Protein AF-0000000067284118 (afdb_homodimer)

InterPro domains:
  IPR002347 Short-chain dehydrogenase/reductase SDR [PF00106] (3-191)
  IPR002347 Short-chain dehydrogenase/reductase SDR [PR00080] (78-89)
  IPR002347 Short-chain dehydrogenase/reductase SDR [PR00080] (131-139)
  IPR002347 Short-chain dehydrogenase/reductase SDR [PR00080] (151-170)
  IPR002347 Short-chain dehydrogenase/reductase SDR [PR00081] (3-20)
  IPR002347 Short-chain dehydrogenase/reductase SDR [PR00081] (78-89)
  IPR002347 Short-chain dehydrogenase/reductase SDR [PR00081] (125-141)
  IPR002347 Short-chain dehydrogenase/reductase SDR [PR00081] (151-170)
  IPR002347 Short-chain dehydrogenase/reductase SDR [PR00081] (172-189)
  IPR036291 NAD(P)-binding domain superfamily [SSF51735] (3-231)

pLDDT: mean 94.44, std 7.32, range [63.59, 99.0]

Foldseek 3Di:
DAEEEFEPLLWFLNVLLVQVVLQVQHEYEYEEQDPVSQVVSQVVSCVVRVHHYHYDNFLQLDPCRLVVVLVVCVVVVHQHAEYELDDAAFAFAQPVPDDPVVLSSRCSRLPVSLVVNCVSRVVVCLVVLGHEYEREAALLLLAQAGRRRSRSVSSVNRLVVQLVVLVVRVVSNYATEYEHEYAAPTCRCVRNVADPVLVVVPPWHHYSNQSSVQRVVCRVVRHSYDYDTDPVSVVSSVVSVPDDRVVVHVVNCVSRPD/DAEEEFEPLLWFLNVLLVQVVLQVQHEYEYEEQDPVSQVVSQVVSCVVRVHHYHYDNFLQLDPCRLVVVLVVCVVVVHQHAEYELDDAAFAFAQPVPDDPVVLSSRCSRLPVSLVVNCVSRVVVCLVVLGHEYEREAALLLLAQAGRRRSRSVSSVNRLVVQLVVLVVRVVSNYATEYEHEYAAPTCRCVRNVADPVLVVVPPWHHYSNQSSVQRVVCRVVRHSYDYDTDPVSVVSSVVSVPDDRVVVHVVNCVSRPD

Structure (mmCIF, N/CA/C/O backbone):
data_AF-0000000067284118-model_v1
#
loop_
_entity.id
_entity.type
_entity.pdbx_description
1 polymer 'Estradiol 17-beta-dehydrogenase'
#
loop_
_atom_site.group_PDB
_atom_site.id
_atom_site.type_symbol
_atom_site.label_atom_id
_atom_site.label_alt_id
_atom_site.label_comp_id
_atom_site.label_asym_id
_atom_site.label_entity_id
_atom_site.label_seq_id
_atom_site.pdbx_PDB_ins_code
_atom_site.Cartn_x
_atom_site.Cartn_y
_atom_site.Cartn_z
_atom_site.occupancy
_atom_site.B_iso_or_equiv
_atom_site.auth_seq_id
_atom_site.auth_comp_id
_atom_site.auth_asym_id
_atom_site.auth_atom_id
_atom_site.pdbx_PDB_model_num
ATOM 1 N N . MET A 1 1 ? 10.039 -31.938 -11.281 1 91 1 MET A N 1
ATOM 2 C CA . MET A 1 1 ? 8.68 -31.406 -11.18 1 91 1 MET A CA 1
ATOM 3 C C . MET A 1 1 ? 8.68 -30.031 -10.531 1 91 1 MET A C 1
ATOM 5 O O . MET A 1 1 ? 9.281 -29.828 -9.477 1 91 1 MET A O 1
ATOM 9 N N . PRO A 1 2 ? 8.086 -29.016 -11.18 1 97.5 2 PRO A N 1
ATOM 10 C CA . PRO A 1 2 ? 8.102 -27.688 -10.57 1 97.5 2 PRO A CA 1
ATOM 11 C C . PRO A 1 2 ? 7.184 -27.578 -9.359 1 97.5 2 PRO A C 1
ATOM 13 O O . PRO A 1 2 ? 6.191 -28.312 -9.266 1 97.5 2 PRO A O 1
ATOM 16 N N . THR A 1 3 ? 7.516 -26.766 -8.375 1 98.69 3 THR A N 1
ATOM 17 C CA . THR A 1 3 ? 6.746 -26.562 -7.152 1 98.69 3 THR A CA 1
ATOM 18 C C . THR A 1 3 ? 6.105 -25.172 -7.137 1 98.69 3 THR A C 1
ATOM 20 O O . THR A 1 3 ? 6.777 -24.172 -7.391 1 98.69 3 THR A O 1
ATOM 23 N N . ALA A 1 4 ? 4.809 -25.156 -6.852 1 98.94 4 ALA A N 1
ATOM 24 C CA . ALA A 1 4 ? 4.086 -23.891 -6.73 1 98.94 4 ALA A CA 1
ATOM 25 C C . ALA A 1 4 ? 3.57 -23.688 -5.309 1 98.94 4 ALA A C 1
ATOM 27 O O . ALA A 1 4 ? 3.037 -24.609 -4.695 1 98.94 4 ALA A O 1
ATOM 28 N N . LEU A 1 5 ? 3.807 -22.547 -4.746 1 98.94 5 LEU A N 1
ATOM 29 C CA . LEU A 1 5 ? 3.236 -22.109 -3.473 1 98.94 5 LEU A CA 1
ATOM 30 C C . LEU A 1 5 ? 2.119 -21.094 -3.691 1 98.94 5 LEU A C 1
ATOM 32 O O . LEU A 1 5 ? 2.328 -20.062 -4.336 1 98.94 5 LEU A O 1
ATOM 36 N N . ILE A 1 6 ? 0.946 -21.422 -3.211 1 98.94 6 ILE A N 1
ATOM 37 C CA . ILE A 1 6 ? -0.235 -20.594 -3.445 1 98.94 6 ILE A CA 1
ATOM 38 C C . ILE A 1 6 ? -0.82 -20.141 -2.109 1 98.94 6 ILE A C 1
ATOM 40 O O . ILE A 1 6 ? -1.221 -20.969 -1.286 1 98.94 6 ILE A O 1
ATOM 44 N N . THR A 1 7 ? -0.86 -18.859 -1.872 1 98.94 7 THR A N 1
ATOM 45 C CA . THR A 1 7 ? -1.561 -18.344 -0.7 1 98.94 7 THR A CA 1
ATOM 46 C C . THR A 1 7 ? -3.031 -18.094 -1.018 1 98.94 7 THR A C 1
ATOM 48 O O . THR A 1 7 ? -3.375 -17.734 -2.148 1 98.94 7 THR A O 1
ATOM 51 N N . GLY A 1 8 ? -3.883 -18.203 0.002 1 98.56 8 GLY A N 1
ATOM 52 C CA . GLY A 1 8 ? -5.309 -18.094 -0.254 1 98.56 8 GLY A CA 1
ATOM 53 C C . GLY A 1 8 ? -5.828 -19.188 -1.178 1 98.56 8 GLY A C 1
ATOM 54 O O . GLY A 1 8 ? -6.613 -18.906 -2.088 1 98.56 8 GLY A O 1
ATOM 55 N N . ALA A 1 9 ? -5.422 -20.391 -0.952 1 98.56 9 ALA A N 1
ATOM 56 C CA . ALA A 1 9 ? -5.617 -21.469 -1.916 1 98.56 9 ALA A CA 1
ATOM 57 C C . ALA A 1 9 ? -6.953 -22.172 -1.689 1 98.56 9 ALA A C 1
ATOM 59 O O . ALA A 1 9 ? -7.379 -22.984 -2.508 1 98.56 9 ALA A O 1
ATOM 60 N N . SER A 1 10 ? -7.715 -21.812 -0.675 1 96.69 10 SER A N 1
ATOM 61 C CA . SER A 1 10 ? -8.836 -22.641 -0.241 1 96.69 10 SER A CA 1
ATOM 62 C C . SER A 1 10 ? -10.094 -22.328 -1.04 1 96.69 10 SER A C 1
ATOM 64 O O . SER A 1 10 ? -11.094 -23.047 -0.948 1 96.69 10 SER A O 1
ATOM 66 N N . SER A 1 11 ? -10.102 -21.234 -1.78 1 96.12 11 SER A N 1
ATOM 67 C CA . SER A 1 11 ? -11.297 -20.844 -2.521 1 96.12 11 SER A CA 1
ATOM 68 C C . SER A 1 11 ? -10.953 -19.922 -3.676 1 96.12 11 SER A C 1
ATOM 70 O O . SER A 1 11 ? -9.797 -19.547 -3.857 1 96.12 11 SER A O 1
ATOM 72 N N . GLY A 1 12 ? -11.906 -19.734 -4.512 1 97.06 12 GLY A N 1
ATOM 73 C CA . GLY A 1 12 ? -11.82 -18.688 -5.527 1 97.06 12 GLY A CA 1
ATOM 74 C C . GLY A 1 12 ? -10.672 -18.891 -6.488 1 97.06 12 GLY A C 1
ATOM 75 O O . GLY A 1 12 ? -10.477 -19.984 -7.016 1 97.06 12 GLY A O 1
ATOM 76 N N . ILE A 1 13 ? -10.031 -17.828 -6.758 1 98.5 13 ILE A N 1
ATOM 77 C CA . ILE A 1 13 ? -8.938 -17.812 -7.723 1 98.5 13 ILE A CA 1
ATOM 78 C C . ILE A 1 13 ? -7.801 -18.719 -7.242 1 98.5 13 ILE A C 1
ATOM 80 O O . ILE A 1 13 ? -7.191 -19.438 -8.039 1 98.5 13 ILE A O 1
ATOM 84 N N . GLY A 1 14 ? -7.488 -18.734 -5.93 1 98.75 14 GLY A N 1
ATOM 85 C CA . GLY A 1 14 ? -6.449 -19.578 -5.371 1 98.75 14 GLY A CA 1
ATOM 86 C C . GLY A 1 14 ? -6.707 -21.062 -5.594 1 98.75 14 GLY A C 1
ATOM 87 O O . GLY A 1 14 ? -5.801 -21.797 -5.98 1 98.75 14 GLY A O 1
ATOM 88 N N . ARG A 1 15 ? -7.922 -21.406 -5.367 1 98.62 15 ARG A N 1
ATOM 89 C CA . ARG A 1 15 ? -8.297 -22.797 -5.609 1 98.62 15 ARG A CA 1
ATOM 90 C C . ARG A 1 15 ? -8.172 -23.156 -7.086 1 98.62 15 ARG A C 1
ATOM 92 O O . ARG A 1 15 ? -7.707 -24.25 -7.434 1 98.62 15 ARG A O 1
ATOM 99 N N . ALA A 1 16 ? -8.578 -22.25 -7.965 1 98.75 16 ALA A N 1
ATOM 100 C CA . ALA A 1 16 ? -8.484 -22.469 -9.406 1 98.75 16 ALA A CA 1
ATOM 101 C C . ALA A 1 16 ? -7.031 -22.609 -9.852 1 98.75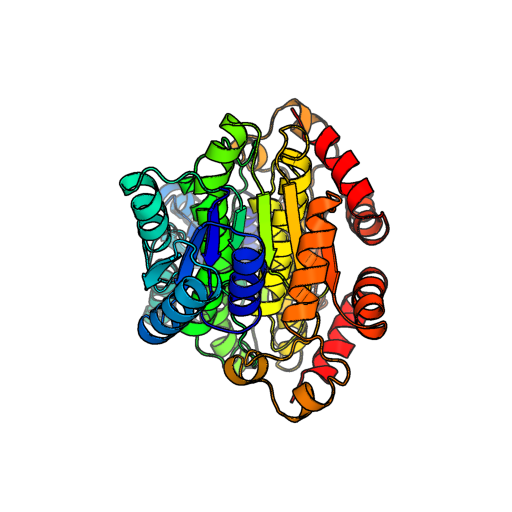 16 ALA A C 1
ATOM 103 O O . ALA A 1 16 ? -6.715 -23.406 -10.734 1 98.75 16 ALA A O 1
ATOM 104 N N . PHE A 1 17 ? -6.129 -21.828 -9.25 1 98.88 17 PHE A N 1
ATOM 105 C CA . PHE A 1 17 ? -4.703 -21.984 -9.523 1 98.88 17 PHE A CA 1
ATOM 106 C C . PHE A 1 17 ? -4.238 -23.391 -9.148 1 98.88 17 PHE A C 1
ATOM 108 O O . PHE A 1 17 ? -3.518 -24.031 -9.914 1 98.88 17 PHE A O 1
ATOM 115 N N . ALA A 1 18 ? -4.648 -23.812 -7.941 1 98.88 18 ALA A N 1
ATOM 116 C CA . ALA A 1 18 ? -4.246 -25.125 -7.469 1 98.88 18 ALA A CA 1
ATOM 117 C C . ALA A 1 18 ? -4.684 -26.219 -8.445 1 98.88 18 ALA A C 1
ATOM 119 O O . ALA A 1 18 ? -3.895 -27.094 -8.797 1 98.88 18 ALA A O 1
ATOM 120 N N . GLU A 1 19 ? -5.883 -26.125 -8.922 1 98.69 19 GLU A N 1
ATOM 121 C CA . GLU A 1 19 ? -6.434 -27.109 -9.844 1 98.69 19 GLU A CA 1
ATOM 122 C C . GLU A 1 19 ? -5.684 -27.109 -11.172 1 98.69 19 GLU A C 1
ATOM 124 O O . GLU A 1 19 ? -5.305 -28.156 -11.688 1 98.69 19 GLU A O 1
ATOM 129 N N . GLU A 1 20 ? -5.5 -25.938 -11.711 1 98.81 20 GLU A N 1
ATOM 130 C CA . GLU A 1 20 ? -4.84 -25.797 -13.008 1 98.81 20 GLU A CA 1
ATOM 131 C C . GLU A 1 20 ? -3.395 -26.297 -12.945 1 98.81 20 GLU A C 1
ATOM 133 O O . GLU A 1 20 ? -2.934 -27 -13.844 1 98.81 20 GLU A O 1
ATOM 138 N N . LEU A 1 21 ? -2.676 -25.969 -11.891 1 98.81 21 LEU A N 1
ATOM 139 C CA . LEU A 1 21 ? -1.267 -26.312 -11.766 1 98.81 21 LEU A CA 1
ATOM 140 C C . LEU A 1 21 ? -1.107 -27.797 -11.438 1 98.81 21 LEU A C 1
ATOM 142 O O . LEU A 1 21 ? -0.141 -28.438 -11.867 1 98.81 21 LEU A O 1
ATOM 146 N N . ALA A 1 22 ? -2.057 -28.359 -10.711 1 98.69 22 ALA A N 1
ATOM 147 C CA . ALA A 1 22 ? -2.07 -29.812 -10.5 1 98.69 22 ALA A CA 1
ATOM 148 C C . ALA A 1 22 ? -2.188 -30.547 -11.828 1 98.69 22 ALA A C 1
ATOM 150 O O . ALA A 1 22 ? -1.464 -31.516 -12.07 1 98.69 22 ALA A O 1
ATOM 151 N N . ALA A 1 23 ? -3.068 -30.031 -12.656 1 98.31 23 ALA A N 1
ATOM 152 C CA . ALA A 1 23 ? -3.266 -30.625 -13.977 1 98.31 23 ALA A CA 1
ATOM 153 C C . ALA A 1 23 ? -1.995 -30.531 -14.812 1 98.31 23 ALA A C 1
ATOM 155 O O . ALA A 1 23 ? -1.777 -31.344 -15.711 1 98.31 23 ALA A O 1
ATOM 156 N N . GLN A 1 24 ? -1.163 -29.609 -14.5 1 98 24 GLN A N 1
ATOM 157 C CA . GLN A 1 24 ? 0.107 -29.438 -15.195 1 98 24 GLN A CA 1
ATOM 158 C C . GLN A 1 24 ? 1.241 -30.141 -14.461 1 98 24 GLN A C 1
ATOM 160 O O . GLN A 1 24 ? 2.418 -29.891 -14.727 1 98 24 GLN A O 1
ATOM 165 N N . ASN A 1 25 ? 0.915 -30.922 -13.422 1 97.88 25 ASN A N 1
ATOM 166 C CA . ASN A 1 25 ? 1.825 -31.812 -12.711 1 97.88 25 ASN A CA 1
ATOM 167 C C . ASN A 1 25 ? 2.787 -31.047 -11.812 1 97.88 25 ASN A C 1
ATOM 169 O O . ASN A 1 25 ? 3.961 -31.406 -11.695 1 97.88 25 ASN A O 1
ATOM 173 N N . HIS A 1 26 ? 2.363 -29.891 -11.266 1 98.31 26 HIS A N 1
ATOM 174 C CA . HIS A 1 26 ? 3.135 -29.188 -10.25 1 98.31 26 HIS A CA 1
ATOM 175 C C . HIS A 1 26 ? 2.992 -29.859 -8.891 1 98.31 26 HIS A C 1
ATOM 177 O O . HIS A 1 26 ? 1.914 -30.359 -8.547 1 98.31 26 HIS A O 1
ATOM 183 N N . TYR A 1 27 ? 4.113 -29.891 -8.172 1 98.31 27 TYR A N 1
ATOM 184 C CA . TYR A 1 27 ? 3.992 -30.031 -6.723 1 98.31 27 TYR A CA 1
ATOM 185 C C . TYR A 1 27 ? 3.4 -28.781 -6.102 1 98.31 27 TYR A C 1
ATOM 187 O O . TYR A 1 27 ? 3.805 -27.656 -6.441 1 98.31 27 TYR A O 1
ATOM 195 N N . LEU A 1 28 ? 2.404 -28.969 -5.184 1 98.81 28 LEU A N 1
ATOM 196 C CA . LEU A 1 28 ? 1.691 -27.797 -4.68 1 98.81 28 LEU A CA 1
ATOM 197 C C . LEU A 1 28 ? 1.9 -27.641 -3.178 1 98.81 28 LEU A C 1
ATOM 199 O O . LEU A 1 28 ? 1.921 -28.625 -2.443 1 98.81 28 LEU A O 1
ATOM 203 N N . ILE A 1 29 ? 2.121 -26.422 -2.732 1 98.88 29 ILE A N 1
ATOM 204 C CA . ILE A 1 29 ? 2.01 -26 -1.34 1 98.88 29 ILE A CA 1
ATOM 205 C C . ILE A 1 29 ? 0.849 -25.016 -1.191 1 98.88 29 ILE A C 1
ATOM 207 O O . ILE A 1 29 ? 0.892 -23.906 -1.731 1 98.88 29 ILE A O 1
ATOM 211 N N . LEU A 1 30 ? -0.2 -25.469 -0.456 1 98.88 30 LEU A N 1
ATOM 212 C CA . LEU A 1 30 ? -1.416 -24.688 -0.29 1 98.88 30 LEU A CA 1
ATOM 213 C C . LEU A 1 30 ? -1.432 -23.984 1.065 1 98.88 30 LEU A C 1
ATOM 215 O O . LEU A 1 30 ? -1.328 -24.641 2.105 1 98.88 30 LEU A O 1
ATOM 219 N N . VAL A 1 31 ? -1.553 -22.656 1.09 1 98.94 31 VAL A N 1
ATOM 220 C CA . VAL A 1 31 ? -1.568 -21.875 2.314 1 98.94 31 VAL A CA 1
ATOM 221 C C . VAL A 1 31 ? -2.904 -21.141 2.443 1 98.94 31 VAL A C 1
ATOM 223 O O . VAL A 1 31 ? -3.332 -20.453 1.518 1 98.94 31 VAL A O 1
ATOM 226 N N . ALA A 1 32 ? -3.607 -21.297 3.463 1 98.75 32 ALA A N 1
ATOM 227 C CA . ALA A 1 32 ? -4.809 -20.547 3.83 1 98.75 32 ALA A CA 1
ATOM 228 C C . ALA A 1 32 ? -5.152 -20.75 5.305 1 98.75 32 ALA A C 1
ATOM 230 O O . ALA A 1 32 ? -4.402 -21.391 6.039 1 98.75 32 ALA A O 1
ATOM 231 N N . ARG A 1 33 ? -6.223 -20.219 5.754 1 97.19 33 ARG A N 1
ATOM 232 C CA . ARG A 1 33 ? -6.598 -20.266 7.164 1 97.19 33 ARG A CA 1
ATOM 233 C C . ARG A 1 33 ? -7.305 -21.562 7.508 1 97.19 33 ARG A C 1
ATOM 235 O O . ARG A 1 33 ? -7.133 -22.094 8.602 1 97.19 33 ARG A O 1
ATOM 242 N N . SER A 1 34 ? -8.094 -22.047 6.535 1 97.38 34 SER A N 1
ATOM 243 C CA . SER A 1 34 ? -8.969 -23.188 6.824 1 97.38 34 SER A CA 1
ATOM 244 C C . SER A 1 34 ? -8.266 -24.5 6.523 1 97.38 34 SER A C 1
ATOM 246 O O . SER A 1 34 ? -8.211 -24.938 5.371 1 97.38 34 SER A O 1
ATOM 248 N N . GLU A 1 35 ? -7.922 -25.172 7.57 1 98.06 35 GLU A N 1
ATOM 249 C CA . GLU A 1 35 ? -7.199 -26.422 7.41 1 98.06 35 GLU A CA 1
ATOM 250 C C . GLU A 1 35 ? -8.078 -27.484 6.742 1 98.06 35 GLU A C 1
ATOM 252 O O . GLU A 1 35 ? -7.613 -28.219 5.867 1 98.06 35 GLU A O 1
ATOM 257 N N . ASP A 1 36 ? -9.305 -27.5 7.129 1 98.5 36 ASP A N 1
ATOM 258 C CA . ASP A 1 36 ? -10.227 -28.5 6.59 1 98.5 36 ASP A CA 1
ATOM 259 C C . ASP A 1 36 ? -10.406 -28.312 5.082 1 98.5 36 ASP A C 1
ATOM 261 O O . ASP A 1 36 ? -10.359 -29.297 4.328 1 98.5 36 ASP A O 1
ATOM 265 N N . LYS A 1 37 ? -10.586 -27.094 4.617 1 98.31 37 LYS A N 1
ATOM 266 C CA . LYS A 1 37 ? -10.758 -26.812 3.195 1 98.31 37 LYS A CA 1
ATOM 267 C C . LYS A 1 37 ? -9.492 -27.141 2.412 1 98.31 37 LYS A C 1
ATOM 269 O O . LYS A 1 37 ? -9.562 -27.672 1.298 1 98.31 37 LYS A O 1
ATOM 274 N N . LEU A 1 38 ? -8.398 -26.875 3.027 1 98.69 38 LEU A N 1
ATOM 275 C CA . LEU A 1 38 ? -7.129 -27.156 2.369 1 98.69 38 LEU A CA 1
ATOM 276 C C . LEU A 1 38 ? -6.91 -28.656 2.234 1 98.69 38 LEU A C 1
ATOM 278 O O . LEU A 1 38 ? -6.492 -29.141 1.176 1 98.69 38 LEU A O 1
ATOM 282 N N . ASN A 1 39 ? -7.168 -29.375 3.293 1 98.56 39 ASN A N 1
ATOM 283 C CA . ASN A 1 39 ? -6.996 -30.828 3.266 1 98.56 39 ASN A CA 1
ATOM 284 C C . ASN A 1 39 ? -7.938 -31.484 2.26 1 98.56 39 ASN A C 1
ATOM 286 O O . ASN A 1 39 ? -7.547 -32.406 1.552 1 98.56 39 ASN A O 1
ATOM 290 N N . GLU A 1 40 ? -9.125 -30.984 2.246 1 98.62 40 GLU A N 1
ATOM 291 C CA . GLU A 1 40 ? -10.078 -31.5 1.267 1 98.62 40 GLU A CA 1
ATOM 292 C C . GLU A 1 40 ? -9.57 -31.297 -0.158 1 98.62 40 GLU A C 1
ATOM 294 O O . GLU A 1 40 ? -9.602 -32.219 -0.976 1 98.62 40 GLU A O 1
ATOM 299 N N . LEU A 1 41 ? -9.125 -30.109 -0.444 1 98.69 41 LEU A N 1
ATOM 300 C CA . LEU A 1 41 ? -8.602 -29.797 -1.769 1 98.69 41 LEU A CA 1
ATOM 301 C C . LEU A 1 41 ? -7.359 -30.641 -2.074 1 98.69 41 LEU A C 1
ATOM 303 O O . LEU A 1 41 ? -7.227 -31.172 -3.174 1 98.69 41 LEU A O 1
ATOM 307 N N . ALA A 1 42 ? -6.465 -30.734 -1.115 1 98.69 42 ALA A N 1
ATOM 308 C CA . ALA A 1 42 ? -5.238 -31.5 -1.287 1 98.69 42 ALA A CA 1
ATOM 309 C C . ALA A 1 42 ? -5.547 -32.969 -1.625 1 98.69 42 ALA A C 1
ATOM 311 O O . ALA A 1 42 ? -4.941 -33.531 -2.533 1 98.69 42 ALA A O 1
ATOM 312 N N . ASN A 1 43 ? -6.469 -33.531 -0.915 1 98.44 43 ASN A N 1
ATOM 313 C CA . ASN A 1 43 ? -6.859 -34.906 -1.149 1 98.44 43 ASN A CA 1
ATOM 314 C C . ASN A 1 43 ? -7.465 -35.094 -2.537 1 98.44 43 ASN A C 1
ATOM 316 O O . ASN A 1 43 ? -7.148 -36.062 -3.234 1 98.44 43 ASN A O 1
ATOM 320 N N . GLN A 1 44 ? -8.312 -34.188 -2.893 1 98.5 44 GLN A N 1
ATOM 321 C CA . GLN A 1 44 ? -8.945 -34.219 -4.207 1 98.5 44 GLN A CA 1
ATOM 322 C C . GLN A 1 44 ? -7.902 -34.156 -5.32 1 98.5 44 GLN A C 1
ATOM 324 O O . GLN A 1 44 ? -7.953 -34.938 -6.273 1 98.5 44 GLN A O 1
ATOM 329 N N . LEU A 1 45 ? -6.957 -33.25 -5.23 1 98.56 45 LEU A N 1
ATOM 330 C CA . LEU A 1 45 ? -5.945 -33.031 -6.262 1 98.56 45 LEU A CA 1
ATOM 331 C C . LEU A 1 45 ? -4.977 -34.219 -6.316 1 98.56 45 LEU A C 1
ATOM 333 O O . LEU A 1 45 ? -4.562 -34.625 -7.402 1 98.56 45 LEU A O 1
ATOM 337 N N . ASN A 1 46 ? -4.605 -34.719 -5.137 1 97.75 46 ASN A N 1
ATOM 338 C CA . ASN A 1 46 ? -3.734 -35.875 -5.082 1 97.75 46 ASN A CA 1
ATOM 339 C C . ASN A 1 46 ? -4.375 -37.094 -5.758 1 97.75 46 ASN A C 1
ATOM 341 O O . ASN A 1 46 ? -3.719 -37.812 -6.523 1 97.75 46 ASN A O 1
ATOM 345 N N . GLN A 1 47 ? -5.617 -37.312 -5.5 1 97.75 47 GLN A N 1
ATOM 346 C CA . GLN A 1 47 ? -6.328 -38.438 -6.062 1 97.75 47 GLN A CA 1
ATOM 347 C C . GLN A 1 47 ? -6.496 -38.312 -7.57 1 97.75 47 GLN A C 1
ATOM 349 O O . GLN A 1 47 ? -6.328 -39.281 -8.312 1 97.75 47 GLN A O 1
ATOM 354 N N . LYS A 1 48 ? -6.785 -37.125 -7.961 1 98 48 LYS A N 1
ATOM 355 C CA . LYS A 1 48 ? -7.121 -36.906 -9.359 1 98 48 LYS A CA 1
ATOM 356 C C . LYS A 1 48 ? -5.867 -36.875 -10.234 1 98 48 LYS A C 1
ATOM 358 O O . LYS A 1 48 ? -5.875 -37.375 -11.352 1 98 48 LYS A O 1
ATOM 363 N N . TYR A 1 49 ? -4.766 -36.281 -9.727 1 97.69 49 TYR A N 1
ATOM 364 C CA . TYR A 1 49 ? -3.629 -36 -10.602 1 97.69 49 TYR A CA 1
ATOM 365 C C . TYR A 1 49 ? -2.383 -36.719 -10.117 1 97.69 49 TYR A C 1
ATOM 367 O O . TYR A 1 49 ? -1.339 -36.688 -10.766 1 97.69 49 TYR A O 1
ATOM 375 N N . GLN A 1 50 ? -2.381 -37.375 -8.914 1 97.06 50 GLN A N 1
ATOM 376 C CA . GLN A 1 50 ? -1.281 -38.156 -8.352 1 97.06 50 GLN A CA 1
ATOM 377 C C . GLN A 1 50 ? -0.048 -37.281 -8.133 1 97.06 50 GLN A C 1
ATOM 379 O O . GLN A 1 50 ? 1.06 -37.656 -8.523 1 97.06 50 GLN A O 1
ATOM 384 N N . ILE A 1 51 ? -0.286 -36.062 -7.656 1 96.19 51 ILE A N 1
ATOM 385 C CA . ILE A 1 51 ? 0.794 -35.125 -7.348 1 96.19 51 ILE A CA 1
ATOM 386 C C . ILE A 1 51 ? 0.899 -34.969 -5.836 1 96.19 51 ILE A C 1
ATOM 388 O O . ILE A 1 51 ? -0.044 -35.25 -5.102 1 96.19 51 ILE A O 1
ATOM 392 N N . GLN A 1 52 ? 2.027 -34.5 -5.383 1 96.38 52 GLN A N 1
ATOM 393 C CA . GLN A 1 52 ? 2.215 -34.156 -3.979 1 96.38 52 GLN A CA 1
ATOM 394 C C . GLN A 1 52 ? 1.608 -32.812 -3.662 1 96.38 52 GLN A C 1
ATOM 396 O O . GLN A 1 52 ? 1.744 -31.859 -4.445 1 96.38 52 GLN A O 1
ATOM 401 N N . VAL A 1 53 ? 0.881 -32.75 -2.623 1 98.38 53 VAL A N 1
ATOM 402 C CA . VAL A 1 53 ? 0.287 -31.516 -2.148 1 98.38 53 VAL A CA 1
ATOM 403 C C . VAL A 1 53 ? 0.545 -31.359 -0.651 1 98.38 53 VAL A C 1
ATOM 405 O O . VAL A 1 53 ? 0.158 -32.219 0.145 1 98.38 53 VAL A O 1
ATOM 408 N N . ASP A 1 54 ? 1.232 -30.297 -0.263 1 98.5 54 ASP A N 1
ATOM 409 C CA . ASP A 1 54 ? 1.403 -29.938 1.143 1 98.5 54 ASP A CA 1
ATOM 410 C C . ASP A 1 54 ? 0.464 -28.812 1.544 1 98.5 54 ASP A C 1
ATOM 412 O O . ASP A 1 54 ? 0.102 -27.969 0.713 1 98.5 54 ASP A O 1
ATOM 416 N N . VAL A 1 55 ? 0.091 -28.891 2.826 1 98.44 55 VAL A N 1
ATOM 417 C CA . VAL A 1 55 ? -0.844 -27.906 3.363 1 98.44 55 VAL A CA 1
ATOM 418 C C . VAL A 1 55 ? -0.19 -27.141 4.516 1 98.44 55 VAL A C 1
ATOM 420 O O . VAL A 1 55 ? 0.439 -27.75 5.387 1 98.44 55 VAL A O 1
ATOM 423 N N . ILE A 1 56 ? -0.283 -25.812 4.465 1 98.69 56 ILE A N 1
ATOM 424 C CA . ILE A 1 56 ? 0.088 -24.953 5.586 1 98.69 56 ILE A CA 1
ATOM 425 C C . ILE A 1 56 ? -1.119 -24.141 6.023 1 98.69 56 ILE A C 1
ATOM 427 O O . ILE A 1 56 ? -1.438 -23.109 5.41 1 98.69 56 ILE A O 1
ATOM 431 N N . ALA A 1 57 ? -1.798 -24.609 7.09 1 98.62 57 ALA A N 1
ATOM 432 C CA . ALA A 1 57 ? -2.902 -23.844 7.664 1 98.62 57 ALA A CA 1
ATOM 433 C C . ALA A 1 57 ? -2.383 -22.672 8.492 1 98.62 57 ALA A C 1
ATOM 435 O O . ALA A 1 57 ? -1.901 -22.859 9.617 1 98.62 57 ALA A O 1
ATOM 436 N N . LYS A 1 58 ? -2.486 -21.438 7.961 1 98.56 58 LYS A N 1
ATOM 437 C CA . LYS A 1 58 ? -1.899 -20.281 8.625 1 98.56 58 LYS A CA 1
ATOM 438 C C . LYS A 1 58 ? -2.623 -19 8.227 1 98.56 58 LYS A C 1
ATOM 440 O O . LYS A 1 58 ? -2.941 -18.797 7.055 1 98.56 58 LYS A O 1
ATOM 445 N N . ASP A 1 59 ? -2.996 -18.266 9.188 1 98.62 59 ASP A N 1
ATOM 446 C CA . ASP A 1 59 ? -3.453 -16.906 8.961 1 98.62 59 ASP A CA 1
ATOM 447 C C . ASP A 1 59 ? -2.275 -15.961 8.711 1 98.62 59 ASP A C 1
ATOM 449 O O . ASP A 1 59 ? -1.53 -15.633 9.641 1 98.62 59 ASP A O 1
ATOM 453 N N . LEU A 1 60 ? -2.186 -15.469 7.523 1 98.69 60 LEU A N 1
ATOM 454 C CA . LEU A 1 60 ? -1.006 -14.719 7.113 1 98.69 60 LEU A CA 1
ATOM 455 C C . LEU A 1 60 ? -1.021 -13.312 7.711 1 98.69 60 LEU A C 1
ATOM 457 O O . LEU A 1 60 ? -0.046 -12.57 7.586 1 98.69 60 LEU A O 1
ATOM 461 N N . THR A 1 61 ? -2.125 -12.906 8.367 1 97.75 61 THR A N 1
ATOM 462 C CA . THR A 1 61 ? -2.158 -11.609 9.031 1 97.75 61 THR A CA 1
ATOM 463 C C . THR A 1 61 ? -1.452 -11.68 10.383 1 97.75 61 THR A C 1
ATOM 465 O O . THR A 1 61 ? -1.164 -10.648 11 1 97.75 61 THR A O 1
ATOM 468 N N . GLU A 1 62 ? -1.134 -12.836 10.812 1 96.81 62 GLU A N 1
ATOM 469 C CA . GLU A 1 62 ? -0.515 -13.023 12.117 1 96.81 62 GLU A CA 1
ATOM 470 C C . GLU A 1 62 ? 0.98 -12.719 12.07 1 96.81 62 GLU A C 1
ATOM 472 O O . GLU A 1 62 ? 1.646 -13.016 11.078 1 96.81 62 GLU A O 1
ATOM 477 N N . PRO A 1 63 ? 1.458 -12.18 13.203 1 91.81 63 PRO A N 1
ATOM 478 C CA . PRO A 1 63 ? 2.906 -11.961 13.266 1 91.81 63 PRO A CA 1
ATOM 479 C C . PRO A 1 63 ? 3.701 -13.242 13.023 1 91.81 63 PRO A C 1
ATOM 481 O O . PRO A 1 63 ? 3.375 -14.289 13.594 1 91.81 63 PRO A O 1
ATOM 484 N N . GLY A 1 64 ? 4.664 -13.195 12.117 1 95.19 64 GLY A N 1
ATOM 485 C CA . GLY A 1 64 ? 5.559 -14.32 11.891 1 95.19 64 GLY A CA 1
ATOM 486 C C . GLY A 1 64 ? 4.98 -15.352 10.945 1 95.19 64 GLY A C 1
ATOM 487 O O . GLY A 1 64 ? 5.625 -16.359 10.648 1 95.19 64 GLY A O 1
ATOM 488 N N . ALA A 1 65 ? 3.768 -15.141 10.461 1 98.31 65 ALA A N 1
ATOM 489 C CA . ALA A 1 65 ? 3.09 -16.125 9.633 1 98.31 65 ALA A CA 1
ATOM 490 C C . ALA A 1 65 ? 3.908 -16.453 8.383 1 98.31 65 ALA A C 1
ATOM 492 O O . ALA A 1 65 ? 4.023 -17.609 7.984 1 98.31 65 ALA A O 1
ATOM 493 N N . THR A 1 66 ? 4.508 -15.438 7.738 1 98.62 66 THR A N 1
ATOM 494 C CA . THR A 1 66 ? 5.273 -15.664 6.52 1 98.62 66 THR A CA 1
ATOM 495 C C . THR A 1 66 ? 6.562 -16.422 6.824 1 98.62 66 THR A C 1
ATOM 497 O O . THR A 1 66 ? 7.035 -17.203 6.004 1 98.62 66 THR A O 1
ATOM 500 N N . ASN A 1 67 ? 7.137 -16.203 8.016 1 98.5 67 ASN A N 1
ATOM 501 C CA . ASN A 1 67 ? 8.281 -16.984 8.453 1 98.5 67 ASN A CA 1
ATOM 502 C C . ASN A 1 67 ? 7.938 -18.469 8.562 1 98.5 67 ASN A C 1
ATOM 504 O O . ASN A 1 67 ? 8.734 -19.328 8.18 1 98.5 67 ASN A O 1
ATOM 508 N N . THR A 1 68 ? 6.785 -18.703 9.102 1 98.44 68 THR A N 1
ATOM 509 C CA . THR A 1 68 ? 6.332 -20.094 9.242 1 98.44 68 THR A CA 1
ATOM 510 C C . THR A 1 68 ? 6.246 -20.766 7.875 1 98.44 68 THR A C 1
ATOM 512 O O . THR A 1 68 ? 6.68 -21.906 7.715 1 98.44 68 THR A O 1
ATOM 515 N N . VAL A 1 69 ? 5.719 -20.078 6.902 1 98.81 69 VAL A N 1
ATOM 516 C CA . VAL A 1 69 ? 5.598 -20.609 5.547 1 98.81 69 VAL A CA 1
ATOM 517 C C . VAL A 1 69 ? 6.988 -20.859 4.969 1 98.81 69 VAL A C 1
ATOM 519 O O . VAL A 1 69 ? 7.246 -21.938 4.422 1 98.81 69 VAL A O 1
ATOM 522 N N . PHE A 1 70 ? 7.883 -19.906 5.125 1 98.75 70 PHE A N 1
ATOM 523 C CA . PHE A 1 70 ? 9.227 -20 4.574 1 98.75 70 PHE A CA 1
ATOM 524 C C . PHE A 1 70 ? 10 -21.141 5.227 1 98.75 70 PHE A C 1
ATOM 526 O O . PHE A 1 70 ? 10.664 -21.906 4.543 1 98.75 70 PHE A O 1
ATOM 533 N N . GLU A 1 71 ? 9.891 -21.219 6.539 1 98.5 71 GLU A N 1
ATOM 534 C CA . GLU A 1 71 ? 10.602 -22.25 7.289 1 98.5 71 GLU A CA 1
ATOM 535 C C . GLU A 1 71 ? 10.117 -23.656 6.906 1 98.5 71 GLU A C 1
ATOM 537 O O . GLU A 1 71 ? 10.906 -24.594 6.848 1 98.5 71 GLU A O 1
ATOM 542 N N . PHE A 1 72 ? 8.844 -23.781 6.656 1 98.31 72 PHE A N 1
ATOM 543 C CA . PHE A 1 72 ? 8.289 -25.047 6.188 1 98.31 72 PHE A CA 1
ATOM 544 C C . PHE A 1 72 ? 8.992 -25.5 4.914 1 98.31 72 PHE A C 1
ATOM 546 O O . PHE A 1 72 ? 9.375 -26.672 4.793 1 98.31 72 PHE A O 1
ATOM 553 N N . THR A 1 73 ? 9.148 -24.562 3.928 1 98.12 73 THR A N 1
ATOM 554 C CA . THR A 1 73 ? 9.773 -24.891 2.652 1 98.12 73 THR A CA 1
ATOM 555 C C . THR A 1 73 ? 11.25 -25.234 2.844 1 98.12 73 THR A C 1
ATOM 557 O O . THR A 1 73 ? 11.781 -26.125 2.178 1 98.12 73 THR A O 1
ATOM 560 N N . LYS A 1 74 ? 11.883 -24.562 3.803 1 97.25 74 LYS A N 1
ATOM 561 C CA . LYS A 1 74 ? 13.289 -24.828 4.094 1 97.25 74 LYS A CA 1
ATOM 562 C C . LYS A 1 74 ? 13.469 -26.203 4.738 1 97.25 74 LYS A C 1
ATOM 564 O O . LYS A 1 74 ? 14.367 -26.953 4.355 1 97.25 74 LYS A O 1
ATOM 569 N N . GLU A 1 75 ? 12.641 -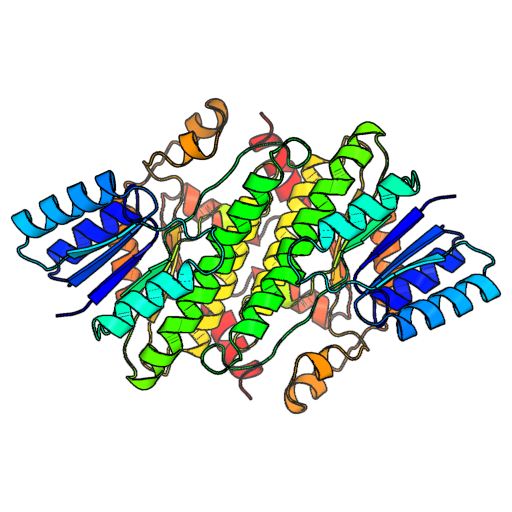26.422 5.676 1 97.56 75 GLU A N 1
ATOM 570 C CA . GLU A 1 75 ? 12.727 -27.672 6.41 1 97.56 75 GLU A CA 1
ATOM 571 C C . GLU A 1 75 ? 12.531 -28.875 5.484 1 97.56 75 GLU A C 1
ATOM 573 O O . GLU A 1 75 ? 13.164 -29.922 5.664 1 97.56 75 GLU A O 1
ATOM 578 N N . LYS A 1 76 ? 11.773 -28.719 4.473 1 96.62 76 LYS A N 1
ATOM 579 C CA . LYS A 1 76 ? 11.484 -29.797 3.527 1 96.62 76 LYS A CA 1
ATOM 580 C C . LYS A 1 76 ? 12.406 -29.719 2.312 1 96.62 76 LYS A C 1
ATOM 582 O O . LYS A 1 76 ? 12.266 -30.5 1.372 1 96.62 76 LYS A O 1
ATOM 587 N N . ALA A 1 77 ? 13.297 -28.734 2.291 1 96.44 77 ALA A N 1
ATOM 588 C CA . ALA A 1 77 ? 14.266 -28.531 1.216 1 96.44 77 ALA A CA 1
ATOM 589 C C . ALA A 1 77 ? 13.562 -28.359 -0.128 1 96.44 77 ALA A C 1
ATOM 591 O O . ALA A 1 77 ? 13.984 -28.938 -1.132 1 96.44 77 ALA A O 1
ATOM 592 N N . LEU A 1 78 ? 12.469 -27.672 -0.058 1 97.12 78 LEU A N 1
ATOM 593 C CA . LEU A 1 78 ? 11.695 -27.453 -1.271 1 97.12 78 LEU A CA 1
ATOM 594 C C . LEU A 1 78 ? 12.188 -26.203 -2.006 1 97.12 78 LEU A C 1
ATOM 596 O O . LEU A 1 78 ? 12.5 -25.188 -1.378 1 97.12 78 LEU A O 1
ATOM 600 N N . THR A 1 79 ? 12.359 -26.344 -3.279 1 97.81 79 THR A N 1
ATOM 601 C CA . THR A 1 79 ? 12.602 -25.219 -4.16 1 97.81 79 THR A CA 1
ATOM 602 C C . THR A 1 79 ? 11.297 -24.703 -4.758 1 97.81 79 THR A C 1
ATOM 604 O O . THR A 1 79 ? 10.578 -25.453 -5.43 1 97.81 79 THR A O 1
ATOM 607 N N . ILE A 1 80 ? 11.008 -23.438 -4.551 1 98.75 80 ILE A N 1
ATOM 608 C CA . ILE A 1 80 ? 9.766 -22.875 -5.062 1 98.75 80 ILE A CA 1
ATOM 609 C C . ILE A 1 80 ? 10 -22.281 -6.453 1 98.75 80 ILE A C 1
ATOM 611 O O . ILE A 1 80 ? 10.742 -21.312 -6.609 1 98.75 80 ILE A O 1
ATOM 615 N N . ASP A 1 81 ? 9.312 -22.828 -7.41 1 98.81 81 ASP A N 1
ATOM 616 C CA . ASP A 1 81 ? 9.461 -22.391 -8.797 1 98.81 81 ASP A CA 1
ATOM 617 C C . ASP A 1 81 ? 8.438 -21.312 -9.141 1 98.81 81 ASP A C 1
ATOM 619 O O . ASP A 1 81 ? 8.664 -20.5 -10.039 1 98.81 81 ASP A O 1
ATOM 623 N N . LEU A 1 82 ? 7.289 -21.344 -8.508 1 98.94 82 LEU A N 1
ATOM 624 C CA . LEU A 1 82 ? 6.195 -20.406 -8.75 1 98.94 82 LEU A CA 1
ATOM 625 C C . LEU A 1 82 ? 5.535 -20 -7.438 1 98.94 82 LEU A C 1
ATOM 627 O O . LEU A 1 82 ? 4.984 -20.844 -6.723 1 98.94 82 LEU A O 1
ATOM 631 N N . LEU A 1 83 ? 5.711 -18.75 -7.078 1 98.94 83 LEU A N 1
ATOM 632 C CA . LEU A 1 83 ? 5.02 -18.156 -5.938 1 98.94 83 LEU A CA 1
ATOM 633 C C . LEU A 1 83 ? 3.789 -17.375 -6.395 1 98.94 83 LEU A C 1
ATOM 635 O O . LEU A 1 83 ? 3.891 -16.469 -7.223 1 98.94 83 LEU A O 1
ATOM 639 N N . ILE A 1 84 ? 2.621 -17.797 -5.934 1 99 84 ILE A N 1
ATOM 640 C CA . ILE A 1 84 ? 1.381 -17.078 -6.223 1 99 84 ILE A CA 1
ATOM 641 C C . ILE A 1 84 ? 0.857 -16.422 -4.953 1 99 84 ILE A C 1
ATOM 643 O O . ILE A 1 84 ? 0.246 -17.078 -4.105 1 99 84 ILE A O 1
ATOM 647 N N . ASN A 1 85 ? 1.144 -15.141 -4.863 1 98.94 85 ASN A N 1
ATOM 648 C CA . ASN A 1 85 ? 0.547 -14.328 -3.811 1 98.94 85 ASN A CA 1
ATOM 649 C C . ASN A 1 85 ? -0.89 -13.938 -4.145 1 98.94 85 ASN A C 1
ATOM 651 O O . ASN A 1 85 ? -1.13 -12.891 -4.75 1 98.94 85 ASN A O 1
ATOM 655 N N . ASN A 1 86 ? -1.803 -14.766 -3.684 1 98.81 86 ASN A N 1
ATOM 656 C CA . ASN A 1 86 ? -3.211 -14.633 -4.039 1 98.81 86 ASN A CA 1
ATOM 657 C C . ASN A 1 86 ? -4.059 -14.234 -2.836 1 98.81 86 ASN A C 1
ATOM 659 O O . ASN A 1 86 ? -5.125 -13.633 -2.994 1 98.81 86 ASN A O 1
ATOM 663 N N . ALA A 1 87 ? -3.551 -14.57 -1.595 1 98.75 87 ALA A N 1
ATOM 664 C CA . ALA A 1 87 ? -4.324 -14.266 -0.396 1 98.75 87 ALA A CA 1
ATOM 665 C C . ALA A 1 87 ? -4.629 -12.773 -0.305 1 98.75 87 ALA A C 1
ATOM 667 O O . ALA A 1 87 ? -3.742 -11.938 -0.513 1 98.75 87 ALA A O 1
ATOM 668 N N . GLY A 1 88 ? -5.797 -12.438 -0.046 1 98.19 88 GLY A N 1
ATOM 669 C CA . GLY A 1 88 ? -6.266 -11.062 0.098 1 98.19 88 GLY A CA 1
ATOM 670 C C . GLY A 1 88 ? -7.762 -10.969 0.321 1 98.19 88 GLY A C 1
ATOM 671 O O . GLY A 1 88 ? -8.484 -11.953 0.182 1 98.19 88 GLY A O 1
ATOM 672 N N . PHE A 1 89 ? -8.195 -9.805 0.724 1 97.81 89 PHE A N 1
ATOM 673 C CA . PHE A 1 89 ? -9.625 -9.562 0.877 1 97.81 89 PHE A CA 1
ATOM 674 C C . PHE A 1 89 ? -9.938 -8.07 0.814 1 97.81 89 PHE A C 1
ATOM 676 O O . PHE A 1 89 ? -9.023 -7.242 0.834 1 97.81 89 PHE A O 1
ATOM 683 N N . GLY A 1 90 ? -11.227 -7.777 0.538 1 97.19 90 GLY A N 1
ATOM 684 C CA . GLY A 1 90 ? -11.75 -6.422 0.58 1 97.19 90 GLY A CA 1
ATOM 685 C C . GLY A 1 90 ? -12.672 -6.172 1.758 1 97.19 90 GLY A C 1
ATOM 686 O O . GLY A 1 90 ? -12.969 -7.094 2.523 1 97.19 90 GLY A O 1
ATOM 687 N N . ASP A 1 91 ? -13.039 -4.965 1.931 1 96.69 91 ASP A N 1
ATOM 688 C CA . ASP A 1 91 ? -13.977 -4.535 2.969 1 96.69 91 ASP A CA 1
ATOM 689 C C . ASP A 1 91 ? -14.703 -3.26 2.561 1 96.69 91 ASP A C 1
ATOM 691 O O . ASP A 1 91 ? -14.156 -2.16 2.684 1 96.69 91 ASP A O 1
ATOM 695 N N . TYR A 1 92 ? -15.906 -3.428 2.156 1 95.06 92 TYR A N 1
ATOM 696 C CA . TYR A 1 92 ? -16.703 -2.285 1.715 1 95.06 92 TYR A CA 1
ATOM 697 C C . TYR A 1 92 ? -17.281 -1.53 2.906 1 95.06 92 TYR A C 1
ATOM 699 O O . TYR A 1 92 ? -17.766 -2.141 3.859 1 95.06 92 TYR A O 1
ATOM 707 N N . GLY A 1 93 ? -17.25 -0.171 2.803 1 95.94 93 GLY A N 1
ATOM 708 C CA . GLY A 1 93 ? -17.906 0.663 3.797 1 95.94 93 GLY A CA 1
ATOM 709 C C . GLY A 1 93 ? -17.25 2.021 3.963 1 95.94 93 GLY A C 1
ATOM 710 O O . GLY A 1 93 ? -16.156 2.26 3.438 1 95.94 93 GLY A O 1
ATOM 711 N N . ASP A 1 94 ? -18 2.887 4.656 1 95.75 94 ASP A N 1
ATOM 712 C CA . ASP A 1 94 ? -17.453 4.176 5.051 1 95.75 94 ASP A CA 1
ATOM 713 C C . ASP A 1 94 ? -16.234 3.992 5.965 1 95.75 94 ASP A C 1
ATOM 715 O O . ASP A 1 94 ? -16.375 3.461 7.07 1 95.75 94 ASP A O 1
ATOM 719 N N . PHE A 1 95 ? -15.086 4.438 5.531 1 98 95 PHE A N 1
ATOM 720 C CA . PHE A 1 95 ? -13.836 4.203 6.246 1 98 95 PHE A CA 1
ATOM 721 C C . PHE A 1 95 ? -13.953 4.629 7.703 1 98 95 PHE A C 1
ATOM 723 O O . PHE A 1 95 ? -13.453 3.943 8.602 1 98 95 PHE A O 1
ATOM 730 N N . ALA A 1 96 ? -14.609 5.727 7.953 1 97.56 96 ALA A N 1
ATOM 731 C CA . ALA A 1 96 ? -14.727 6.273 9.297 1 97.56 96 ALA A CA 1
ATOM 732 C C . ALA A 1 96 ? -15.609 5.383 10.172 1 97.56 96 ALA A C 1
ATOM 734 O O . ALA A 1 96 ? -15.617 5.523 11.398 1 97.56 96 ALA A O 1
ATOM 735 N N . GLU A 1 97 ? -16.312 4.422 9.547 1 96.88 97 GLU A N 1
ATOM 736 C CA . GLU A 1 97 ? -17.297 3.629 10.281 1 96.88 97 GLU A CA 1
ATOM 737 C C . GLU A 1 97 ? -16.906 2.15 10.281 1 96.88 97 GLU A C 1
ATOM 739 O O . GLU A 1 97 ? -17.562 1.338 10.945 1 96.88 97 GLU A O 1
ATOM 744 N N . THR A 1 98 ? -15.914 1.82 9.562 1 96 98 THR A N 1
ATOM 745 C CA . THR A 1 98 ? -15.516 0.422 9.445 1 96 98 THR A CA 1
ATOM 746 C C . THR A 1 98 ? -14.703 -0.011 10.664 1 96 98 THR A C 1
ATOM 748 O O . THR A 1 98 ? -14.297 0.824 11.477 1 96 98 THR A O 1
ATOM 751 N N . ASP A 1 99 ? -14.5 -1.305 10.797 1 96.88 99 ASP A N 1
ATOM 752 C CA . ASP A 1 99 ? -13.711 -1.879 11.883 1 96.88 99 ASP A CA 1
ATOM 753 C C . ASP A 1 99 ? -12.219 -1.631 11.664 1 96.88 99 ASP A C 1
ATOM 755 O O . ASP A 1 99 ? -11.656 -2.014 10.641 1 96.88 99 ASP A O 1
ATOM 759 N N . GLU A 1 100 ? -11.641 -1 12.672 1 96.19 100 GLU A N 1
ATOM 760 C CA . GLU A 1 100 ? -10.227 -0.632 12.594 1 96.19 100 GLU A CA 1
ATOM 761 C C . GLU A 1 100 ? -9.352 -1.86 12.375 1 96.19 100 GLU A C 1
ATOM 763 O O . GLU A 1 100 ? -8.492 -1.864 11.484 1 96.19 100 GLU A O 1
ATOM 768 N N . GLU A 1 101 ? -9.516 -2.836 13.141 1 96.69 101 GLU A N 1
ATOM 769 C CA . GLU A 1 101 ? -8.695 -4.039 13.078 1 96.69 101 GLU A CA 1
ATOM 770 C C . GLU A 1 101 ? -8.797 -4.711 11.711 1 96.69 101 GLU A C 1
ATOM 772 O O . GLU A 1 101 ? -7.809 -5.234 11.195 1 96.69 101 GLU A O 1
ATOM 777 N N . ARG A 1 102 ? -9.969 -4.734 11.141 1 97.38 102 ARG A N 1
ATOM 778 C CA . ARG A 1 102 ? -10.164 -5.355 9.836 1 97.38 102 ARG A CA 1
ATOM 779 C C . ARG A 1 102 ? -9.406 -4.598 8.75 1 97.38 102 ARG A C 1
ATOM 781 O O . ARG A 1 102 ? -8.844 -5.203 7.832 1 97.38 102 ARG A O 1
ATOM 788 N N . GLN A 1 103 ? -9.414 -3.264 8.867 1 97.81 103 GLN A N 1
ATOM 789 C CA . GLN A 1 103 ? -8.664 -2.457 7.91 1 97.81 103 GLN A CA 1
ATOM 790 C C . GLN A 1 103 ? -7.168 -2.725 8.016 1 97.81 103 GLN A C 1
ATOM 792 O O . GLN A 1 103 ? -6.477 -2.842 7.004 1 97.81 103 GLN A O 1
ATOM 797 N N . ILE A 1 104 ? -6.699 -2.852 9.242 1 97.5 104 ILE A N 1
ATOM 798 C CA . ILE A 1 104 ? -5.285 -3.125 9.484 1 97.5 104 ILE A CA 1
ATOM 799 C C . ILE A 1 104 ? -4.93 -4.508 8.938 1 97.5 104 ILE A C 1
ATOM 801 O O . ILE A 1 104 ? -3.902 -4.676 8.281 1 97.5 104 ILE A O 1
ATOM 805 N N . LYS A 1 105 ? -5.762 -5.465 9.203 1 98.06 105 LYS A N 1
ATOM 806 C CA . LYS A 1 105 ? -5.535 -6.824 8.711 1 98.06 105 LYS A CA 1
ATOM 807 C C . LYS A 1 105 ? -5.508 -6.863 7.188 1 98.06 105 LYS A C 1
ATOM 809 O O . LYS A 1 105 ? -4.77 -7.656 6.594 1 98.06 105 LYS A O 1
ATOM 814 N N . MET A 1 106 ? -6.312 -6.023 6.562 1 98.69 106 MET A N 1
ATOM 815 C CA . MET A 1 106 ? -6.305 -5.957 5.105 1 98.69 106 MET A CA 1
ATOM 816 C C . MET A 1 106 ? -4.938 -5.531 4.586 1 98.69 106 MET A C 1
ATOM 818 O O . MET A 1 106 ? -4.41 -6.129 3.646 1 98.69 106 MET A O 1
ATOM 822 N N . VAL A 1 107 ? -4.355 -4.504 5.219 1 98.62 107 VAL A N 1
ATOM 823 C CA . VAL A 1 107 ? -3.021 -4.059 4.824 1 98.62 107 VAL A CA 1
ATOM 824 C C . VAL A 1 107 ? -2.002 -5.156 5.125 1 98.62 107 VAL A C 1
ATOM 826 O O . VAL A 1 107 ? -1.106 -5.418 4.32 1 98.62 107 VAL A O 1
ATOM 829 N N . GLN A 1 108 ? -2.152 -5.824 6.262 1 98.44 108 GLN A N 1
ATOM 830 C CA . GLN A 1 108 ? -1.24 -6.891 6.656 1 98.44 108 GLN A CA 1
ATOM 831 C C . GLN A 1 108 ? -1.249 -8.023 5.641 1 98.44 108 GLN A C 1
ATOM 833 O O . GLN A 1 108 ? -0.192 -8.531 5.258 1 98.44 108 GLN A O 1
ATOM 838 N N . LEU A 1 109 ? -2.381 -8.344 5.191 1 98.75 109 LEU A N 1
ATOM 839 C CA . LEU A 1 109 ? -2.51 -9.484 4.301 1 98.75 109 LEU A CA 1
ATOM 840 C C . LEU A 1 109 ? -2.195 -9.094 2.861 1 98.75 109 LEU A C 1
ATOM 842 O O . LEU A 1 109 ? -1.33 -9.703 2.223 1 98.75 109 LEU A O 1
ATOM 846 N N . ASN A 1 110 ? -2.902 -8.016 2.34 1 98.88 110 ASN A N 1
ATOM 847 C CA . ASN A 1 110 ? -2.822 -7.664 0.927 1 98.88 110 ASN A CA 1
ATOM 848 C C . ASN A 1 110 ? -1.446 -7.113 0.563 1 98.88 110 ASN A C 1
ATOM 850 O O . ASN A 1 110 ? -1.028 -7.191 -0.593 1 98.88 110 ASN A O 1
ATOM 854 N N . VAL A 1 111 ? -0.785 -6.52 1.556 1 98.81 111 VAL A N 1
ATOM 855 C CA . VAL A 1 111 ? 0.441 -5.797 1.234 1 98.81 111 VAL A CA 1
ATOM 856 C C . VAL A 1 111 ? 1.626 -6.449 1.942 1 98.81 111 VAL A C 1
ATOM 858 O O . VAL A 1 111 ? 2.473 -7.074 1.301 1 98.81 111 VAL A O 1
ATOM 861 N N . LEU A 1 112 ? 1.587 -6.512 3.24 1 98.56 112 LEU A N 1
ATOM 862 C CA . LEU A 1 112 ? 2.771 -6.887 4.008 1 98.56 112 LEU A CA 1
ATOM 863 C C . LEU A 1 112 ? 3.125 -8.352 3.783 1 98.56 112 LEU A C 1
ATOM 865 O O . LEU A 1 112 ? 4.289 -8.688 3.547 1 98.56 112 LEU A O 1
ATOM 869 N N . ALA A 1 113 ? 2.162 -9.219 3.906 1 98.75 113 ALA A N 1
ATOM 870 C CA . ALA A 1 113 ? 2.432 -10.641 3.686 1 98.75 113 ALA A CA 1
ATOM 871 C C . ALA A 1 113 ? 2.955 -10.883 2.273 1 98.75 113 ALA A C 1
ATOM 873 O O . ALA A 1 113 ? 3.883 -11.672 2.078 1 98.75 113 ALA A O 1
ATOM 874 N N . LEU A 1 114 ? 2.367 -10.219 1.302 1 98.88 114 LEU A N 1
ATOM 875 C CA . LEU A 1 114 ? 2.771 -10.344 -0.094 1 98.88 114 LEU A CA 1
ATOM 876 C C . LEU A 1 114 ? 4.219 -9.891 -0.283 1 98.88 114 LEU A C 1
ATOM 878 O O . LEU A 1 114 ? 5.016 -10.594 -0.904 1 98.88 114 LEU A O 1
ATOM 882 N N . VAL A 1 115 ? 4.59 -8.75 0.285 1 98.88 115 VAL A N 1
ATOM 883 C CA . VAL A 1 115 ? 5.938 -8.203 0.171 1 98.88 115 VAL A CA 1
ATOM 884 C C . VAL A 1 115 ? 6.934 -9.148 0.841 1 98.88 115 VAL A C 1
ATOM 886 O O . VAL A 1 115 ? 7.988 -9.453 0.275 1 98.88 115 VAL A O 1
ATOM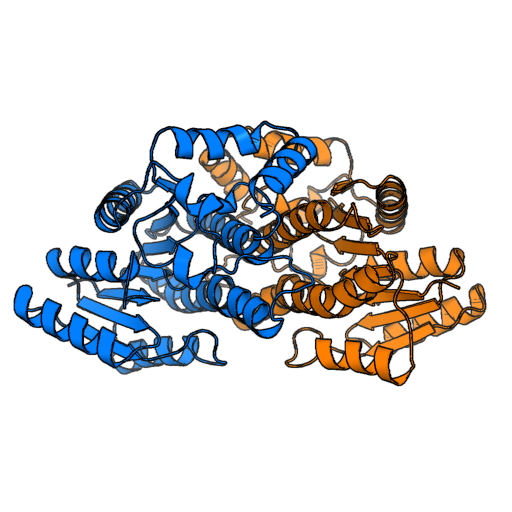 889 N N . ASP A 1 116 ? 6.582 -9.594 1.999 1 98.81 116 ASP A N 1
ATOM 890 C CA . ASP A 1 116 ? 7.492 -10.406 2.807 1 98.81 116 ASP A CA 1
ATOM 891 C C . ASP A 1 116 ? 7.754 -11.758 2.15 1 98.81 116 ASP A C 1
ATOM 893 O O . ASP A 1 116 ? 8.906 -12.188 2.035 1 98.81 116 ASP A O 1
ATOM 897 N N . LEU A 1 117 ? 6.711 -12.406 1.663 1 98.88 117 LEU A N 1
ATOM 898 C CA . LEU A 1 117 ? 6.891 -13.68 0.967 1 98.88 117 LEU A CA 1
ATOM 899 C C . LEU A 1 117 ? 7.703 -13.484 -0.31 1 98.88 117 LEU A C 1
ATOM 901 O O . LEU A 1 117 ? 8.555 -14.312 -0.637 1 98.88 117 LEU A O 1
ATOM 905 N N . THR A 1 118 ? 7.387 -12.422 -1.033 1 98.94 118 THR A N 1
ATOM 906 C CA . THR A 1 118 ? 8.156 -12.117 -2.236 1 98.94 118 THR A CA 1
ATOM 907 C C . THR A 1 118 ? 9.633 -11.953 -1.906 1 98.94 118 THR A C 1
ATOM 909 O O . THR A 1 118 ? 10.492 -12.492 -2.605 1 98.94 118 THR A O 1
ATOM 912 N N . HIS A 1 119 ? 9.93 -11.25 -0.836 1 98.81 119 HIS A N 1
ATOM 913 C CA . HIS A 1 119 ? 11.312 -11 -0.451 1 98.81 119 HIS A CA 1
ATOM 914 C C . HIS A 1 119 ? 12.016 -12.289 -0.047 1 98.81 119 HIS A C 1
ATOM 916 O O . HIS A 1 119 ? 13.219 -12.445 -0.291 1 98.81 119 HIS A O 1
ATOM 922 N N . LYS A 1 120 ? 11.32 -13.172 0.551 1 98.69 120 LYS A N 1
ATOM 923 C CA . LYS A 1 120 ? 11.898 -14.422 1.037 1 98.69 120 LYS A CA 1
ATOM 924 C C . LYS A 1 120 ? 12.25 -15.352 -0.121 1 98.69 120 LYS A C 1
ATOM 926 O O . LYS A 1 120 ? 13.281 -16.016 -0.093 1 98.69 120 LYS A O 1
ATOM 931 N N . PHE A 1 121 ? 11.461 -15.359 -1.192 1 98.81 121 PHE A N 1
ATOM 932 C CA . PHE A 1 121 ? 11.633 -16.375 -2.215 1 98.81 121 PHE A CA 1
ATOM 933 C C . PHE A 1 121 ? 12.367 -15.82 -3.426 1 98.81 121 PHE A C 1
ATOM 935 O O . PHE A 1 121 ? 13.086 -16.547 -4.113 1 98.81 121 PHE A O 1
ATOM 942 N N . LEU A 1 122 ? 12.258 -14.531 -3.713 1 98.81 122 LEU A N 1
ATOM 943 C CA . LEU A 1 122 ? 12.812 -13.938 -4.922 1 98.81 122 LEU A CA 1
ATOM 944 C C . LEU A 1 122 ? 14.328 -14.07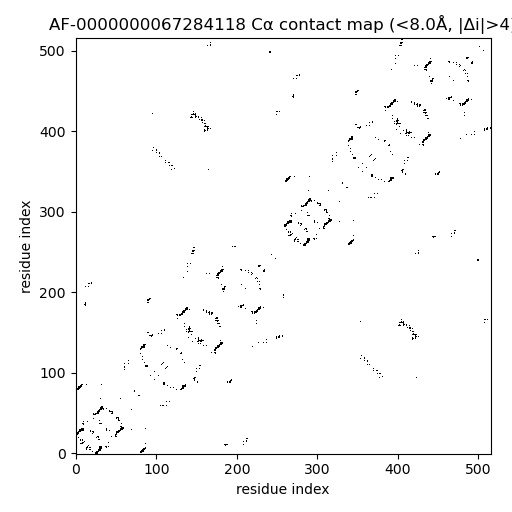8 -4.949 1 98.81 122 LEU A C 1
ATOM 946 O O . LEU A 1 122 ? 14.898 -14.453 -5.977 1 98.81 122 LEU A O 1
ATOM 950 N N . PRO A 1 123 ? 15.047 -13.805 -3.785 1 98.56 123 PRO A N 1
ATOM 951 C CA . PRO A 1 123 ? 16.5 -13.961 -3.824 1 98.56 123 PRO A CA 1
ATOM 952 C C . PRO A 1 123 ? 16.938 -15.383 -4.184 1 98.56 123 PRO A C 1
ATOM 954 O O . PRO A 1 123 ? 17.938 -15.57 -4.867 1 98.56 123 PRO A O 1
ATOM 957 N N . LEU A 1 124 ? 16.188 -16.344 -3.762 1 98.44 124 LEU A N 1
ATOM 958 C CA . LEU A 1 124 ? 16.5 -17.734 -4.078 1 98.44 124 LEU A CA 1
ATOM 959 C C . LEU A 1 124 ? 16.266 -18.031 -5.559 1 98.44 124 LEU A C 1
ATOM 961 O O . LEU A 1 124 ? 17.047 -18.75 -6.18 1 98.44 124 LEU A O 1
ATOM 965 N N . MET A 1 125 ? 15.234 -17.453 -6.125 1 98.62 125 MET A N 1
ATOM 966 C CA . MET A 1 125 ? 14.969 -17.578 -7.555 1 98.62 125 MET A CA 1
ATOM 967 C C . MET A 1 125 ? 16.078 -16.906 -8.367 1 98.62 125 MET A C 1
ATOM 969 O O . MET A 1 125 ? 16.516 -17.453 -9.383 1 98.62 125 MET A O 1
ATOM 973 N N . ARG A 1 126 ? 16.469 -15.742 -7.875 1 97.94 126 ARG A N 1
ATOM 974 C CA . ARG A 1 126 ? 17.547 -15 -8.531 1 97.94 126 ARG A CA 1
ATOM 975 C C . ARG A 1 126 ? 18.828 -15.805 -8.578 1 97.94 126 ARG A C 1
ATOM 977 O O . ARG A 1 126 ? 19.547 -15.797 -9.586 1 97.94 126 ARG A O 1
ATOM 984 N N . GLN A 1 127 ? 19.109 -16.438 -7.523 1 97.44 127 GLN A N 1
ATOM 985 C CA . GLN A 1 127 ? 20.328 -17.234 -7.418 1 97.44 127 GLN A CA 1
ATOM 986 C C . GLN A 1 127 ? 20.344 -18.359 -8.461 1 97.44 127 GLN A C 1
ATOM 988 O O . GLN A 1 127 ? 21.391 -18.641 -9.047 1 97.44 127 GLN A O 1
ATOM 993 N N . ARG A 1 128 ? 19.25 -18.922 -8.75 1 96.88 128 ARG A N 1
ATOM 994 C CA . ARG A 1 128 ? 19.203 -20.031 -9.695 1 96.88 128 ARG A CA 1
ATOM 995 C C . ARG A 1 128 ? 18.812 -19.547 -11.086 1 96.88 128 ARG A C 1
ATOM 997 O O . ARG A 1 128 ? 18.766 -20.344 -12.031 1 96.88 128 ARG A O 1
ATOM 1004 N N . ARG A 1 129 ? 18.484 -18.281 -11.242 1 97.75 129 ARG A N 1
ATOM 1005 C CA . ARG A 1 129 ? 18.094 -17.641 -12.492 1 97.75 129 ARG A CA 1
ATOM 1006 C C . ARG A 1 129 ? 16.875 -18.344 -13.102 1 97.75 129 ARG A C 1
ATOM 1008 O O . ARG A 1 129 ? 16.844 -18.609 -14.297 1 97.75 129 ARG A O 1
ATOM 1015 N N . SER A 1 130 ? 16.031 -18.719 -12.219 1 98.12 130 SER A N 1
ATOM 1016 C CA . SER A 1 130 ? 14.789 -19.375 -12.617 1 98.12 130 SER A CA 1
ATOM 1017 C C . SER A 1 130 ? 13.719 -19.219 -11.531 1 98.12 130 SER A C 1
ATOM 1019 O O . SER A 1 130 ? 14.016 -19.375 -10.344 1 98.12 130 SER A O 1
ATOM 1021 N N . GLY A 1 131 ? 12.539 -18.891 -11.906 1 98.44 131 GLY A N 1
ATOM 1022 C CA . GLY A 1 131 ? 11.43 -18.719 -10.984 1 98.44 131 GLY A CA 1
ATOM 1023 C C . GLY A 1 131 ? 10.398 -17.719 -11.469 1 98.44 131 GLY A C 1
ATOM 1024 O O . GLY A 1 131 ? 10.656 -16.953 -12.406 1 98.44 131 GLY A O 1
ATOM 1025 N N . SER A 1 132 ? 9.203 -17.828 -10.945 1 98.88 132 SER A N 1
ATOM 1026 C CA . SER A 1 132 ? 8.102 -16.938 -11.312 1 98.88 132 SER A CA 1
ATOM 1027 C C . SER A 1 132 ? 7.305 -16.516 -10.086 1 98.88 132 SER A C 1
ATOM 1029 O O . SER A 1 132 ? 7.184 -17.266 -9.125 1 98.88 132 SER A O 1
ATOM 1031 N N . ILE A 1 133 ? 6.844 -15.32 -10.109 1 98.94 133 ILE A N 1
ATOM 1032 C CA . ILE A 1 133 ? 5.977 -14.789 -9.062 1 98.94 133 ILE A CA 1
ATOM 1033 C C . ILE A 1 133 ? 4.742 -14.156 -9.695 1 98.94 133 ILE A C 1
ATOM 1035 O O . ILE A 1 133 ? 4.852 -13.375 -10.641 1 98.94 133 ILE A O 1
ATOM 1039 N N . ILE A 1 134 ? 3.588 -14.57 -9.273 1 98.94 134 ILE A N 1
ATOM 1040 C CA . ILE A 1 134 ? 2.324 -13.938 -9.641 1 98.94 134 ILE A CA 1
ATOM 1041 C C . ILE A 1 134 ? 1.726 -13.242 -8.422 1 98.94 134 ILE A C 1
ATOM 1043 O O . ILE A 1 134 ? 1.548 -13.859 -7.371 1 98.94 134 ILE A O 1
ATOM 1047 N N . ASN A 1 135 ? 1.523 -11.969 -8.484 1 98.94 135 ASN A N 1
ATOM 1048 C CA . ASN A 1 135 ? 0.793 -11.195 -7.48 1 98.94 135 ASN A CA 1
ATOM 1049 C C . ASN A 1 135 ? -0.614 -10.852 -7.961 1 98.94 135 ASN A C 1
ATOM 1051 O O . ASN A 1 135 ? -0.786 -10.289 -9.039 1 98.94 135 ASN A O 1
ATOM 1055 N N . ILE A 1 136 ? -1.627 -11.188 -7.152 1 98.88 136 ILE A N 1
ATOM 1056 C CA . ILE A 1 136 ? -3.008 -10.93 -7.543 1 98.88 136 ILE A CA 1
ATOM 1057 C C . ILE A 1 136 ? -3.443 -9.555 -7.027 1 98.88 136 ILE A C 1
ATOM 1059 O O . ILE A 1 136 ? -3.5 -9.336 -5.816 1 98.88 136 ILE A O 1
ATOM 1063 N N . SER A 1 137 ? -3.674 -8.688 -7.914 1 98.5 137 SER A N 1
ATOM 1064 C CA . SER A 1 137 ? -4.227 -7.367 -7.641 1 98.5 137 SER A CA 1
ATOM 1065 C C . SER A 1 137 ? -5.711 -7.305 -7.988 1 98.5 137 SER A C 1
ATOM 1067 O O . SER A 1 137 ? -6.48 -8.18 -7.594 1 98.5 137 SER A O 1
ATOM 1069 N N . SER A 1 138 ? -6.145 -6.277 -8.609 1 97.12 138 SER A N 1
ATOM 1070 C CA . SER A 1 138 ? -7.523 -6.02 -9.008 1 97.12 138 SER A CA 1
ATOM 1071 C C . SER A 1 138 ? -7.609 -4.84 -9.969 1 97.12 138 SER A C 1
ATOM 1073 O O . SER A 1 138 ? -6.688 -4.02 -10.039 1 97.12 138 SER A O 1
ATOM 1075 N N . ILE A 1 139 ? -8.711 -4.746 -10.711 1 93.56 139 ILE A N 1
ATOM 1076 C CA . ILE A 1 139 ? -8.961 -3.543 -11.492 1 93.56 139 ILE A CA 1
ATOM 1077 C C . ILE A 1 139 ? -9.172 -2.354 -10.562 1 93.56 139 ILE A C 1
ATOM 1079 O O . ILE A 1 139 ? -9.047 -1.199 -10.977 1 93.56 139 ILE A O 1
ATOM 1083 N N . ALA A 1 140 ? -9.461 -2.6 -9.289 1 95 140 ALA A N 1
ATOM 1084 C CA . ALA A 1 140 ? -9.578 -1.548 -8.281 1 95 140 ALA A CA 1
ATOM 1085 C C . ALA A 1 140 ? -8.25 -0.819 -8.094 1 95 140 ALA A C 1
ATOM 1087 O O . ALA A 1 140 ? -8.211 0.26 -7.496 1 95 140 ALA A O 1
ATOM 1088 N N . ALA A 1 141 ? -7.172 -1.388 -8.617 1 96.62 141 ALA A N 1
ATOM 1089 C CA . ALA A 1 141 ? -5.832 -0.826 -8.461 1 96.62 141 ALA A CA 1
ATOM 1090 C C . ALA A 1 141 ? -5.664 0.432 -9.305 1 96.62 141 ALA A C 1
ATOM 1092 O O . ALA A 1 141 ? -4.719 1.2 -9.109 1 96.62 141 ALA A O 1
ATOM 1093 N N . PHE A 1 142 ? -6.512 0.638 -10.289 1 93.19 142 PHE A N 1
ATOM 1094 C CA . PHE A 1 142 ? -6.246 1.615 -11.336 1 93.19 142 PHE A CA 1
ATOM 1095 C C . PHE A 1 142 ? -6.836 2.973 -10.977 1 93.19 142 PHE A C 1
ATOM 1097 O O . PHE A 1 142 ? -6.598 3.965 -11.664 1 93.19 142 PHE A O 1
ATOM 1104 N N . GLN A 1 143 ? -7.59 3.018 -9.883 1 91.5 143 GLN A N 1
ATOM 1105 C CA . GLN A 1 143 ? -8.227 4.262 -9.461 1 91.5 143 GLN A CA 1
ATOM 1106 C C . GLN A 1 143 ? -8.523 4.25 -7.965 1 91.5 143 GLN A C 1
ATOM 1108 O O . GLN A 1 143 ? -8.789 3.193 -7.387 1 91.5 143 GLN A O 1
ATOM 1113 N N . PRO A 1 144 ? -8.477 5.48 -7.375 1 94 144 PRO A N 1
ATOM 1114 C CA . PRO A 1 144 ? -8.977 5.547 -6 1 94 144 PRO A CA 1
ATOM 1115 C C . PRO A 1 144 ? -10.484 5.32 -5.914 1 94 144 PRO A C 1
ATOM 1117 O O . PRO A 1 144 ? -11.25 5.949 -6.648 1 94 144 PRO A O 1
ATOM 1120 N N . ILE A 1 145 ? -10.914 4.449 -5.012 1 94.25 145 ILE A N 1
ATOM 1121 C CA . ILE A 1 145 ? -12.336 4.109 -4.973 1 94.25 145 ILE A CA 1
ATOM 1122 C C . ILE A 1 145 ? -12.898 4.414 -3.586 1 94.25 145 ILE A C 1
ATOM 1124 O O . ILE A 1 145 ? -12.625 3.688 -2.627 1 94.25 145 ILE A O 1
ATOM 1128 N N . PRO A 1 146 ? -13.727 5.484 -3.455 1 96.06 146 PRO A N 1
ATOM 1129 C CA . PRO A 1 146 ? -14.422 5.723 -2.188 1 96.06 146 PRO A CA 1
ATOM 1130 C C . PRO A 1 146 ? -15.195 4.5 -1.704 1 96.06 146 PRO A C 1
ATOM 1132 O O . PRO A 1 146 ? -15.758 3.76 -2.516 1 96.06 146 PRO A O 1
ATOM 1135 N N . TYR A 1 147 ? -15.227 4.215 -0.33 1 95.94 147 TYR A N 1
ATOM 1136 C CA . TYR A 1 147 ? -15.922 3.129 0.352 1 95.94 147 TYR A CA 1
ATOM 1137 C C . TYR A 1 147 ? -15.195 1.806 0.155 1 95.94 147 TYR A C 1
ATOM 1139 O O . TYR A 1 147 ? -15.602 0.778 0.705 1 95.94 147 TYR A O 1
ATOM 1147 N N . LEU A 1 148 ? -14.117 1.838 -0.631 1 97.25 148 LEU A N 1
ATOM 1148 C CA . LEU A 1 148 ? -13.141 0.77 -0.784 1 97.25 148 LEU A CA 1
ATOM 1149 C C . LEU A 1 148 ? -11.719 1.318 -0.688 1 97.25 148 LEU A C 1
ATOM 1151 O O . LEU A 1 148 ? -10.82 0.86 -1.4 1 97.25 148 LEU A O 1
ATOM 1155 N N . SER A 1 149 ? -11.57 2.32 0.128 1 97.69 149 SER A N 1
ATOM 1156 C CA . SER A 1 149 ? -10.367 3.141 0.133 1 97.69 149 SER A CA 1
ATOM 1157 C C . SER A 1 149 ? -9.125 2.297 0.405 1 97.69 149 SER A C 1
ATOM 1159 O O . SER A 1 149 ? -8.156 2.342 -0.359 1 97.69 149 SER A O 1
ATOM 1161 N N . VAL A 1 150 ? -9.125 1.421 1.482 1 98.81 150 VAL A N 1
ATOM 1162 C CA . VAL A 1 150 ? -7.953 0.633 1.839 1 98.81 150 VAL A CA 1
ATOM 1163 C C . VAL A 1 150 ? -7.742 -0.474 0.81 1 98.81 150 VAL A C 1
ATOM 1165 O O . VAL A 1 150 ? -6.605 -0.757 0.418 1 98.81 150 VAL A O 1
ATOM 1168 N N . TYR A 1 151 ? -8.797 -1.067 0.325 1 98.5 151 TYR A N 1
ATOM 1169 C CA . TYR A 1 151 ? -8.68 -2.152 -0.644 1 98.5 151 TYR A CA 1
ATOM 1170 C C . TYR A 1 151 ? -8.086 -1.652 -1.952 1 98.5 151 TYR A C 1
ATOM 1172 O O . TYR A 1 151 ? -7.086 -2.197 -2.432 1 98.5 151 TYR A O 1
ATOM 1180 N N . SER A 1 152 ? -8.727 -0.595 -2.555 1 97.69 152 SER A N 1
ATOM 1181 C CA . SER A 1 152 ? -8.219 -0.071 -3.818 1 97.69 152 SER A CA 1
ATOM 1182 C C . SER A 1 152 ? -6.773 0.394 -3.684 1 97.69 152 SER A C 1
ATOM 1184 O O . SER A 1 152 ? -5.953 0.163 -4.574 1 97.69 152 SER A O 1
ATOM 1186 N N . ALA A 1 153 ? -6.461 1.022 -2.559 1 98.81 153 ALA A N 1
ATOM 1187 C CA . ALA A 1 153 ? -5.09 1.473 -2.314 1 98.81 153 ALA A CA 1
ATOM 1188 C C . ALA A 1 153 ? -4.137 0.288 -2.207 1 98.81 153 ALA A C 1
ATOM 1190 O O . ALA A 1 153 ? -3.021 0.332 -2.736 1 98.81 153 ALA A O 1
ATOM 1191 N N . SER A 1 154 ? -4.527 -0.778 -1.521 1 98.94 154 SER A N 1
ATOM 1192 C CA . SER A 1 154 ? -3.688 -1.962 -1.382 1 98.94 154 SER A CA 1
ATOM 1193 C C . SER A 1 154 ? -3.414 -2.607 -2.736 1 98.94 154 SER A C 1
ATOM 1195 O O . SER A 1 154 ? -2.299 -3.062 -3 1 98.94 154 SER A O 1
ATOM 1197 N N . LYS A 1 155 ? -4.414 -2.625 -3.559 1 98.81 155 LYS A N 1
ATOM 1198 C CA . LYS A 1 155 ? -4.234 -3.248 -4.867 1 98.81 155 LYS A CA 1
ATOM 1199 C C . LYS A 1 155 ? -3.422 -2.35 -5.797 1 98.81 155 LYS A C 1
ATOM 1201 O O . LYS A 1 155 ? -2.666 -2.838 -6.637 1 98.81 155 LYS A O 1
ATOM 1206 N N . ALA A 1 156 ? -3.514 -1.033 -5.605 1 98.31 156 ALA A N 1
ATOM 1207 C CA . ALA A 1 156 ? -2.594 -0.129 -6.289 1 98.31 156 ALA A CA 1
ATOM 1208 C C . ALA A 1 156 ? -1.149 -0.397 -5.875 1 98.31 156 ALA A C 1
ATOM 1210 O O . ALA A 1 156 ? -0.247 -0.406 -6.715 1 98.31 156 ALA A O 1
ATOM 1211 N N . PHE A 1 157 ? -0.932 -0.583 -4.574 1 98.88 157 PHE A N 1
ATOM 1212 C CA . PHE A 1 157 ? 0.388 -0.963 -4.082 1 98.88 157 PHE A CA 1
ATOM 1213 C C . PHE A 1 157 ? 0.895 -2.207 -4.805 1 98.88 157 PHE A C 1
ATOM 1215 O O . PHE A 1 157 ? 2.006 -2.211 -5.34 1 98.88 157 PHE A O 1
ATOM 1222 N N . VAL A 1 158 ? 0.058 -3.225 -4.859 1 98.94 158 VAL A N 1
ATOM 1223 C CA . VAL A 1 158 ? 0.439 -4.516 -5.422 1 98.94 158 VAL A CA 1
ATOM 1224 C C . VAL A 1 158 ? 0.817 -4.344 -6.895 1 98.94 158 VAL A C 1
ATOM 1226 O O . VAL A 1 158 ? 1.814 -4.902 -7.352 1 98.94 158 VAL A O 1
ATOM 1229 N N . ARG A 1 159 ? 0.059 -3.594 -7.602 1 98 159 ARG A N 1
ATOM 1230 C CA . ARG A 1 159 ? 0.329 -3.373 -9.016 1 98 159 ARG A CA 1
ATOM 1231 C C . ARG A 1 159 ? 1.669 -2.674 -9.219 1 98 159 ARG A C 1
ATOM 1233 O O . ARG A 1 159 ? 2.518 -3.152 -9.969 1 98 159 ARG A O 1
ATOM 1240 N N . HIS A 1 160 ? 1.894 -1.563 -8.523 1 97.56 160 HIS A N 1
ATOM 1241 C CA . HIS A 1 160 ? 3.133 -0.802 -8.641 1 97.56 160 HIS A CA 1
ATOM 1242 C C . HIS A 1 160 ? 4.34 -1.651 -8.25 1 97.56 160 HIS A C 1
ATOM 1244 O O . HIS A 1 160 ? 5.336 -1.685 -8.969 1 97.56 160 HIS A O 1
ATOM 1250 N N . PHE A 1 161 ? 4.211 -2.377 -7.184 1 98.81 161 PHE A N 1
ATOM 1251 C CA . PHE A 1 161 ? 5.258 -3.23 -6.633 1 98.81 161 PHE A CA 1
ATOM 1252 C C . PHE A 1 161 ? 5.664 -4.301 -7.637 1 98.81 161 PHE A C 1
ATOM 1254 O O . PHE A 1 161 ? 6.848 -4.469 -7.93 1 98.81 161 PHE A O 1
ATOM 1261 N N . SER A 1 162 ? 4.684 -4.902 -8.211 1 98.81 162 SER A N 1
ATOM 1262 C CA . SER A 1 162 ? 4.902 -6.023 -9.125 1 98.81 162 SER A CA 1
ATOM 1263 C C . SER A 1 162 ? 5.566 -5.566 -10.414 1 98.81 162 SER A C 1
ATOM 1265 O O . SER A 1 162 ? 6.508 -6.199 -10.898 1 98.81 162 SER A O 1
ATOM 1267 N N . GLU A 1 163 ? 5.074 -4.492 -10.922 1 97.56 163 GLU A N 1
ATOM 1268 C CA . GLU A 1 163 ? 5.617 -3.975 -12.172 1 97.56 163 GLU A CA 1
ATOM 1269 C C . GLU A 1 163 ? 7.07 -3.535 -12 1 97.56 163 GLU A C 1
ATOM 1271 O O . GLU A 1 163 ? 7.906 -3.787 -12.875 1 97.56 163 GLU A O 1
ATOM 1276 N N . ALA A 1 164 ? 7.352 -2.854 -10.898 1 97.44 164 ALA A N 1
ATOM 1277 C CA . ALA A 1 164 ? 8.734 -2.461 -10.617 1 97.44 164 ALA A CA 1
ATOM 1278 C C . ALA A 1 164 ? 9.641 -3.682 -10.523 1 97.44 164 ALA A C 1
ATOM 1280 O O . ALA A 1 164 ? 10.742 -3.688 -11.078 1 97.44 164 ALA A O 1
ATOM 1281 N N . LEU A 1 165 ? 9.203 -4.707 -9.867 1 98.38 165 LEU A N 1
ATOM 1282 C CA . LEU A 1 165 ? 10 -5.918 -9.703 1 98.38 165 LEU A CA 1
ATOM 1283 C C . LEU A 1 165 ? 10.195 -6.633 -11.031 1 98.38 165 LEU A C 1
ATOM 1285 O O . LEU A 1 165 ? 11.234 -7.242 -11.273 1 98.38 165 LEU A O 1
ATOM 1289 N N . TRP A 1 166 ? 9.133 -6.648 -11.836 1 97.75 166 TRP A N 1
ATOM 1290 C CA . TRP A 1 166 ? 9.266 -7.219 -13.172 1 97.75 166 TRP A CA 1
ATOM 1291 C C . TRP A 1 166 ? 10.469 -6.629 -13.898 1 97.75 166 TRP A C 1
ATOM 1293 O O . TRP A 1 166 ? 11.312 -7.371 -14.414 1 97.75 166 TRP A O 1
ATOM 1303 N N . ALA A 1 167 ? 10.602 -5.328 -13.867 1 96 167 ALA A N 1
ATOM 1304 C CA . ALA A 1 167 ? 11.68 -4.637 -14.57 1 96 167 ALA A CA 1
ATOM 1305 C C . ALA A 1 167 ? 13.039 -4.949 -13.938 1 96 167 ALA A C 1
ATOM 1307 O O . ALA A 1 167 ? 14.039 -5.078 -14.641 1 96 167 ALA A O 1
ATOM 1308 N N . GLU A 1 168 ? 13.102 -5.133 -12.617 1 95.5 168 GLU A N 1
ATOM 1309 C CA . GLU A 1 168 ? 14.344 -5.387 -11.891 1 95.5 168 GLU A CA 1
ATOM 1310 C C . GLU A 1 168 ? 14.867 -6.793 -12.172 1 95.5 168 GLU A C 1
ATOM 1312 O O . GLU A 1 168 ? 16.062 -7.059 -12.016 1 95.5 168 GLU A O 1
ATOM 1317 N N . ASN A 1 169 ? 13.922 -7.715 -12.625 1 96.94 169 ASN A N 1
ATOM 1318 C CA . ASN A 1 169 ? 14.312 -9.109 -12.477 1 96.94 169 ASN A CA 1
ATOM 1319 C C . ASN A 1 169 ? 14.25 -9.852 -13.805 1 96.94 169 ASN A C 1
ATOM 1321 O O . ASN A 1 169 ? 14.766 -10.969 -13.922 1 96.94 169 ASN A O 1
ATOM 1325 N N . ARG A 1 170 ? 13.609 -9.297 -14.82 1 93.19 170 ARG A N 1
ATOM 1326 C CA . ARG A 1 170 ? 13.383 -10 -16.078 1 93.19 170 ARG A CA 1
ATOM 1327 C C . ARG A 1 170 ? 14.703 -10.43 -16.719 1 93.19 170 ARG A C 1
ATOM 1329 O O . ARG A 1 170 ? 14.766 -11.461 -17.391 1 93.19 170 ARG A O 1
ATOM 1336 N N . GLN A 1 171 ? 15.805 -9.727 -16.438 1 93.88 171 GLN A N 1
ATOM 1337 C CA . GLN A 1 171 ? 17.094 -10.031 -17.031 1 93.88 171 GLN A CA 1
ATOM 1338 C C . GLN A 1 171 ? 17.75 -11.219 -16.344 1 93.88 171 GLN A C 1
ATOM 1340 O O . GLN A 1 171 ? 18.75 -11.75 -16.828 1 93.88 171 GLN A O 1
ATOM 1345 N N . TYR A 1 172 ? 17.172 -11.648 -15.281 1 96.56 172 TYR A N 1
ATOM 1346 C CA . TYR A 1 172 ? 17.781 -12.711 -14.492 1 96.56 172 TYR A CA 1
ATOM 1347 C C . TYR A 1 172 ? 17.016 -14.023 -14.648 1 96.56 172 TYR A C 1
ATOM 1349 O O . TYR A 1 172 ? 17.141 -14.93 -13.828 1 96.56 172 TYR A O 1
ATOM 1357 N N . GLY A 1 173 ? 16.078 -14.078 -15.625 1 96.31 173 GLY A N 1
ATOM 1358 C CA . GLY A 1 173 ? 15.352 -15.305 -15.883 1 96.31 173 GLY A CA 1
ATOM 1359 C C . GLY A 1 173 ? 14.148 -15.484 -14.977 1 96.31 173 GLY A C 1
ATOM 1360 O O . GLY A 1 173 ? 13.602 -16.578 -14.867 1 96.31 173 GLY A O 1
ATOM 1361 N N . ILE A 1 174 ? 13.828 -14.422 -14.25 1 98.38 174 ILE A N 1
ATOM 1362 C CA . ILE A 1 174 ? 12.68 -14.445 -13.359 1 98.38 174 ILE A CA 1
ATOM 1363 C C . ILE A 1 174 ? 11.477 -13.797 -14.047 1 98.38 174 ILE A C 1
ATOM 1365 O O . ILE A 1 174 ? 11.609 -12.742 -14.672 1 98.38 174 ILE A O 1
ATOM 1369 N N . ARG A 1 175 ? 10.312 -14.43 -13.992 1 98.38 175 ARG A N 1
ATOM 1370 C CA . ARG A 1 175 ? 9.07 -13.859 -14.5 1 98.38 175 ARG A CA 1
ATOM 1371 C C . ARG A 1 175 ? 8.195 -13.359 -13.352 1 98.38 175 ARG A C 1
ATOM 1373 O O . ARG A 1 175 ? 7.906 -14.102 -12.414 1 98.38 175 ARG A O 1
ATOM 1380 N N . ILE A 1 176 ? 7.883 -12.117 -13.398 1 98.69 176 ILE A N 1
ATOM 1381 C CA . ILE A 1 176 ? 6.98 -11.523 -12.414 1 98.69 176 ILE A CA 1
ATOM 1382 C C . ILE A 1 176 ? 5.781 -10.898 -13.125 1 98.69 176 ILE A C 1
ATOM 1384 O O . ILE A 1 176 ? 5.938 -10.164 -14.094 1 98.69 176 ILE A O 1
ATOM 1388 N N . LEU A 1 177 ? 4.566 -11.266 -12.664 1 98.69 177 LEU A N 1
ATOM 1389 C CA . LEU A 1 177 ? 3.322 -10.82 -13.281 1 98.69 177 LEU A CA 1
ATOM 1390 C C . LEU A 1 177 ? 2.334 -10.336 -12.227 1 98.69 177 LEU A C 1
ATOM 1392 O O . LEU A 1 177 ? 2.17 -10.977 -11.188 1 98.69 177 LEU A O 1
ATOM 1396 N N . VAL A 1 178 ? 1.794 -9.188 -12.453 1 98.75 178 VAL A N 1
ATOM 1397 C CA . VAL A 1 178 ? 0.63 -8.781 -11.672 1 98.75 178 VAL A CA 1
ATOM 1398 C C . VAL A 1 178 ? -0.646 -9.062 -12.461 1 98.75 178 VAL A C 1
ATOM 1400 O O . VAL A 1 178 ? -0.751 -8.68 -13.633 1 98.75 178 VAL A O 1
ATOM 1403 N N . CYS A 1 179 ? -1.542 -9.805 -11.875 1 98.69 179 CYS A N 1
ATOM 1404 C CA . CYS A 1 179 ? -2.861 -10.062 -12.438 1 98.69 179 CYS A CA 1
ATOM 1405 C C . CYS A 1 179 ? -3.904 -9.125 -11.852 1 98.69 179 CYS A C 1
ATOM 1407 O O . CYS A 1 179 ? -4.027 -9.016 -10.625 1 98.69 179 CYS A O 1
ATOM 1409 N N . CYS A 1 180 ? -4.617 -8.43 -12.688 1 97.81 180 CYS A N 1
ATOM 1410 C CA . CYS A 1 180 ? -5.656 -7.5 -12.266 1 97.81 180 CYS A CA 1
ATOM 1411 C C . CYS A 1 180 ? -7.023 -7.941 -12.766 1 97.81 180 CYS A C 1
ATOM 1413 O O . CYS A 1 180 ? -7.516 -7.43 -13.773 1 97.81 180 CYS A O 1
ATOM 1415 N N . PRO A 1 181 ? -7.656 -8.805 -11.984 1 97.12 181 PRO A N 1
ATOM 1416 C CA . PRO A 1 181 ? -8.969 -9.281 -12.406 1 97.12 181 PRO A CA 1
ATOM 1417 C C . PRO A 1 181 ? -10.078 -8.25 -12.18 1 97.12 181 PRO A C 1
ATOM 1419 O O . PRO A 1 181 ? -10.039 -7.508 -11.195 1 97.12 181 PRO A O 1
ATOM 1422 N N . GLY A 1 182 ? -11.008 -8.234 -13.109 1 93.88 182 GLY A N 1
ATOM 1423 C CA . GLY A 1 182 ? -12.297 -7.609 -12.82 1 93.88 182 GLY A CA 1
ATOM 1424 C C . GLY A 1 182 ? -13.188 -8.469 -11.945 1 93.88 182 GLY A C 1
ATOM 1425 O O . GLY A 1 182 ? -12.719 -9.391 -11.273 1 93.88 182 GLY A O 1
ATOM 1426 N N . PRO A 1 183 ? -14.469 -8.062 -11.859 1 91.19 183 PRO A N 1
ATOM 1427 C CA . PRO A 1 183 ? -15.383 -8.891 -11.078 1 91.19 183 PRO A CA 1
ATOM 1428 C C . PRO A 1 183 ? -15.312 -10.367 -11.453 1 91.19 183 PRO A C 1
ATOM 1430 O O . PRO A 1 183 ? -15.391 -10.711 -12.633 1 91.19 183 PRO A O 1
ATOM 1433 N N . THR A 1 184 ? -15.047 -11.164 -10.5 1 92.69 184 THR A N 1
ATOM 1434 C CA . THR A 1 184 ? -14.859 -12.602 -10.68 1 92.69 184 THR A CA 1
ATOM 1435 C C . THR A 1 184 ? -15.852 -13.391 -9.836 1 92.69 184 THR A C 1
ATOM 1437 O O . THR A 1 184 ? -16.156 -13 -8.711 1 92.69 184 THR A O 1
ATOM 1440 N N . GLU A 1 185 ? -16.312 -14.477 -10.336 1 90 185 GLU A N 1
ATOM 1441 C CA . GLU A 1 185 ? -17.281 -15.328 -9.648 1 90 185 GLU A CA 1
ATOM 1442 C C . GLU A 1 185 ? -16.641 -16.047 -8.469 1 90 185 GLU A C 1
ATOM 1444 O O . GLU A 1 185 ? -16.156 -17.172 -8.609 1 90 185 GLU A O 1
ATOM 1449 N N . THR A 1 186 ? -16.609 -15.43 -7.367 1 92.25 186 THR A N 1
ATOM 1450 C CA . THR A 1 186 ? -16.109 -15.953 -6.098 1 92.25 186 THR A CA 1
ATOM 1451 C C . THR A 1 186 ? -16.938 -15.422 -4.934 1 92.25 186 THR A C 1
ATOM 1453 O O . THR A 1 186 ? -17.891 -14.672 -5.141 1 92.25 186 THR A O 1
ATOM 1456 N N . ASN A 1 187 ? -16.656 -15.828 -3.797 1 90.75 187 ASN A N 1
ATOM 1457 C CA . ASN A 1 187 ? -17.328 -15.305 -2.615 1 90.75 187 ASN A CA 1
ATOM 1458 C C . ASN A 1 187 ? -16.75 -13.961 -2.182 1 90.75 187 ASN A C 1
ATOM 1460 O O . ASN A 1 187 ? -17.016 -13.492 -1.078 1 90.75 187 ASN A O 1
ATOM 1464 N N . PHE A 1 188 ? -15.992 -13.352 -3.006 1 89.81 188 PHE A N 1
ATOM 1465 C CA . PHE A 1 188 ? -15.266 -12.133 -2.67 1 89.81 188 PHE A CA 1
ATOM 1466 C C . PHE A 1 188 ? -16.219 -11.016 -2.279 1 89.81 188 PHE A C 1
ATOM 1468 O O . PHE A 1 188 ? -16.031 -10.359 -1.255 1 89.81 188 PHE A O 1
ATOM 1475 N N . PHE A 1 189 ? -17.266 -10.844 -3.01 1 90.94 189 PHE A N 1
ATOM 1476 C CA . PHE A 1 189 ? -18.156 -9.711 -2.799 1 90.94 189 PHE A CA 1
ATOM 1477 C C . PHE A 1 189 ? -18.938 -9.867 -1.5 1 90.94 189 PHE A C 1
ATOM 1479 O O . PHE A 1 189 ? -19.156 -8.898 -0.776 1 90.94 189 PHE A O 1
ATOM 1486 N N . THR A 1 190 ? -19.297 -11.102 -1.31 1 90.5 190 THR A N 1
ATOM 1487 C CA . THR A 1 190 ? -20 -11.391 -0.064 1 90.5 190 THR A CA 1
ATOM 1488 C C . THR A 1 190 ? -19.094 -11.172 1.138 1 90.5 190 THR A C 1
ATOM 1490 O O . THR A 1 190 ? -19.453 -10.492 2.094 1 90.5 190 THR A O 1
ATOM 1493 N N . GLU A 1 191 ? -17.891 -11.68 1.051 1 92.69 191 GLU A N 1
ATOM 1494 C CA . GLU A 1 191 ? -16.938 -11.57 2.15 1 92.69 191 GLU A CA 1
ATOM 1495 C C . GLU A 1 191 ? -16.5 -10.125 2.367 1 92.69 191 GLU A C 1
ATOM 1497 O O . GLU A 1 191 ? -16.234 -9.719 3.496 1 92.69 191 GLU A O 1
ATOM 1502 N N . ALA A 1 192 ? -16.547 -9.352 1.302 1 93.06 192 ALA A N 1
ATOM 1503 C CA . ALA A 1 192 ? -16.109 -7.957 1.353 1 93.06 192 ALA A CA 1
ATOM 1504 C C . ALA A 1 192 ? -17.266 -7.031 1.693 1 93.06 192 ALA A C 1
ATOM 1506 O O . ALA A 1 192 ? -17.109 -5.809 1.727 1 93.06 192 ALA A O 1
ATOM 1507 N N . LYS A 1 193 ? -18.469 -7.559 1.932 1 92.69 193 LYS A N 1
ATOM 1508 C CA . LYS A 1 193 ? -19.641 -6.852 2.42 1 92.69 193 LYS A CA 1
ATOM 1509 C C . LYS A 1 193 ? -20.156 -5.852 1.387 1 92.69 193 LYS A C 1
ATOM 1511 O O . LYS A 1 193 ? -20.625 -4.77 1.743 1 92.69 193 LYS A O 1
ATOM 1516 N N . PHE A 1 194 ? -19.969 -6.16 0.116 1 90.5 194 PHE A N 1
ATOM 1517 C CA . PHE A 1 194 ? -20.531 -5.301 -0.914 1 90.5 194 PHE A CA 1
ATOM 1518 C C . PHE A 1 194 ? -22.062 -5.301 -0.843 1 90.5 194 PHE A C 1
ATOM 1520 O O . PHE A 1 194 ? -22.672 -6.352 -0.656 1 90.5 194 PHE A O 1
ATOM 1527 N N . PRO A 1 195 ? -22.641 -4.078 -1.036 1 88.69 195 PRO A N 1
ATOM 1528 C CA . PRO A 1 195 ? -24.109 -4.062 -1.153 1 88.69 195 PRO A CA 1
ATOM 1529 C C . PRO A 1 195 ? -24.609 -4.77 -2.41 1 88.69 195 PRO A C 1
ATOM 1531 O O . PRO A 1 195 ? -23.969 -4.68 -3.467 1 88.69 195 PRO A O 1
ATOM 1534 N N . PRO A 1 196 ? -25.75 -5.395 -2.27 1 84.81 196 PRO A N 1
ATOM 1535 C CA . PRO A 1 196 ? -26.312 -6.102 -3.424 1 84.81 196 PRO A CA 1
ATOM 1536 C C . PRO A 1 196 ? -26.484 -5.195 -4.641 1 84.81 196 PRO A C 1
ATOM 1538 O O . PRO A 1 196 ? -26.281 -5.641 -5.777 1 84.81 196 PRO A O 1
ATOM 1541 N N . ALA A 1 197 ? -26.781 -3.949 -4.395 1 82 197 ALA A N 1
ATOM 1542 C CA . ALA A 1 197 ? -27.016 -3.01 -5.488 1 82 197 ALA A CA 1
ATOM 1543 C C . ALA A 1 197 ? -25.75 -2.795 -6.309 1 82 197 ALA A C 1
ATOM 1545 O O . ALA A 1 197 ? -25.812 -2.574 -7.52 1 82 197 ALA A O 1
ATOM 1546 N N . ILE A 1 198 ? -24.594 -2.885 -5.648 1 79.5 198 ILE A N 1
ATOM 1547 C CA . ILE A 1 198 ? -23.312 -2.693 -6.32 1 79.5 198 ILE A CA 1
ATOM 1548 C C . ILE A 1 198 ? -22.922 -3.979 -7.039 1 79.5 198 ILE A C 1
ATOM 1550 O O . ILE A 1 198 ? -22.422 -3.938 -8.172 1 79.5 198 ILE A O 1
ATOM 1554 N N . VAL A 1 199 ? -23.172 -5.082 -6.457 1 80.75 199 VAL A N 1
ATOM 1555 C CA . VAL A 1 199 ? -22.812 -6.379 -7.016 1 80.75 199 VAL A CA 1
ATOM 1556 C C . VAL A 1 199 ? -23.641 -6.648 -8.273 1 80.75 199 VAL A C 1
ATOM 1558 O O . VAL A 1 199 ? -23.125 -7.191 -9.258 1 80.75 199 VAL A O 1
ATOM 1561 N N . SER A 1 200 ? -24.859 -6.203 -8.203 1 77.19 200 SER A N 1
ATOM 1562 C CA . SER A 1 200 ? -25.781 -6.477 -9.297 1 77.19 200 SER A CA 1
ATOM 1563 C C . SER A 1 200 ? -25.391 -5.699 -10.547 1 77.19 200 SER A C 1
ATOM 1565 O O . SER A 1 200 ? -25.812 -6.051 -11.656 1 77.19 200 SER A O 1
ATOM 1567 N N . LYS A 1 201 ? -24.703 -4.68 -10.352 1 74.38 201 LYS A N 1
ATOM 1568 C CA . LYS A 1 201 ? -24.312 -3.854 -11.492 1 74.38 201 LYS A CA 1
ATOM 1569 C C . LYS A 1 201 ? -23.188 -4.504 -12.281 1 74.38 201 LYS A C 1
ATOM 1571 O O . LYS A 1 201 ? -22.891 -4.098 -13.406 1 74.38 201 LYS A O 1
ATOM 1576 N N . ASN A 1 202 ? -22.609 -5.484 -11.609 1 69.31 202 ASN A N 1
ATOM 1577 C CA . ASN A 1 202 ? -21.531 -6.188 -12.281 1 69.31 202 ASN A CA 1
ATOM 1578 C C . ASN A 1 202 ? -22.062 -7.293 -13.195 1 69.31 202 ASN A C 1
ATOM 1580 O O . ASN A 1 202 ? -22.422 -8.375 -12.719 1 69.31 202 ASN A O 1
ATOM 1584 N N . THR A 1 203 ? -22.125 -7.043 -14.438 1 63.59 203 THR A N 1
ATOM 1585 C CA . THR A 1 203 ? -22.797 -7.926 -15.391 1 63.59 203 THR A CA 1
ATOM 1586 C C . THR A 1 203 ? -21.781 -8.867 -16.047 1 63.59 203 THR A C 1
ATOM 1588 O O . THR A 1 203 ? -22.172 -9.891 -16.609 1 63.59 203 THR A O 1
ATOM 1591 N N . GLN A 1 204 ? -20.641 -8.492 -15.977 1 71.94 204 GLN A N 1
ATOM 1592 C CA . GLN A 1 204 ? -19.672 -9.336 -16.672 1 71.94 204 GLN A CA 1
ATOM 1593 C C . GLN A 1 204 ? -18.656 -9.93 -15.695 1 71.94 204 GLN A C 1
ATOM 1595 O O . GLN A 1 204 ? -17.625 -9.312 -15.422 1 71.94 204 GLN A O 1
ATOM 1600 N N . LEU A 1 205 ? -19.031 -11.055 -15.234 1 83.56 205 LEU A N 1
ATOM 1601 C CA . LEU A 1 205 ? -18.141 -11.75 -14.305 1 83.56 205 LEU A CA 1
ATOM 1602 C C . LEU A 1 205 ? -17.281 -12.766 -15.047 1 83.56 205 LEU A C 1
ATOM 1604 O O . LEU A 1 205 ? -17.75 -13.453 -15.953 1 83.56 205 LEU A O 1
ATOM 1608 N N . SER A 1 206 ? -16.016 -12.734 -14.766 1 92.06 206 SER A N 1
ATOM 1609 C CA . SER A 1 206 ? -15.125 -13.805 -15.195 1 92.06 206 SER A CA 1
ATOM 1610 C C . SER A 1 206 ? -15.141 -14.969 -14.211 1 92.06 206 SER A C 1
ATOM 1612 O O . SER A 1 206 ? -15.336 -14.773 -13.016 1 92.06 206 SER A O 1
ATOM 1614 N N . SER A 1 207 ? -14.961 -16.234 -14.789 1 95.62 207 SER A N 1
ATOM 1615 C CA . SER A 1 207 ? -14.773 -17.359 -13.883 1 95.62 207 SER A CA 1
ATOM 1616 C C . SER A 1 207 ? -13.352 -17.391 -13.328 1 95.62 207 SER A C 1
ATOM 1618 O O . SER A 1 207 ? -12.43 -16.859 -13.938 1 95.62 207 SER A O 1
ATOM 1620 N N . SER A 1 208 ? -13.188 -18.016 -12.211 1 97.62 208 SER A N 1
ATOM 1621 C CA . SER A 1 208 ? -11.852 -18.188 -11.648 1 97.62 208 SER A CA 1
ATOM 1622 C C . SER A 1 208 ? -10.938 -18.938 -12.609 1 97.62 208 SER A C 1
ATOM 1624 O O . SER A 1 208 ? -9.75 -18.625 -12.711 1 97.62 208 SER A O 1
ATOM 1626 N N . GLU A 1 209 ? -11.484 -19.922 -13.305 1 97.5 209 GLU A N 1
ATOM 1627 C CA . GLU A 1 209 ? -10.719 -20.703 -14.273 1 97.5 209 GLU A CA 1
ATOM 1628 C C . GLU A 1 209 ? -10.195 -19.828 -15.406 1 97.5 209 GLU A C 1
ATOM 1630 O O . GLU A 1 209 ? -9.039 -19.953 -15.82 1 97.5 209 GLU A O 1
ATOM 1635 N N . GLU A 1 210 ? -11.07 -18.953 -15.867 1 96.81 210 GLU A N 1
ATOM 1636 C CA . GLU A 1 210 ? -10.672 -18.031 -16.922 1 96.81 210 GLU A CA 1
ATOM 1637 C C . GLU A 1 210 ? -9.547 -17.109 -16.438 1 96.81 210 GLU A C 1
ATOM 1639 O O . GLU A 1 210 ? -8.578 -16.875 -17.156 1 96.81 210 GLU A O 1
ATOM 1644 N N . VAL A 1 211 ? -9.695 -16.594 -15.242 1 98.12 211 VAL A N 1
ATOM 1645 C CA . VAL A 1 211 ? -8.68 -15.719 -14.656 1 98.12 211 VAL A CA 1
ATOM 1646 C C . VAL A 1 211 ? -7.336 -16.438 -14.609 1 98.12 211 VAL A C 1
ATOM 1648 O O . VAL A 1 211 ? -6.316 -15.891 -15.031 1 98.12 211 VAL A O 1
ATOM 1651 N N . VAL A 1 212 ? -7.328 -17.688 -14.211 1 98.75 212 VAL A N 1
ATOM 1652 C CA . VAL A 1 212 ? -6.102 -18.453 -14.016 1 98.75 212 VAL A CA 1
ATOM 1653 C C . VAL A 1 212 ? -5.461 -18.75 -15.375 1 98.75 212 VAL A C 1
ATOM 1655 O O . VAL A 1 212 ? -4.254 -18.547 -15.555 1 98.75 212 VAL A O 1
ATOM 1658 N N . LYS A 1 213 ? -6.254 -19.188 -16.328 1 98.25 213 LYS A N 1
ATOM 1659 C CA . LYS A 1 213 ? -5.73 -19.531 -17.641 1 98.25 213 LYS A CA 1
ATOM 1660 C C . LYS A 1 213 ? -5.09 -18.312 -18.312 1 98.25 213 LYS A C 1
ATOM 1662 O O . LYS A 1 213 ? -3.979 -18.406 -18.844 1 98.25 213 LYS A O 1
ATOM 1667 N N . GLU A 1 214 ? -5.781 -17.203 -18.25 1 98.06 214 GLU A N 1
ATOM 1668 C CA . GLU A 1 214 ? -5.25 -15.992 -18.844 1 98.06 214 GLU A CA 1
ATOM 1669 C C . GLU A 1 214 ? -4.004 -15.508 -18.109 1 98.06 214 GLU A C 1
ATOM 1671 O O . GLU A 1 214 ? -3.066 -15 -18.734 1 98.06 214 GLU A O 1
ATOM 1676 N N . THR A 1 215 ? -4 -15.656 -16.844 1 98.75 215 THR A N 1
ATOM 1677 C CA . THR A 1 215 ? -2.865 -15.242 -16.016 1 98.75 215 THR A CA 1
ATOM 1678 C C . THR A 1 215 ? -1.626 -16.062 -16.359 1 98.75 215 THR A C 1
ATOM 1680 O O . THR A 1 215 ? -0.549 -15.508 -16.594 1 98.75 215 THR A O 1
ATOM 1683 N N . LEU A 1 216 ? -1.765 -17.375 -16.438 1 98.81 216 LEU A N 1
ATOM 1684 C CA . LEU A 1 216 ? -0.631 -18.25 -16.734 1 98.81 216 LEU A CA 1
ATOM 1685 C C . LEU A 1 216 ? -0.121 -18.031 -18.156 1 98.81 216 LEU A C 1
ATOM 1687 O O . LEU A 1 216 ? 1.086 -18.078 -18.391 1 98.81 216 LEU A O 1
ATOM 1691 N N . LYS A 1 217 ? -1.05 -17.766 -19.062 1 98.62 217 LYS A N 1
ATOM 1692 C CA . LYS A 1 217 ? -0.646 -17.438 -20.438 1 98.62 217 LYS A CA 1
ATOM 1693 C C . LYS A 1 217 ? 0.187 -16.156 -20.469 1 98.62 217 LYS A C 1
ATOM 1695 O O . LYS A 1 217 ? 1.213 -16.109 -21.156 1 98.62 217 LYS A O 1
ATOM 1700 N N . ALA A 1 218 ? -0.297 -15.148 -19.781 1 98.31 218 ALA A N 1
ATOM 1701 C CA . ALA A 1 218 ? 0.428 -13.883 -19.734 1 98.31 218 ALA A CA 1
ATOM 1702 C C . ALA A 1 218 ? 1.802 -14.062 -19.094 1 98.31 218 ALA A C 1
ATOM 1704 O O . ALA A 1 218 ? 2.781 -13.453 -19.531 1 98.31 218 ALA A O 1
ATOM 1705 N N . LEU A 1 219 ? 1.843 -14.867 -18.062 1 98.5 219 LEU A N 1
ATOM 1706 C CA . LEU A 1 219 ? 3.113 -15.148 -17.406 1 98.5 219 LEU A CA 1
ATOM 1707 C C . LEU A 1 219 ? 4.102 -15.773 -18.391 1 98.5 219 LEU A C 1
ATOM 1709 O O . LEU A 1 219 ? 5.273 -15.383 -18.422 1 98.5 219 LEU A O 1
ATOM 1713 N N . GLU A 1 220 ? 3.652 -16.734 -19.125 1 97.62 220 GLU A N 1
ATOM 1714 C CA . GLU A 1 220 ? 4.492 -17.422 -20.094 1 97.62 220 GLU A CA 1
ATOM 1715 C C . GLU A 1 220 ? 5.027 -16.469 -21.141 1 97.62 220 GLU A C 1
ATOM 1717 O O . GLU A 1 220 ? 6.152 -16.625 -21.625 1 97.62 220 GLU A O 1
ATOM 1722 N N . LYS A 1 221 ? 4.23 -15.469 -21.5 1 97 221 LYS A N 1
ATOM 1723 C CA . LYS A 1 221 ? 4.605 -14.5 -22.531 1 97 221 LYS A CA 1
ATOM 1724 C C . LYS A 1 221 ? 5.621 -13.5 -21.984 1 97 221 LYS A C 1
ATOM 1726 O O . LYS A 1 221 ? 6.25 -12.766 -22.75 1 97 221 LYS A O 1
ATOM 1731 N N . GLY A 1 222 ? 5.758 -13.445 -20.672 1 96.19 222 GLY A N 1
ATOM 1732 C CA . GLY A 1 222 ? 6.699 -12.516 -20.062 1 96.19 222 GLY A CA 1
ATOM 1733 C C . GLY A 1 222 ? 6.109 -11.141 -19.812 1 96.19 222 GLY A C 1
ATOM 1734 O O . GLY A 1 222 ? 6.84 -10.172 -19.609 1 96.19 222 GLY A O 1
ATOM 1735 N N . ASP A 1 223 ? 4.738 -11.062 -19.812 1 96.31 223 ASP A N 1
ATOM 1736 C CA . ASP A 1 223 ? 4.07 -9.789 -19.547 1 96.31 223 ASP A CA 1
ATOM 1737 C C . ASP A 1 223 ? 4.297 -9.336 -18.109 1 96.31 223 ASP A C 1
ATOM 1739 O O . ASP A 1 223 ? 4.527 -10.156 -17.234 1 96.31 223 ASP A O 1
ATOM 1743 N N . SER A 1 224 ? 4.281 -8.023 -17.891 1 96.75 224 SER A N 1
ATOM 1744 C CA . SER A 1 224 ? 4.387 -7.492 -16.547 1 96.75 224 SER A CA 1
ATOM 1745 C C . SER A 1 224 ? 3.021 -7.414 -15.875 1 96.75 224 SER A C 1
ATOM 1747 O O . SER A 1 224 ? 2.922 -7.473 -14.641 1 96.75 224 SER A O 1
ATOM 1749 N N . THR A 1 225 ? 1.965 -7.215 -16.656 1 96.88 225 THR A N 1
ATOM 1750 C CA . THR A 1 225 ? 0.614 -6.98 -16.172 1 96.88 225 THR A CA 1
ATOM 1751 C C . THR A 1 225 ? -0.419 -7.645 -17.078 1 96.88 225 THR A C 1
ATOM 1753 O O . THR A 1 225 ? -0.284 -7.617 -18.297 1 96.88 225 THR A O 1
ATOM 1756 N N . VAL A 1 226 ? -1.412 -8.25 -16.516 1 96.75 226 VAL A N 1
ATOM 1757 C CA . VAL A 1 226 ? -2.561 -8.727 -17.266 1 96.75 226 VAL A CA 1
ATOM 1758 C C . VAL A 1 226 ? -3.854 -8.266 -16.609 1 96.75 226 VAL A C 1
ATOM 1760 O O . VAL A 1 226 ? -4.008 -8.391 -15.383 1 96.75 226 VAL A O 1
ATOM 1763 N N . VAL A 1 227 ? -4.688 -7.613 -17.312 1 95.69 227 VAL A N 1
ATOM 1764 C CA . VAL A 1 227 ? -6.023 -7.234 -16.875 1 95.69 227 VAL A CA 1
ATOM 1765 C C . VAL A 1 227 ? -7.051 -8.227 -17.422 1 95.69 227 VAL A C 1
ATOM 1767 O O . VAL A 1 227 ? -7.074 -8.5 -18.625 1 95.69 227 VAL A O 1
ATOM 1770 N N . ILE A 1 228 ? -7.824 -8.781 -16.547 1 95.38 228 ILE A N 1
ATOM 1771 C CA . ILE A 1 228 ? -8.766 -9.812 -16.984 1 95.38 228 ILE A CA 1
ATOM 1772 C C . ILE A 1 228 ? -10.195 -9.312 -16.781 1 95.38 228 ILE A C 1
ATOM 1774 O O . ILE A 1 228 ? -10.57 -8.906 -15.672 1 95.38 228 ILE A O 1
ATOM 1778 N N . GLY A 1 229 ? -10.93 -9.508 -17.703 1 89.69 229 GLY A N 1
ATOM 1779 C CA . GLY A 1 229 ? -12.328 -9.109 -17.719 1 89.69 229 GLY A CA 1
ATOM 1780 C C . GLY A 1 229 ? -12.828 -8.703 -19.094 1 89.69 229 GLY A C 1
ATOM 1781 O O . GLY A 1 229 ? -12.07 -8.75 -20.062 1 89.69 229 GLY A O 1
ATOM 1782 N N . GLY A 1 230 ? -14.086 -8.414 -19.219 1 84.88 230 GLY A N 1
ATOM 1783 C CA . GLY A 1 230 ? -14.688 -8.031 -20.484 1 84.88 230 GLY A CA 1
ATOM 1784 C C . GLY A 1 230 ? -14.289 -6.645 -20.938 1 84.88 230 GLY A C 1
ATOM 1785 O O . GLY A 1 230 ? -13.391 -6.031 -20.359 1 84.88 230 GLY A O 1
ATOM 1786 N N . PHE A 1 231 ? -14.812 -6.188 -21.984 1 81.56 231 PHE A N 1
ATOM 1787 C CA . PHE A 1 231 ? -14.508 -4.914 -22.625 1 81.56 231 PHE A CA 1
ATOM 1788 C C . PHE A 1 231 ? -14.648 -3.76 -21.641 1 81.56 231 PHE A C 1
ATOM 1790 O O . PHE A 1 231 ? -13.82 -2.848 -21.625 1 81.56 231 PHE A O 1
ATOM 1797 N N . SER A 1 232 ? -15.656 -3.861 -20.844 1 81.38 232 SER A N 1
ATOM 1798 C CA . SER A 1 232 ? -15.906 -2.799 -19.875 1 81.38 232 SER A CA 1
ATOM 1799 C C . SER A 1 232 ? -14.766 -2.689 -18.875 1 81.38 232 SER A C 1
ATOM 1801 O O . SER A 1 232 ? -14.383 -1.587 -18.469 1 81.38 232 SER A O 1
ATOM 1803 N N . THR A 1 233 ? -14.203 -3.803 -18.547 1 85.06 233 THR A N 1
ATOM 1804 C CA . THR A 1 233 ? -13.086 -3.834 -17.609 1 85.06 233 THR A CA 1
ATOM 1805 C C . THR A 1 233 ? -11.859 -3.148 -18.203 1 85.06 233 THR A C 1
ATOM 1807 O O . THR A 1 233 ? -11.227 -2.32 -17.547 1 85.06 233 THR A O 1
ATOM 1810 N N . HIS A 1 234 ? -11.594 -3.426 -19.438 1 84.5 234 HIS A N 1
ATOM 1811 C CA . HIS A 1 234 ? -10.445 -2.834 -20.109 1 84.5 234 HIS A CA 1
ATOM 1812 C C . HIS A 1 234 ? -10.633 -1.335 -20.312 1 84.5 234 HIS A C 1
ATOM 1814 O O . HIS A 1 234 ? -9.68 -0.564 -20.219 1 84.5 234 HIS A O 1
ATOM 1820 N N . LEU A 1 235 ? -11.859 -0.974 -20.484 1 80.5 235 LEU A N 1
ATOM 1821 C CA . LEU A 1 235 ? -12.156 0.44 -20.688 1 80.5 235 LEU A CA 1
ATOM 1822 C C . LEU A 1 235 ? -11.969 1.221 -19.391 1 80.5 235 LEU A C 1
ATOM 1824 O O . LEU A 1 235 ? -11.414 2.322 -19.406 1 80.5 235 LEU A O 1
ATOM 1828 N N . ILE A 1 236 ? -12.383 0.636 -18.344 1 80.75 236 ILE A N 1
ATOM 1829 C CA . ILE A 1 236 ? -12.297 1.282 -17.047 1 80.75 236 ILE A CA 1
ATOM 1830 C C . ILE A 1 236 ? -10.844 1.567 -16.703 1 80.75 236 ILE A C 1
ATOM 1832 O O . ILE A 1 236 ? -10.508 2.662 -16.234 1 80.75 236 ILE A O 1
ATOM 1836 N N . THR A 1 237 ? -9.938 0.628 -16.969 1 83.62 237 THR A N 1
ATOM 1837 C CA . THR A 1 237 ? -8.531 0.798 -16.625 1 83.62 237 THR A CA 1
ATOM 1838 C C . THR A 1 237 ? -7.879 1.863 -17.484 1 83.62 237 THR A C 1
ATOM 1840 O O . THR A 1 237 ? -6.973 2.572 -17.047 1 83.62 237 THR A O 1
ATOM 1843 N N . LYS A 1 238 ? -8.383 2.029 -18.703 1 78.38 238 LYS A N 1
ATOM 1844 C CA . LYS A 1 238 ? -7.84 3.035 -19.609 1 78.38 238 LYS A CA 1
ATOM 1845 C C . LYS A 1 238 ? -8.375 4.426 -19.266 1 78.38 238 LYS A C 1
ATOM 1847 O O . LYS A 1 238 ? -7.633 5.41 -19.328 1 78.38 238 LYS A O 1
ATOM 1852 N N . VAL A 1 239 ? -9.664 4.488 -18.938 1 74.69 239 VAL A N 1
ATOM 1853 C CA . VAL A 1 239 ? -10.328 5.758 -18.656 1 74.69 239 VAL A CA 1
ATOM 1854 C C . VAL A 1 239 ? -9.773 6.348 -17.359 1 74.69 239 VAL A C 1
ATOM 1856 O O . VAL A 1 239 ? -9.625 7.566 -17.234 1 74.69 239 VAL A O 1
ATOM 1859 N N . ALA A 1 240 ? -9.422 5.508 -16.5 1 73.56 240 ALA A N 1
ATOM 1860 C CA . ALA A 1 240 ? -8.898 5.949 -15.211 1 73.56 240 ALA A CA 1
ATOM 1861 C C . ALA A 1 240 ? -7.625 6.77 -15.383 1 73.56 240 ALA A C 1
ATOM 1863 O O . ALA A 1 240 ? -7.312 7.629 -14.562 1 73.56 240 ALA A O 1
ATOM 1864 N N . SER A 1 241 ? -6.953 6.551 -16.438 1 70.12 241 SER A N 1
ATOM 1865 C CA . SER A 1 241 ? -5.672 7.215 -16.656 1 70.12 241 SER A CA 1
ATOM 1866 C C . SER A 1 241 ? -5.867 8.578 -17.328 1 70.12 241 SER A C 1
ATOM 1868 O O . SER A 1 241 ? -4.984 9.43 -17.266 1 70.12 241 SER A O 1
ATOM 1870 N N . VAL A 1 242 ? -7.07 8.789 -17.875 1 74.06 242 VAL A N 1
ATOM 1871 C CA . VAL A 1 242 ? -7.207 9.961 -18.719 1 74.06 242 VAL A CA 1
ATOM 1872 C C . VAL A 1 242 ? -8.148 10.969 -18.078 1 74.06 242 VAL A C 1
ATOM 1874 O O . VAL A 1 242 ? -8.055 12.172 -18.312 1 74.06 242 VAL A O 1
ATOM 1877 N N . VAL A 1 243 ? -9.109 10.539 -17.281 1 72.69 243 VAL A N 1
ATOM 1878 C CA . VAL A 1 243 ? -10.102 11.398 -16.641 1 72.69 243 VAL A CA 1
ATOM 1879 C C . VAL A 1 243 ? -9.461 12.141 -15.469 1 72.69 243 VAL A C 1
ATOM 1881 O O . VAL A 1 243 ? -8.727 11.547 -14.68 1 72.69 243 VAL A O 1
ATOM 1884 N N . PRO A 1 244 ? -9.766 13.492 -15.477 1 72.38 244 PRO A N 1
ATOM 1885 C CA . PRO A 1 244 ? -9.25 14.211 -14.312 1 72.38 244 PRO A CA 1
ATOM 1886 C C . PRO A 1 244 ? -9.625 13.539 -12.992 1 72.38 244 PRO A C 1
ATOM 1888 O O . PRO A 1 244 ? -10.758 13.078 -12.82 1 72.38 244 PRO A O 1
ATOM 1891 N N . ARG A 1 245 ? -8.695 13.461 -12.211 1 76.69 245 ARG A N 1
ATOM 1892 C CA . ARG A 1 245 ? -8.773 12.641 -11.008 1 76.69 245 ARG A CA 1
ATOM 1893 C C . ARG A 1 245 ? -9.961 13.062 -10.141 1 76.69 245 ARG A C 1
ATOM 1895 O O . ARG A 1 245 ? -10.719 12.211 -9.672 1 76.69 245 ARG A O 1
ATOM 1902 N N . GLU A 1 246 ? -10.18 14.328 -9.914 1 78.38 246 GLU A N 1
ATOM 1903 C CA . GLU A 1 246 ? -11.281 14.75 -9.062 1 78.38 246 GLU A CA 1
ATOM 1904 C C . GLU A 1 246 ? -12.633 14.414 -9.703 1 78.38 246 GLU A C 1
ATOM 1906 O O . GLU A 1 246 ? -13.586 14.086 -9 1 78.38 246 GLU A O 1
ATOM 1911 N N . THR A 1 247 ? -12.68 14.508 -11.047 1 76.62 247 THR A N 1
ATOM 1912 C CA . THR A 1 247 ? -13.883 14.078 -11.742 1 76.62 247 THR A CA 1
ATOM 1913 C C . THR A 1 247 ? -14.133 12.586 -11.531 1 76.62 247 THR A C 1
ATOM 1915 O O . THR A 1 247 ? -15.25 12.18 -11.219 1 76.62 247 THR A O 1
ATOM 1918 N N . LEU A 1 248 ? -13.094 11.906 -11.672 1 78.81 248 LEU A N 1
ATOM 1919 C CA . LEU A 1 248 ? -13.164 10.469 -11.461 1 78.81 248 LEU A CA 1
ATOM 1920 C C . LEU A 1 248 ? -13.617 10.148 -10.039 1 78.81 248 LEU A C 1
ATOM 1922 O O . LEU A 1 248 ? -14.484 9.297 -9.836 1 78.81 248 LEU A O 1
ATOM 1926 N N . LEU A 1 249 ? -13.141 10.844 -9.086 1 80.88 249 LEU A N 1
ATOM 1927 C CA . LEU A 1 249 ? -13.484 10.633 -7.684 1 80.88 249 LEU A CA 1
ATOM 1928 C C . LEU A 1 249 ? -14.961 10.945 -7.438 1 80.88 249 LEU A C 1
ATOM 1930 O O . LEU A 1 249 ? -15.633 10.234 -6.684 1 80.88 249 LEU A O 1
ATOM 1934 N N . ASN A 1 250 ? -15.461 11.977 -7.996 1 80.75 250 ASN A N 1
ATOM 1935 C CA . ASN A 1 250 ? -16.859 12.336 -7.84 1 80.75 250 ASN A CA 1
ATOM 1936 C C . ASN A 1 250 ? -17.781 11.266 -8.422 1 80.75 250 ASN A C 1
ATOM 1938 O O . ASN A 1 250 ? -18.797 10.906 -7.812 1 80.75 250 ASN A O 1
ATOM 1942 N N . ILE A 1 251 ? -17.406 10.773 -9.594 1 77.38 251 ILE A N 1
ATOM 1943 C CA . ILE A 1 251 ? -18.203 9.734 -10.25 1 77.38 251 ILE A CA 1
ATOM 1944 C C . ILE A 1 251 ? -18.172 8.461 -9.414 1 77.38 251 ILE A C 1
ATOM 1946 O O . ILE A 1 251 ? -19.219 7.871 -9.133 1 77.38 251 ILE A O 1
ATOM 1950 N N . LEU A 1 252 ? -17.047 8.102 -8.977 1 80.81 252 LEU A N 1
ATOM 1951 C CA . LEU A 1 252 ? -16.891 6.855 -8.227 1 80.81 252 LEU A CA 1
ATOM 1952 C C . LEU A 1 252 ? -17.562 6.949 -6.863 1 80.81 252 LEU A C 1
ATOM 1954 O O . LEU A 1 252 ? -18.109 5.965 -6.367 1 80.81 252 LEU A O 1
ATOM 1958 N N . GLU A 1 253 ? -17.469 8.094 -6.223 1 85.31 253 GLU A N 1
ATOM 1959 C CA . GLU A 1 253 ? -18.125 8.281 -4.934 1 85.31 253 GLU A CA 1
ATOM 1960 C C . GLU A 1 253 ? -19.625 8.07 -5.035 1 85.31 253 GLU A C 1
ATOM 1962 O O . GLU A 1 253 ? -20.234 7.418 -4.18 1 85.31 253 GLU A O 1
ATOM 1967 N N . LYS A 1 254 ? -20.219 8.594 -6.074 1 79.25 254 LYS A N 1
ATOM 1968 C CA . LYS A 1 254 ? -21.641 8.414 -6.289 1 79.25 254 LYS A CA 1
ATOM 1969 C C . LYS A 1 254 ? -21.969 6.957 -6.609 1 79.25 254 LYS A C 1
ATOM 1971 O O . LYS A 1 254 ? -23 6.43 -6.152 1 79.25 254 LYS A O 1
ATOM 1976 N N . GLN A 1 255 ? -21.062 6.328 -7.371 1 80.25 255 GLN A N 1
ATOM 1977 C CA . GLN A 1 255 ? -21.281 4.961 -7.82 1 80.25 255 GLN A CA 1
ATOM 1978 C C . GLN A 1 255 ? -21.188 3.977 -6.656 1 80.25 255 GLN A C 1
ATOM 1980 O O . GLN A 1 255 ? -21.906 2.98 -6.613 1 80.25 255 GLN A O 1
ATOM 1985 N N . PHE A 1 256 ? -20.406 4.301 -5.672 1 83.81 256 PHE A N 1
ATOM 1986 C CA . PHE A 1 256 ? -20.125 3.305 -4.645 1 83.81 256 PHE A CA 1
ATOM 1987 C C . PHE A 1 256 ? -20.781 3.68 -3.326 1 83.81 256 PHE A C 1
ATOM 1989 O O . PHE A 1 256 ? -20.75 2.908 -2.365 1 83.81 256 PHE A O 1
ATOM 1996 N N . LYS A 1 257 ? -21.344 4.902 -3.387 1 79.31 257 LYS A N 1
ATOM 1997 C CA . LYS A 1 257 ? -22.109 5.266 -2.201 1 79.31 257 LYS A CA 1
ATOM 1998 C C . LYS A 1 257 ? -23.422 4.496 -2.146 1 79.31 257 LYS A C 1
ATOM 2000 O O . LYS A 1 257 ? -24.219 4.535 -3.094 1 79.31 257 LYS A O 1
ATOM 2005 N N . ALA A 1 258 ? -23.625 3.662 -1.18 1 71 258 ALA A N 1
ATOM 2006 C CA . ALA A 1 258 ? -24.859 2.9 -1.041 1 71 258 ALA A CA 1
ATOM 2007 C C . ALA A 1 258 ? -26 3.791 -0.555 1 71 258 ALA A C 1
ATOM 2009 O O . ALA A 1 258 ? -25.797 4.668 0.284 1 71 258 ALA A O 1
ATOM 2010 N N . MET B 1 1 ? -7.879 27.562 20.078 1 91.06 1 MET B N 1
ATOM 2011 C CA . MET B 1 1 ? -6.641 27.344 19.328 1 91.06 1 MET B CA 1
ATOM 2012 C C . MET B 1 1 ? -6.637 25.969 18.688 1 91.06 1 MET B C 1
ATOM 2014 O O . MET B 1 1 ? -6.914 24.953 19.344 1 91.06 1 MET B O 1
ATOM 2018 N N . PRO B 1 2 ? -6.422 25.859 17.359 1 97.5 2 PRO B N 1
ATOM 2019 C CA . PRO B 1 2 ? -6.441 24.547 16.734 1 97.5 2 PRO B CA 1
ATOM 2020 C C . PRO B 1 2 ? -5.215 23.703 17.094 1 97.5 2 PRO B C 1
ATOM 2022 O O . PRO B 1 2 ? -4.152 24.25 17.391 1 97.5 2 PRO B O 1
ATOM 2025 N N . THR B 1 3 ? -5.34 22.391 17.156 1 98.69 3 THR B N 1
ATOM 2026 C CA . THR B 1 3 ? -4.27 21.469 17.484 1 98.69 3 THR B CA 1
ATOM 2027 C C . THR B 1 3 ? -3.863 20.641 16.266 1 98.69 3 THR B C 1
ATOM 2029 O O . THR B 1 3 ? -4.719 20.078 15.578 1 98.69 3 THR B O 1
ATOM 2032 N N . ALA B 1 4 ? -2.562 20.594 16.016 1 98.94 4 ALA B N 1
ATOM 2033 C CA . ALA B 1 4 ? -2.029 19.781 14.922 1 98.94 4 ALA B CA 1
ATOM 2034 C C . ALA B 1 4 ? -1.134 18.672 15.453 1 98.94 4 ALA B C 1
ATOM 2036 O O . ALA B 1 4 ? -0.31 18.891 16.344 1 98.94 4 ALA B O 1
ATOM 2037 N N . LEU B 1 5 ? -1.344 17.469 15 1 98.94 5 LEU B N 1
ATOM 2038 C CA . LEU B 1 5 ? -0.475 16.328 15.258 1 98.94 5 LEU B CA 1
ATOM 2039 C C . LEU B 1 5 ? 0.359 15.992 14.023 1 98.94 5 LEU B C 1
ATOM 2041 O O . LEU B 1 5 ? -0.187 15.781 12.938 1 98.94 5 LEU B O 1
ATOM 2045 N N . ILE B 1 6 ? 1.654 16.016 14.188 1 98.94 6 ILE B N 1
ATOM 2046 C CA . ILE B 1 6 ? 2.57 15.828 13.062 1 98.94 6 ILE B CA 1
ATOM 2047 C C . ILE B 1 6 ? 3.467 14.617 13.336 1 98.94 6 ILE B C 1
ATOM 2049 O O . ILE B 1 6 ? 4.223 14.602 14.305 1 98.94 6 ILE B O 1
ATOM 2053 N N . THR B 1 7 ? 3.391 13.617 12.5 1 98.94 7 THR B N 1
ATOM 2054 C CA . THR B 1 7 ? 4.336 12.508 12.586 1 98.94 7 THR B CA 1
ATOM 2055 C C . THR B 1 7 ? 5.582 12.797 11.758 1 98.94 7 THR B C 1
ATOM 2057 O O . THR B 1 7 ? 5.504 13.453 10.719 1 98.94 7 THR B O 1
ATOM 2060 N N . GLY B 1 8 ? 6.715 12.234 12.18 1 98.56 8 GLY B N 1
ATOM 2061 C CA . GLY B 1 8 ? 7.961 12.562 11.516 1 98.56 8 GLY B CA 1
ATOM 2062 C C . GLY B 1 8 ? 8.32 14.031 11.617 1 98.56 8 GLY B C 1
ATOM 2063 O O . GLY B 1 8 ? 8.742 14.648 10.633 1 98.56 8 GLY B O 1
ATOM 2064 N N . ALA B 1 9 ? 8.18 14.594 12.766 1 98.56 9 ALA B N 1
ATOM 2065 C CA . ALA B 1 9 ? 8.227 16.047 12.945 1 98.56 9 ALA B CA 1
ATOM 2066 C C . ALA B 1 9 ? 9.656 16.516 13.188 1 98.56 9 ALA B C 1
ATOM 2068 O O . ALA B 1 9 ? 9.922 17.719 13.195 1 98.56 9 ALA B O 1
ATOM 2069 N N . SER B 1 10 ? 10.641 15.648 13.297 1 96.75 10 SER B N 1
ATOM 2070 C CA . SER B 1 10 ? 11.945 16.016 13.82 1 96.75 10 SER B CA 1
ATOM 2071 C C . SER B 1 10 ? 12.836 16.594 12.727 1 96.75 10 SER B C 1
ATOM 2073 O O . SER B 1 10 ? 13.906 17.141 13.008 1 96.75 10 SER B O 1
ATOM 2075 N N . SER B 1 11 ? 12.453 16.438 11.461 1 96.12 11 SER B N 1
ATOM 2076 C CA . SER B 1 11 ? 13.297 16.906 10.367 1 96.12 11 SER B CA 1
ATOM 2077 C C . SER B 1 11 ? 12.477 17.109 9.094 1 96.12 11 SER B C 1
ATOM 2079 O O . SER B 1 11 ? 11.281 16.828 9.07 1 96.12 11 SER B O 1
ATOM 2081 N N . GLY B 1 12 ? 13.086 17.766 8.18 1 97.12 12 GLY B N 1
ATOM 2082 C CA . GLY B 1 12 ? 12.539 17.828 6.828 1 97.12 12 GLY B CA 1
ATOM 2083 C C . GLY B 1 12 ? 11.188 18.516 6.77 1 97.12 12 GLY B C 1
ATOM 2084 O O . GLY B 1 12 ? 11 19.578 7.34 1 97.12 12 GLY B O 1
ATOM 2085 N N . ILE B 1 13 ? 10.344 17.922 6.016 1 98.5 13 ILE B N 1
ATOM 2086 C CA . ILE B 1 13 ? 9.016 18.469 5.766 1 98.5 13 ILE B CA 1
ATOM 2087 C C . ILE B 1 13 ? 8.227 18.531 7.074 1 98.5 13 ILE B C 1
ATOM 2089 O O . ILE B 1 13 ? 7.512 19.5 7.332 1 98.5 13 ILE B O 1
ATOM 2093 N N . GLY B 1 14 ? 8.359 17.516 7.953 1 98.75 14 GLY B N 1
ATOM 2094 C CA . GLY B 1 14 ? 7.676 17.5 9.242 1 98.75 14 GLY B CA 1
ATOM 2095 C C . GLY B 1 14 ? 8.062 18.672 10.133 1 98.75 14 GLY B C 1
ATOM 2096 O O . GLY B 1 14 ? 7.195 19.297 10.734 1 98.75 14 GLY B O 1
ATOM 2097 N N . ARG B 1 15 ? 9.32 18.906 10.156 1 98.62 15 ARG B N 1
ATOM 2098 C CA . ARG B 1 15 ? 9.797 20.047 10.93 1 98.62 15 ARG B CA 1
ATOM 2099 C C . ARG B 1 15 ? 9.266 21.359 10.359 1 98.62 15 ARG B C 1
ATOM 2101 O O . ARG B 1 15 ? 8.883 22.25 11.109 1 98.62 15 ARG B O 1
ATOM 2108 N N . ALA B 1 16 ? 9.242 21.484 9.047 1 98.75 16 ALA B N 1
ATOM 2109 C CA . ALA B 1 16 ? 8.742 22.688 8.391 1 98.75 16 ALA B CA 1
ATOM 2110 C C . ALA B 1 16 ? 7.262 22.906 8.68 1 98.75 16 ALA B C 1
ATOM 2112 O O . ALA B 1 16 ? 6.809 24.031 8.859 1 98.75 16 ALA B O 1
ATOM 2113 N N . PHE B 1 17 ? 6.488 21.812 8.727 1 98.88 17 PHE B N 1
ATOM 2114 C CA . PHE B 1 17 ? 5.09 21.906 9.125 1 98.88 17 PHE B CA 1
ATOM 2115 C C . PHE B 1 17 ? 4.973 22.469 10.539 1 98.88 17 PHE B C 1
ATOM 2117 O O . PHE B 1 17 ? 4.148 23.359 10.797 1 98.88 17 PHE B O 1
ATOM 2124 N N . ALA B 1 18 ? 5.789 21.922 11.438 1 98.88 18 ALA B N 1
ATOM 2125 C CA . ALA B 1 18 ? 5.75 22.359 12.828 1 98.88 18 ALA B CA 1
ATOM 2126 C C . ALA B 1 18 ? 6.02 23.859 12.93 1 98.88 18 ALA B C 1
ATOM 2128 O O . ALA B 1 18 ? 5.293 24.578 13.617 1 98.88 18 ALA B O 1
ATOM 2129 N N . GLU B 1 19 ? 6.984 24.328 12.211 1 98.69 19 GLU B N 1
ATOM 2130 C CA . GLU B 1 19 ? 7.359 25.734 12.227 1 98.69 19 GLU B CA 1
ATOM 2131 C C . GLU B 1 19 ? 6.242 26.609 11.664 1 98.69 19 GLU B C 1
ATOM 2133 O O . GLU B 1 19 ? 5.883 27.625 12.266 1 98.69 19 GLU B O 1
ATOM 2138 N N . GLU B 1 20 ? 5.727 26.219 10.539 1 98.81 20 GLU B N 1
ATOM 2139 C CA . GLU B 1 20 ? 4.684 27 9.875 1 98.81 20 GLU B CA 1
ATOM 2140 C C . GLU B 1 20 ? 3.418 27.062 10.727 1 98.81 20 GLU B C 1
ATOM 2142 O O . GLU B 1 20 ? 2.811 28.141 10.867 1 98.81 20 GLU B O 1
ATOM 2147 N N . LEU B 1 21 ? 3.021 25.969 11.328 1 98.81 21 LEU B N 1
ATOM 2148 C CA . LEU B 1 21 ? 1.787 25.906 12.102 1 98.81 21 LEU B CA 1
ATOM 2149 C C . LEU B 1 21 ? 1.955 26.594 13.453 1 98.81 21 LEU B C 1
ATOM 2151 O O . LEU B 1 21 ? 1.006 27.188 13.969 1 98.81 21 LEU B O 1
ATOM 2155 N N . ALA B 1 22 ? 3.158 26.562 14.008 1 98.69 22 ALA B N 1
ATOM 2156 C CA . ALA B 1 22 ? 3.445 27.344 15.203 1 98.69 22 ALA B CA 1
ATOM 2157 C C . ALA B 1 22 ? 3.254 28.828 14.938 1 98.69 22 ALA B C 1
ATOM 2159 O O . ALA B 1 22 ? 2.641 29.547 15.742 1 98.69 22 ALA B O 1
ATOM 2160 N N . ALA B 1 23 ? 3.752 29.234 13.781 1 98.31 23 ALA B N 1
ATOM 2161 C CA . ALA B 1 23 ? 3.619 30.625 13.383 1 98.31 23 ALA B CA 1
ATOM 2162 C C . ALA B 1 23 ? 2.152 31.016 13.211 1 98.31 23 ALA B C 1
ATOM 2164 O O . ALA B 1 23 ? 1.79 32.188 13.359 1 98.31 23 ALA B O 1
ATOM 2165 N N . GLN B 1 24 ? 1.33 30.062 12.977 1 98 24 GLN B N 1
ATOM 2166 C CA . GLN B 1 24 ? -0.104 30.281 12.82 1 98 24 GLN B CA 1
ATOM 2167 C C . GLN B 1 24 ? -0.841 30.031 14.133 1 98 24 GLN B C 1
ATOM 2169 O O . GLN B 1 24 ? -2.064 29.891 14.148 1 98 24 GLN B O 1
ATOM 2174 N N . ASN B 1 25 ? -0.103 29.812 15.227 1 97.81 25 ASN B N 1
ATOM 2175 C CA . ASN B 1 25 ? -0.609 29.734 16.594 1 97.81 25 ASN B CA 1
ATOM 2176 C C . ASN B 1 25 ? -1.347 28.422 16.844 1 97.81 25 ASN B C 1
ATOM 2178 O O . ASN B 1 25 ? -2.361 28.391 17.547 1 97.81 25 ASN B O 1
ATOM 2182 N N . HIS B 1 26 ? -0.942 27.328 16.188 1 98.31 26 HIS B N 1
ATOM 2183 C CA . HIS B 1 26 ? -1.453 26 16.5 1 98.31 26 HIS B CA 1
ATOM 2184 C C . HIS B 1 26 ? -0.799 25.453 17.766 1 98.31 26 HIS B C 1
ATOM 2186 O O . HIS B 1 26 ? 0.391 25.672 18 1 98.31 26 HIS B O 1
ATOM 2192 N N . TYR B 1 27 ? -1.62 24.766 18.562 1 98.31 27 TYR B N 1
ATOM 2193 C CA . TYR B 1 27 ? -1.036 23.797 19.484 1 98.31 27 TYR B CA 1
ATOM 2194 C C . TYR B 1 27 ? -0.473 22.594 18.719 1 98.31 27 TYR B C 1
ATOM 2196 O O . TYR B 1 27 ? -1.124 22.062 17.828 1 98.31 27 TYR B O 1
ATOM 2204 N N . LEU B 1 28 ? 0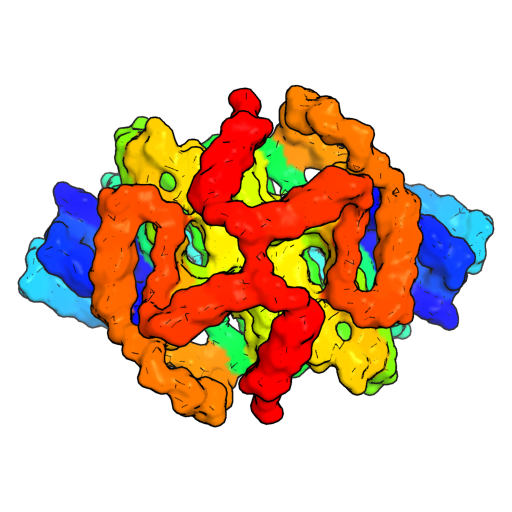.771 22.188 19.094 1 98.81 28 LEU B N 1
ATOM 2205 C CA . LEU B 1 28 ? 1.429 21.141 18.297 1 98.81 28 LEU B CA 1
ATOM 2206 C C . LEU B 1 28 ? 1.673 19.891 19.141 1 98.81 28 LEU B C 1
ATOM 2208 O O . LEU B 1 28 ? 2.025 19.984 20.312 1 98.81 28 LEU B O 1
ATOM 2212 N N . ILE B 1 29 ? 1.429 18.75 18.562 1 98.88 29 ILE B N 1
ATOM 2213 C CA . ILE B 1 29 ? 1.904 17.453 19.031 1 98.88 29 ILE B CA 1
ATOM 2214 C C . ILE B 1 29 ? 2.898 16.875 18.031 1 98.88 29 ILE B C 1
ATOM 2216 O O . ILE B 1 29 ? 2.531 16.547 16.906 1 98.88 29 ILE B O 1
ATOM 2220 N N . LEU B 1 30 ? 4.168 16.766 18.469 1 98.88 30 LEU B N 1
ATOM 2221 C CA . LEU B 1 30 ? 5.25 16.312 17.609 1 98.88 30 LEU B CA 1
ATOM 2222 C C . LEU B 1 30 ? 5.586 14.852 17.875 1 98.88 30 LEU B C 1
ATOM 2224 O O . LEU B 1 30 ? 5.91 14.492 19.016 1 98.88 30 LEU B O 1
ATOM 2228 N N . VAL B 1 31 ? 5.516 13.992 16.875 1 98.94 31 VAL B N 1
ATOM 2229 C CA . VAL B 1 31 ? 5.793 12.562 17 1 98.94 31 VAL B CA 1
ATOM 2230 C C . VAL B 1 31 ? 6.984 12.188 16.125 1 98.94 31 VAL B C 1
ATOM 2232 O O . VAL B 1 31 ? 7.004 12.5 14.93 1 98.94 31 VAL B O 1
ATOM 2235 N N . ALA B 1 32 ? 7.977 11.609 16.625 1 98.75 32 ALA B N 1
ATOM 2236 C CA . ALA B 1 32 ? 9.109 11.031 15.906 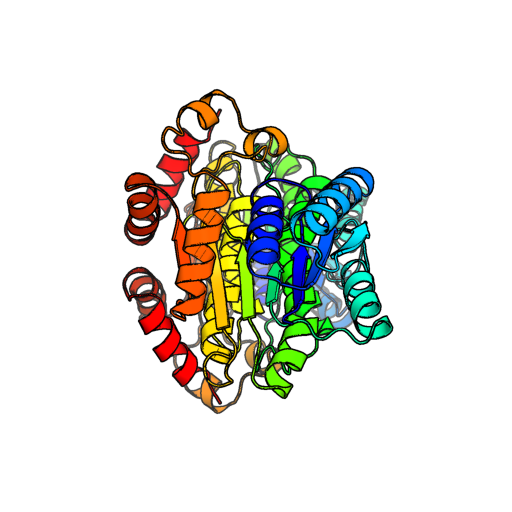1 98.75 32 ALA B CA 1
ATOM 2237 C C . ALA B 1 32 ? 9.914 10.109 16.828 1 98.75 32 ALA B C 1
ATOM 2239 O O . ALA B 1 32 ? 9.539 9.883 17.969 1 98.75 32 ALA B O 1
ATOM 2240 N N . ARG B 1 33 ? 10.992 9.594 16.359 1 97.19 33 ARG B N 1
ATOM 2241 C CA . ARG B 1 33 ? 11.789 8.625 17.109 1 97.19 33 ARG B CA 1
ATOM 2242 C C . ARG B 1 33 ? 12.75 9.328 18.062 1 97.19 33 ARG B C 1
ATOM 2244 O O . ARG B 1 33 ? 13.008 8.836 19.156 1 97.19 33 ARG B O 1
ATOM 2251 N N . SER B 1 34 ? 13.258 10.477 17.594 1 97.38 34 SER B N 1
ATOM 2252 C CA . SER B 1 34 ? 14.336 11.133 18.344 1 97.38 34 SER B CA 1
ATOM 2253 C C . SER B 1 34 ? 13.781 12.117 19.359 1 97.38 34 SER B C 1
ATOM 2255 O O . SER B 1 34 ? 13.43 13.242 19.016 1 97.38 34 SER B O 1
ATOM 2257 N N . GLU B 1 35 ? 13.875 11.711 20.578 1 98.06 35 GLU B N 1
ATOM 2258 C CA . GLU B 1 35 ? 13.336 12.547 21.641 1 98.06 35 GLU B CA 1
ATOM 2259 C C . GLU B 1 35 ? 14.102 13.859 21.766 1 98.06 35 GLU B C 1
ATOM 2261 O O . GLU B 1 35 ? 13.5 14.922 21.953 1 98.06 35 GLU B O 1
ATOM 2266 N N . ASP B 1 36 ? 15.383 13.75 21.625 1 98.5 36 ASP B N 1
ATOM 2267 C CA . ASP B 1 36 ? 16.234 14.938 21.766 1 98.5 36 ASP B CA 1
ATOM 2268 C C . ASP B 1 36 ? 15.898 15.969 20.688 1 98.5 36 ASP B C 1
ATOM 2270 O O . ASP B 1 36 ? 15.766 17.156 21 1 98.5 36 ASP B O 1
ATOM 2274 N N . LYS B 1 37 ? 15.75 15.555 19.438 1 98.31 37 LYS B N 1
ATOM 2275 C CA . LYS B 1 37 ? 15.43 16.453 18.344 1 98.31 37 LYS B CA 1
ATOM 2276 C C . LYS B 1 37 ? 14.047 17.078 18.516 1 98.31 37 LYS B C 1
ATOM 2278 O O . LYS B 1 37 ? 13.844 18.25 18.234 1 98.31 37 LYS B O 1
ATOM 2283 N N . LEU B 1 38 ? 13.164 16.281 19.031 1 98.69 38 LEU B N 1
ATOM 2284 C CA . LEU B 1 38 ? 11.805 16.766 19.25 1 98.69 38 LEU B CA 1
ATOM 2285 C C . LEU B 1 38 ? 11.781 17.812 20.344 1 98.69 38 LEU B C 1
ATOM 2287 O O . LEU B 1 38 ? 11.133 18.859 20.219 1 98.69 38 LEU B O 1
ATOM 2291 N N . ASN B 1 39 ? 12.453 17.531 21.422 1 98.56 39 ASN B N 1
ATOM 2292 C CA . ASN B 1 39 ? 12.492 18.469 22.547 1 98.56 39 ASN B CA 1
ATOM 2293 C C . ASN B 1 39 ? 13.164 19.781 22.156 1 98.56 39 ASN B C 1
ATOM 2295 O O . ASN B 1 39 ? 12.719 20.859 22.547 1 98.56 39 ASN B O 1
ATOM 2299 N N . GLU B 1 40 ? 14.203 19.641 21.406 1 98.62 40 GLU B N 1
ATOM 2300 C CA . GLU B 1 40 ? 14.867 20.844 20.922 1 98.62 40 GLU B CA 1
ATOM 2301 C C . GLU B 1 40 ? 13.922 21.703 20.078 1 98.62 40 GLU B C 1
ATOM 2303 O O . GLU B 1 40 ? 13.828 22.906 20.281 1 98.62 40 GLU B O 1
ATOM 2308 N N . LEU B 1 41 ? 13.242 21.078 19.172 1 98.69 41 LEU B N 1
ATOM 2309 C CA . LEU B 1 41 ? 12.289 21.781 18.312 1 98.69 41 LEU B CA 1
ATOM 2310 C C . LEU B 1 41 ? 11.148 22.375 19.141 1 98.69 41 LEU B C 1
ATOM 2312 O O . LEU B 1 41 ? 10.766 23.531 18.938 1 98.69 41 LEU B O 1
ATOM 2316 N N . ALA B 1 42 ? 10.625 21.594 20.062 1 98.69 42 ALA B N 1
ATOM 2317 C CA . ALA B 1 42 ? 9.531 22.047 20.906 1 98.69 42 ALA B CA 1
ATOM 2318 C C . ALA B 1 42 ? 9.93 23.281 21.703 1 98.69 42 ALA B C 1
ATOM 2320 O O . ALA B 1 42 ? 9.164 24.25 21.781 1 98.69 42 ALA B O 1
ATOM 2321 N N . ASN B 1 43 ? 11.094 23.25 22.266 1 98.44 43 ASN B N 1
ATOM 2322 C CA . ASN B 1 43 ? 11.594 24.375 23.031 1 98.44 43 ASN B CA 1
ATOM 2323 C C . ASN B 1 43 ? 11.758 25.625 22.172 1 98.44 43 ASN B C 1
ATOM 2325 O O . ASN B 1 43 ? 11.383 26.734 22.578 1 98.44 43 ASN B O 1
ATOM 2329 N N . GLN B 1 44 ? 12.305 25.422 21 1 98.5 44 GLN B N 1
ATOM 2330 C CA . GLN B 1 44 ? 12.5 26.516 20.078 1 98.5 44 GLN B CA 1
ATOM 2331 C C . GLN B 1 44 ? 11.164 27.156 19.688 1 98.5 44 GLN B C 1
ATOM 2333 O O . GLN B 1 44 ? 11.031 28.391 19.703 1 98.5 44 GLN B O 1
ATOM 2338 N N . LEU B 1 45 ? 10.172 26.359 19.359 1 98.56 45 LEU B N 1
ATOM 2339 C CA . LEU B 1 45 ? 8.875 26.844 18.906 1 98.56 45 LEU B CA 1
ATOM 2340 C C . LEU B 1 45 ? 8.109 27.516 20.047 1 98.56 45 LEU B C 1
ATOM 2342 O O . LEU B 1 45 ? 7.445 28.531 19.859 1 98.56 45 LEU B O 1
ATOM 2346 N N . ASN B 1 46 ? 8.203 26.906 21.25 1 97.75 46 ASN B N 1
ATOM 2347 C CA . ASN B 1 46 ? 7.574 27.484 22.422 1 97.75 46 ASN B CA 1
ATOM 2348 C C . ASN B 1 46 ? 8.141 28.875 22.719 1 97.75 46 ASN B C 1
ATOM 2350 O O . ASN B 1 46 ? 7.387 29.812 23 1 97.75 46 ASN B O 1
ATOM 2354 N N . GLN B 1 47 ? 9.414 29 22.656 1 97.69 47 GLN B N 1
ATOM 2355 C CA . GLN B 1 47 ? 10.07 30.266 22.953 1 97.69 47 GLN B CA 1
ATOM 2356 C C . GLN B 1 47 ? 9.734 31.312 21.906 1 97.69 47 GLN B C 1
ATOM 2358 O O . GLN B 1 47 ? 9.484 32.469 22.25 1 97.69 47 GLN B O 1
ATOM 2363 N N . LYS B 1 48 ? 9.727 30.906 20.703 1 98 48 LYS B N 1
ATOM 2364 C CA . LYS B 1 48 ? 9.57 31.844 19.594 1 98 48 LYS B CA 1
ATOM 2365 C C . LYS B 1 48 ? 8.117 32.281 19.453 1 98 48 LYS B C 1
ATOM 2367 O O . LYS B 1 48 ? 7.852 33.469 19.172 1 98 48 LYS B O 1
ATOM 2372 N N . TYR B 1 49 ? 7.152 31.359 19.656 1 97.69 49 TYR B N 1
ATOM 2373 C CA . TYR B 1 49 ? 5.773 31.672 19.281 1 97.69 49 TYR B CA 1
ATOM 2374 C C . TYR B 1 49 ? 4.859 31.594 20.5 1 97.69 49 TYR B C 1
ATOM 2376 O O . TYR B 1 49 ? 3.672 31.922 20.422 1 97.69 49 TYR B O 1
ATOM 2384 N N . GLN B 1 50 ? 5.324 31.141 21.703 1 97.06 50 GLN B N 1
ATOM 2385 C CA . GLN B 1 50 ? 4.578 31.047 22.953 1 97.06 50 GLN B CA 1
ATOM 2386 C C . GLN B 1 50 ? 3.357 30.141 22.812 1 97.06 50 GLN B C 1
ATOM 2388 O O . GLN B 1 50 ? 2.25 30.516 23.203 1 97.06 50 GLN B O 1
ATOM 2393 N N . ILE B 1 51 ? 3.545 29.031 22.109 1 96.19 51 ILE B N 1
ATOM 2394 C CA . ILE B 1 51 ? 2.49 28.047 21.922 1 96.19 51 ILE B CA 1
ATOM 2395 C C . ILE B 1 51 ? 2.836 26.781 22.703 1 96.19 51 ILE B C 1
ATOM 2397 O O . ILE B 1 51 ? 3.994 26.562 23.078 1 96.19 51 ILE B O 1
ATOM 2401 N N . GLN B 1 52 ? 1.86 25.984 23 1 96.38 52 GLN B N 1
ATOM 2402 C CA . GLN B 1 52 ? 2.07 24.688 23.625 1 96.38 52 GLN B CA 1
ATOM 2403 C C . GLN B 1 52 ? 2.545 23.656 22.609 1 96.38 52 GLN B C 1
ATOM 2405 O O . GLN B 1 52 ? 2.037 23.609 21.484 1 96.38 52 GLN B O 1
ATOM 2410 N N . VAL B 1 53 ? 3.539 22.969 22.969 1 98.38 53 VAL B N 1
ATOM 2411 C CA . VAL B 1 53 ? 4.066 21.891 22.141 1 98.38 53 VAL B CA 1
ATOM 2412 C C . VAL B 1 53 ? 4.266 20.641 22.984 1 98.38 53 VAL B C 1
ATOM 2414 O O . VAL B 1 53 ? 4.996 20.656 23.984 1 98.38 53 VAL B O 1
ATOM 2417 N N . ASP B 1 54 ? 3.596 19.562 22.625 1 98.5 54 ASP B N 1
ATOM 2418 C CA . ASP B 1 54 ? 3.82 18.266 23.25 1 98.5 54 ASP B CA 1
ATOM 2419 C C . ASP B 1 54 ? 4.664 17.359 22.344 1 98.5 54 ASP B C 1
ATOM 2421 O O . ASP B 1 54 ? 4.625 17.484 21.125 1 98.5 54 ASP B O 1
ATOM 2425 N N . VAL B 1 55 ? 5.418 16.5 23.047 1 98.44 55 VAL B N 1
ATOM 2426 C CA . VAL B 1 55 ? 6.316 15.602 22.344 1 98.44 55 VAL B CA 1
ATOM 2427 C C . VAL B 1 55 ? 5.953 14.148 22.656 1 98.44 55 VAL B C 1
ATOM 2429 O O . VAL B 1 55 ? 5.719 13.805 23.812 1 98.44 55 VAL B O 1
ATOM 2432 N N . ILE B 1 56 ? 5.832 13.344 21.609 1 98.62 56 ILE B N 1
ATOM 2433 C CA . ILE B 1 56 ? 5.707 11.898 21.75 1 98.62 56 ILE B CA 1
ATOM 2434 C C . ILE B 1 56 ? 6.859 11.211 21.016 1 98.62 56 ILE B C 1
ATOM 2436 O O . ILE B 1 56 ? 6.816 11.047 19.797 1 98.62 56 ILE B O 1
ATOM 2440 N N . ALA B 1 57 ? 7.895 10.82 21.797 1 98.62 57 ALA B N 1
ATOM 2441 C CA . ALA B 1 57 ? 8.992 10.047 21.219 1 98.62 57 ALA B CA 1
ATOM 2442 C C . ALA B 1 57 ? 8.594 8.594 21 1 98.62 57 ALA B C 1
ATOM 2444 O O . ALA B 1 57 ? 8.508 7.816 21.953 1 98.62 57 ALA B O 1
ATOM 2445 N N . LYS B 1 58 ? 8.352 8.211 19.734 1 98.56 58 LYS B N 1
ATOM 2446 C CA . LYS B 1 58 ? 7.836 6.879 19.438 1 98.56 58 LYS B CA 1
ATOM 2447 C C . LYS B 1 58 ? 8.211 6.441 18.031 1 98.56 58 LYS B C 1
ATOM 2449 O O . LYS B 1 58 ? 8.117 7.227 17.078 1 98.56 58 LYS B O 1
ATOM 2454 N N . ASP B 1 59 ? 8.758 5.297 17.938 1 98.62 59 ASP B N 1
ATOM 2455 C CA . ASP B 1 59 ? 8.914 4.637 16.641 1 98.62 59 ASP B CA 1
ATOM 2456 C C . ASP B 1 59 ? 7.598 4.039 16.156 1 98.62 59 ASP B C 1
ATOM 2458 O O . ASP B 1 59 ? 7.137 3.029 16.688 1 98.62 59 ASP B O 1
ATOM 2462 N N . LEU B 1 60 ? 7.07 4.598 15.117 1 98.69 60 LEU B N 1
ATOM 2463 C CA . LEU B 1 60 ? 5.723 4.246 14.68 1 98.69 60 LEU B CA 1
ATOM 2464 C C . LEU B 1 60 ? 5.715 2.887 13.984 1 98.69 60 LEU B C 1
ATOM 2466 O O . LEU B 1 60 ? 4.652 2.355 13.664 1 98.69 60 LEU B O 1
ATOM 2470 N N . THR B 1 61 ? 6.895 2.295 13.727 1 97.75 61 THR B N 1
ATOM 2471 C CA . THR B 1 61 ? 6.941 0.958 13.148 1 97.75 61 THR B CA 1
ATOM 2472 C C . THR B 1 61 ? 6.707 -0.104 14.219 1 97.75 61 THR B C 1
ATOM 2474 O O . THR B 1 61 ? 6.473 -1.272 13.898 1 97.75 61 THR B O 1
ATOM 2477 N N . GLU B 1 62 ? 6.719 0.285 15.43 1 96.81 62 GLU B N 1
ATOM 2478 C CA . GLU B 1 62 ? 6.574 -0.661 16.531 1 96.81 62 GLU B CA 1
ATOM 2479 C C . GLU B 1 62 ? 5.109 -1.038 16.75 1 96.81 62 GLU B C 1
ATOM 2481 O O . GLU B 1 62 ? 4.219 -0.206 16.578 1 96.81 62 GLU B O 1
ATOM 2486 N N . PRO B 1 63 ? 4.93 -2.309 17.156 1 92.06 63 PRO B N 1
ATOM 2487 C CA . PRO B 1 63 ? 3.555 -2.703 17.484 1 92.06 63 PRO B CA 1
ATOM 2488 C C . PRO B 1 63 ? 2.916 -1.807 18.531 1 92.06 63 PRO B C 1
ATOM 2490 O O . PRO B 1 63 ? 3.547 -1.494 19.547 1 92.06 63 PRO B O 1
ATOM 2493 N N . GLY B 1 64 ? 1.723 -1.308 18.266 1 95.19 64 GLY B N 1
ATOM 2494 C CA . GLY B 1 64 ? 0.97 -0.533 19.234 1 95.19 64 GLY B CA 1
ATOM 2495 C C . GLY B 1 64 ? 1.369 0.93 19.281 1 95.19 64 GLY B C 1
ATOM 2496 O O . GLY B 1 64 ? 0.821 1.71 20.062 1 95.19 64 GLY B O 1
ATOM 2497 N N . ALA B 1 65 ? 2.328 1.33 18.453 1 98.31 65 ALA B N 1
ATOM 2498 C CA . ALA B 1 65 ? 2.854 2.693 18.484 1 98.31 65 ALA B CA 1
ATOM 2499 C C . ALA B 1 65 ? 1.745 3.713 18.25 1 98.31 65 ALA B C 1
ATOM 2501 O O . ALA B 1 65 ? 1.686 4.746 18.922 1 98.31 65 ALA B O 1
ATOM 2502 N N . THR B 1 66 ? 0.833 3.443 17.297 1 98.62 66 THR B N 1
ATOM 2503 C CA . THR B 1 66 ? -0.23 4.391 16.984 1 98.62 66 THR B CA 1
ATOM 2504 C C . THR B 1 66 ? -1.238 4.473 18.125 1 98.62 66 THR B C 1
ATOM 2506 O O . THR B 1 66 ? -1.818 5.531 18.375 1 98.62 66 THR B O 1
ATOM 2509 N N . ASN B 1 67 ? -1.439 3.361 18.844 1 98.44 67 ASN B N 1
ATOM 2510 C CA . ASN B 1 67 ? -2.271 3.385 20.031 1 98.44 67 ASN B CA 1
ATOM 2511 C C . ASN B 1 67 ? -1.695 4.309 21.109 1 98.44 67 ASN B C 1
ATOM 2513 O O . ASN B 1 67 ? -2.436 5.035 21.766 1 98.44 67 ASN B O 1
ATOM 2517 N N . THR B 1 68 ? -0.404 4.227 21.25 1 98.44 68 THR B N 1
ATOM 2518 C CA . THR B 1 68 ? 0.266 5.086 22.219 1 98.44 68 THR B CA 1
ATOM 2519 C C . THR B 1 68 ? 0.026 6.559 21.891 1 98.44 68 THR B C 1
ATOM 2521 O O . THR B 1 68 ? -0.264 7.355 22.781 1 98.44 68 THR B O 1
ATOM 2524 N N . VAL B 1 69 ? 0.12 6.906 20.641 1 98.81 69 VAL B N 1
ATOM 2525 C CA . VAL B 1 69 ? -0.11 8.273 20.188 1 98.81 69 VAL B CA 1
ATOM 2526 C C . VAL B 1 69 ? -1.556 8.68 20.484 1 98.81 69 VAL B C 1
ATOM 2528 O O . VAL B 1 69 ? -1.812 9.75 21.031 1 98.81 69 VAL B O 1
ATOM 2531 N N . PHE B 1 70 ? -2.486 7.809 20.125 1 98.75 70 PHE B N 1
ATOM 2532 C CA . PHE B 1 70 ? -3.908 8.086 20.297 1 98.75 70 PHE B CA 1
ATOM 2533 C C . PHE B 1 70 ? -4.266 8.227 21.766 1 98.75 70 PHE B C 1
ATOM 2535 O O . PHE B 1 70 ? -4.988 9.148 22.156 1 98.75 70 PHE B O 1
ATOM 2542 N N . GLU B 1 71 ? -3.738 7.328 22.578 1 98.44 71 GLU B N 1
ATOM 2543 C CA . GLU B 1 71 ? -4.023 7.34 24.016 1 98.44 71 GLU B CA 1
ATOM 2544 C C . GLU B 1 71 ? -3.479 8.602 24.672 1 98.44 71 GLU B C 1
ATOM 2546 O O . GLU B 1 71 ? -4.098 9.148 25.594 1 98.44 71 GLU B O 1
ATOM 2551 N N . PHE B 1 72 ? -2.344 9.047 24.219 1 98.31 72 PHE B N 1
ATOM 2552 C CA . PHE B 1 72 ? -1.783 10.297 24.719 1 98.31 72 PHE B CA 1
ATOM 2553 C C . PHE B 1 72 ? -2.768 11.445 24.531 1 98.31 72 PHE B C 1
ATOM 2555 O O . PHE B 1 72 ? -2.996 12.234 25.438 1 98.31 72 PHE B O 1
ATOM 2562 N N . THR B 1 73 ? -3.361 11.547 23.297 1 98.12 73 THR B N 1
ATOM 2563 C CA . THR B 1 73 ? -4.289 12.625 22.984 1 98.12 73 THR B CA 1
ATOM 2564 C C . THR B 1 73 ? -5.566 12.492 23.812 1 98.12 73 THR B C 1
ATOM 2566 O O . THR B 1 73 ? -6.141 13.5 24.25 1 98.12 73 THR B O 1
ATOM 2569 N N . LYS B 1 74 ? -5.965 11.266 24.078 1 97.25 74 LYS B N 1
ATOM 2570 C CA . LYS B 1 74 ? -7.156 11.016 24.875 1 97.25 74 LYS B CA 1
ATOM 2571 C C . LYS B 1 74 ? -6.926 11.406 26.328 1 97.25 74 LYS B C 1
ATOM 2573 O O . LYS B 1 74 ? -7.773 12.055 26.953 1 97.25 74 LYS B O 1
ATOM 2578 N N . GLU B 1 75 ? -5.816 10.961 26.797 1 97.56 75 GLU B N 1
ATOM 2579 C CA . GLU B 1 75 ? -5.484 11.219 28.188 1 97.56 75 GLU B CA 1
ATOM 2580 C C . GLU B 1 75 ? -5.414 12.719 28.469 1 97.56 75 GLU B C 1
ATOM 2582 O O . GLU B 1 75 ? -5.793 13.172 29.562 1 97.56 75 GLU B O 1
ATOM 2587 N N . LYS B 1 76 ? -5.047 13.477 27.516 1 96.62 76 LYS B N 1
ATOM 2588 C CA . LYS B 1 76 ? -4.906 14.922 27.672 1 96.62 76 LYS B CA 1
ATOM 2589 C C . LYS B 1 76 ? -6.16 15.648 27.188 1 96.62 76 LYS B C 1
ATOM 2591 O O . LYS B 1 76 ? -6.203 16.875 27.172 1 96.62 76 LYS B O 1
ATOM 2596 N N . ALA B 1 77 ? -7.152 14.898 26.734 1 96.44 77 ALA B N 1
ATOM 2597 C CA . ALA B 1 77 ? -8.422 15.422 26.234 1 96.44 77 ALA B CA 1
ATOM 2598 C C . ALA B 1 77 ? -8.203 16.422 25.109 1 96.44 77 ALA B C 1
ATOM 2600 O O . ALA B 1 77 ? -8.836 17.484 25.062 1 96.44 77 ALA B O 1
ATOM 2601 N N . LEU B 1 78 ? -7.262 16.078 24.281 1 97.12 78 LEU B N 1
ATOM 2602 C CA . LEU B 1 78 ? -6.941 16.938 23.156 1 97.12 78 LEU B CA 1
ATOM 2603 C C . LEU B 1 78 ? -7.812 16.609 21.953 1 97.12 78 LEU B C 1
ATOM 2605 O O . LEU B 1 78 ? -8.055 15.43 21.656 1 97.12 78 LEU B O 1
ATOM 2609 N N . THR B 1 79 ? -8.352 17.625 21.359 1 97.81 79 THR B N 1
ATOM 2610 C CA . THR B 1 79 ? -9.023 17.5 20.078 1 97.81 79 THR B CA 1
ATOM 2611 C C . THR B 1 79 ? -8.055 17.812 18.938 1 97.81 79 THR B C 1
ATOM 2613 O O . THR B 1 79 ? -7.484 18.906 18.875 1 97.81 79 THR B O 1
ATOM 2616 N N . ILE B 1 80 ? -7.906 16.891 18.031 1 98.75 80 ILE B N 1
ATOM 2617 C CA . ILE B 1 80 ? -6.984 17.062 16.906 1 98.75 80 ILE B CA 1
ATOM 2618 C C . ILE B 1 80 ? -7.723 17.688 15.727 1 98.75 80 ILE B C 1
ATOM 2620 O O . ILE B 1 80 ? -8.609 17.062 15.141 1 98.75 80 ILE B O 1
ATOM 2624 N N . ASP B 1 81 ? -7.297 18.859 15.359 1 98.81 81 ASP B N 1
ATOM 2625 C CA . ASP B 1 81 ? -7.926 19.578 14.258 1 98.81 81 ASP B CA 1
ATOM 2626 C C . ASP B 1 81 ? -7.23 19.281 12.93 1 98.81 81 ASP B C 1
ATOM 2628 O O . ASP B 1 81 ? -7.844 19.375 11.867 1 98.81 81 ASP B O 1
ATOM 2632 N N . LEU B 1 82 ? -5.953 19 12.977 1 98.94 82 LEU B N 1
ATOM 2633 C CA . LEU B 1 82 ? -5.137 18.734 11.797 1 98.94 82 LEU B CA 1
ATOM 2634 C C . LEU B 1 82 ? -4.168 17.578 12.062 1 98.94 82 LEU B C 1
ATOM 2636 O O . LEU B 1 82 ? -3.311 17.672 12.945 1 98.94 82 LEU B O 1
ATOM 2640 N N . LEU B 1 83 ? -4.406 16.469 11.391 1 98.94 83 LEU B N 1
ATOM 2641 C CA . LEU B 1 83 ? -3.49 15.336 11.406 1 98.94 83 LEU B CA 1
ATOM 2642 C C . LEU B 1 83 ? -2.586 15.344 10.18 1 98.94 83 LEU B C 1
ATOM 2644 O O . LEU B 1 83 ? -3.072 15.359 9.047 1 98.94 83 LEU B O 1
ATOM 2648 N N . ILE B 1 84 ? -1.292 15.438 10.391 1 99 84 ILE B N 1
ATOM 2649 C CA . ILE B 1 84 ? -0.322 15.375 9.305 1 99 84 ILE B CA 1
ATOM 2650 C C . ILE B 1 84 ? 0.469 14.07 9.398 1 99 84 ILE B C 1
ATOM 2652 O O . ILE B 1 84 ? 1.398 13.953 10.203 1 99 84 ILE B O 1
ATOM 2656 N N . ASN B 1 85 ? 0.05 13.133 8.594 1 98.94 85 ASN B N 1
ATOM 2657 C CA . ASN B 1 85 ? 0.82 11.898 8.422 1 98.94 85 ASN B CA 1
ATOM 2658 C C . ASN B 1 85 ? 2.008 12.109 7.488 1 98.94 85 ASN B C 1
ATOM 2660 O O . ASN B 1 85 ? 1.893 11.914 6.277 1 98.94 85 ASN B O 1
ATOM 2664 N N . ASN B 1 86 ? 3.129 12.438 8.094 1 98.81 86 ASN B N 1
ATOM 2665 C CA . ASN B 1 86 ? 4.32 12.82 7.344 1 98.81 86 ASN B CA 1
ATOM 2666 C C . ASN B 1 86 ? 5.434 11.789 7.488 1 98.81 86 ASN B C 1
ATOM 2668 O O . ASN B 1 86 ? 6.293 11.664 6.613 1 98.81 86 ASN B O 1
ATOM 2672 N N . ALA B 1 87 ? 5.395 11.008 8.641 1 98.75 87 ALA B N 1
ATOM 2673 C CA . ALA B 1 87 ? 6.449 10.031 8.875 1 98.75 87 ALA B CA 1
ATOM 2674 C C . ALA B 1 87 ? 6.547 9.039 7.719 1 98.75 87 ALA B C 1
ATOM 2676 O O . ALA B 1 87 ? 5.531 8.523 7.25 1 98.75 87 ALA B O 1
ATOM 2677 N N . GLY B 1 88 ? 7.676 8.797 7.258 1 98.19 88 GLY B N 1
ATOM 2678 C CA . GLY B 1 88 ? 7.961 7.867 6.18 1 98.19 88 GLY B CA 1
ATOM 2679 C C . GLY B 1 88 ? 9.422 7.848 5.777 1 98.19 88 GLY B C 1
ATOM 2680 O O . GLY B 1 88 ? 10.203 8.695 6.215 1 98.19 88 GLY B O 1
ATOM 2681 N N . PHE B 1 89 ? 9.781 6.859 5.02 1 97.88 89 PHE B N 1
ATOM 2682 C CA . PHE B 1 89 ? 11.141 6.793 4.488 1 97.88 89 PHE B CA 1
ATOM 2683 C C . PHE B 1 89 ? 11.195 5.922 3.242 1 97.88 89 PHE B C 1
ATOM 2685 O O . PHE B 1 89 ? 10.219 5.238 2.912 1 97.88 89 PHE B O 1
ATOM 2692 N N . GLY B 1 90 ? 12.273 6.117 2.461 1 97.25 90 GLY B N 1
ATOM 2693 C CA . GLY B 1 90 ? 12.578 5.281 1.311 1 97.25 90 GLY B CA 1
ATOM 2694 C C . GLY B 1 90 ? 13.781 4.379 1.53 1 97.25 90 GLY B C 1
ATOM 2695 O O . GLY B 1 90 ? 14.438 4.457 2.568 1 97.25 90 GLY B O 1
ATOM 2696 N N . ASP B 1 91 ? 14 3.516 0.622 1 96.75 91 ASP B N 1
ATOM 2697 C CA . ASP B 1 91 ? 15.141 2.602 0.624 1 96.75 91 ASP B CA 1
ATOM 2698 C C . ASP B 1 91 ? 15.508 2.182 -0.797 1 96.75 91 ASP B C 1
ATOM 2700 O O . ASP B 1 91 ? 14.867 1.304 -1.378 1 96.75 91 ASP B O 1
ATOM 2704 N N . TYR B 1 92 ? 16.547 2.76 -1.279 1 95.19 92 TYR B N 1
ATOM 2705 C CA . TYR B 1 92 ? 16.984 2.461 -2.639 1 95.19 92 TYR B CA 1
ATOM 2706 C C . TYR B 1 92 ? 17.781 1.165 -2.682 1 95.19 92 TYR B C 1
ATOM 2708 O O . TYR B 1 92 ? 18.625 0.923 -1.821 1 95.19 92 TYR B O 1
ATOM 2716 N N . GLY B 1 93 ? 17.516 0.353 -3.744 1 95.94 93 GLY B N 1
ATOM 2717 C CA . GLY B 1 93 ? 18.312 -0.838 -3.984 1 95.94 93 GLY B CA 1
ATOM 2718 C C . GLY B 1 93 ? 17.547 -1.936 -4.703 1 95.94 93 GLY B C 1
ATOM 2719 O O . GLY B 1 93 ? 16.328 -1.858 -4.84 1 95.94 93 GLY B O 1
ATOM 2720 N N . ASP B 1 94 ? 18.344 -2.902 -5.191 1 95.75 94 ASP B N 1
ATOM 2721 C CA . ASP B 1 94 ? 17.75 -4.113 -5.742 1 95.75 94 ASP B CA 1
ATOM 2722 C C . ASP B 1 94 ? 16.938 -4.855 -4.688 1 95.75 94 ASP B C 1
ATOM 2724 O O . ASP B 1 94 ? 17.484 -5.312 -3.682 1 95.75 94 ASP B O 1
ATOM 2728 N N . PHE B 1 95 ? 15.633 -5 -4.91 1 98.06 95 PHE B N 1
ATOM 2729 C CA . PHE B 1 95 ? 14.727 -5.559 -3.916 1 98.06 95 PHE B CA 1
ATOM 2730 C C . PHE B 1 95 ? 15.234 -6.902 -3.412 1 98.06 95 PHE B C 1
ATOM 2732 O O . PHE B 1 95 ? 15.172 -7.191 -2.215 1 98.06 95 PHE B O 1
ATOM 2739 N N . ALA B 1 96 ? 15.781 -7.691 -4.293 1 97.75 96 ALA B N 1
ATOM 2740 C CA . ALA B 1 96 ? 16.234 -9.031 -3.947 1 97.75 96 ALA B CA 1
ATOM 2741 C C . ALA B 1 96 ? 17.469 -8.977 -3.043 1 97.75 96 ALA B C 1
ATOM 2743 O O . ALA B 1 96 ? 17.844 -9.984 -2.436 1 97.75 96 ALA B O 1
ATOM 2744 N N . GLU B 1 97 ? 18.062 -7.793 -2.908 1 97 97 GLU B N 1
ATOM 2745 C CA . GLU B 1 97 ? 19.328 -7.68 -2.186 1 97 97 GLU B CA 1
ATOM 2746 C C . GLU B 1 97 ? 19.188 -6.77 -0.968 1 97 97 GLU B C 1
ATOM 2748 O O . GLU B 1 97 ? 20.109 -6.633 -0.177 1 97 97 GLU B O 1
ATOM 2753 N N . THR B 1 98 ? 18.062 -6.172 -0.834 1 96.12 98 THR B N 1
ATOM 2754 C CA . THR B 1 98 ? 17.859 -5.234 0.264 1 96.12 98 THR B CA 1
ATOM 2755 C C . THR B 1 98 ? 17.531 -5.98 1.557 1 96.12 98 THR B C 1
ATOM 2757 O O . THR B 1 98 ? 17.281 -7.188 1.538 1 96.12 98 THR B O 1
ATOM 2760 N N . ASP B 1 99 ? 17.578 -5.266 2.668 1 97 99 ASP B N 1
ATOM 2761 C CA . ASP B 1 99 ? 17.266 -5.82 3.98 1 97 99 ASP B CA 1
ATOM 2762 C C . ASP B 1 99 ? 15.758 -6.043 4.137 1 97 99 ASP B C 1
ATOM 2764 O O . ASP B 1 99 ? 14.969 -5.109 3.988 1 97 99 ASP B O 1
ATOM 2768 N N . GLU B 1 100 ? 15.43 -7.285 4.441 1 96.31 100 GLU B N 1
ATOM 2769 C CA . GLU B 1 100 ? 14.031 -7.676 4.562 1 96.31 100 GLU B CA 1
ATOM 2770 C C . GLU B 1 100 ? 13.312 -6.844 5.621 1 96.31 100 GLU B C 1
ATOM 2772 O O . GLU B 1 100 ? 12.234 -6.305 5.367 1 96.31 100 GLU B O 1
ATOM 2777 N N . GLU B 1 101 ? 13.859 -6.75 6.734 1 96.75 101 GLU B N 1
ATOM 2778 C CA . GLU B 1 101 ? 13.242 -6.043 7.852 1 96.75 101 GLU B CA 1
ATOM 2779 C C . GLU B 1 101 ? 13.016 -4.574 7.516 1 96.75 101 GLU B C 1
ATOM 2781 O O . GLU B 1 101 ? 11.992 -3.996 7.906 1 96.75 101 GLU B O 1
ATOM 2786 N N . ARG B 1 102 ? 13.938 -3.955 6.836 1 97.5 102 ARG B N 1
ATOM 2787 C CA . ARG B 1 102 ? 13.805 -2.549 6.469 1 97.5 102 ARG B CA 1
ATOM 2788 C C . ARG B 1 102 ? 12.648 -2.342 5.496 1 97.5 102 ARG B C 1
ATOM 2790 O O . ARG B 1 102 ? 11.93 -1.348 5.586 1 97.5 102 ARG B O 1
ATOM 2797 N N . GLN B 1 103 ? 12.5 -3.295 4.574 1 97.88 103 GLN B N 1
ATOM 2798 C CA . GLN B 1 103 ? 11.383 -3.213 3.641 1 97.88 103 GLN B CA 1
ATOM 2799 C C . GLN B 1 103 ? 10.047 -3.344 4.367 1 97.88 103 GLN B C 1
ATOM 2801 O O . GLN B 1 103 ? 9.102 -2.611 4.07 1 97.88 103 GLN B O 1
ATOM 2806 N N . ILE B 1 104 ? 10 -4.242 5.328 1 97.5 104 ILE B N 1
ATOM 2807 C CA . ILE B 1 104 ? 8.789 -4.449 6.109 1 97.5 104 ILE B CA 1
ATOM 2808 C C . ILE B 1 104 ? 8.492 -3.199 6.934 1 97.5 104 ILE B C 1
ATOM 2810 O O . ILE B 1 104 ? 7.344 -2.746 6.988 1 97.5 104 ILE B O 1
ATOM 2814 N N . LYS B 1 105 ? 9.492 -2.65 7.539 1 98.12 105 LYS B N 1
ATOM 2815 C CA . LYS B 1 105 ? 9.328 -1.436 8.336 1 98.12 105 LYS B CA 1
ATOM 2816 C C . LYS B 1 105 ? 8.836 -0.277 7.473 1 98.12 105 LYS B C 1
ATOM 2818 O O . LYS B 1 105 ? 8.078 0.573 7.941 1 98.12 105 LYS B O 1
ATOM 2823 N N . MET B 1 106 ? 9.266 -0.236 6.227 1 98.69 106 MET B N 1
ATOM 2824 C CA . MET B 1 106 ? 8.797 0.809 5.316 1 98.69 106 MET B CA 1
ATOM 2825 C C . MET B 1 106 ? 7.289 0.72 5.117 1 98.69 106 MET B C 1
ATOM 2827 O O . MET B 1 106 ? 6.59 1.733 5.176 1 98.69 106 MET B O 1
ATOM 2831 N N . VAL B 1 107 ? 6.793 -0.514 4.91 1 98.62 107 VAL B N 1
ATOM 2832 C CA . VAL B 1 107 ? 5.352 -0.701 4.762 1 98.62 107 VAL B CA 1
ATOM 2833 C C . VAL B 1 107 ? 4.648 -0.36 6.074 1 98.62 107 VAL B C 1
ATOM 2835 O O . VAL B 1 107 ? 3.592 0.277 6.07 1 98.62 107 VAL B O 1
ATOM 2838 N N . GLN B 1 108 ? 5.242 -0.742 7.191 1 98.44 108 GLN B N 1
ATOM 2839 C CA . GLN B 1 108 ? 4.664 -0.472 8.5 1 98.44 108 GLN B CA 1
ATOM 2840 C C . GLN B 1 108 ? 4.523 1.028 8.742 1 98.44 108 GLN B C 1
ATOM 2842 O O . GLN B 1 108 ? 3.484 1.491 9.219 1 98.44 108 GLN B O 1
ATOM 2847 N N . LEU B 1 109 ? 5.496 1.724 8.367 1 98.75 109 LEU B N 1
ATOM 2848 C CA . LEU B 1 109 ? 5.508 3.154 8.656 1 98.75 109 LEU B CA 1
ATOM 2849 C C . LEU B 1 109 ? 4.707 3.926 7.609 1 98.75 109 LEU B C 1
ATOM 2851 O O . LEU B 1 109 ? 3.787 4.672 7.949 1 98.75 109 LEU B O 1
ATOM 2855 N N . ASN B 1 110 ? 5.051 3.705 6.281 1 98.88 110 ASN B N 1
ATOM 2856 C CA . ASN B 1 110 ? 4.488 4.516 5.207 1 98.88 110 ASN B CA 1
ATOM 2857 C C . ASN B 1 110 ? 3.002 4.23 5.012 1 98.88 110 ASN B C 1
ATOM 2859 O O . ASN B 1 110 ? 2.264 5.082 4.512 1 98.88 110 ASN B O 1
ATOM 2863 N N . VAL B 1 111 ? 2.594 3.018 5.359 1 98.81 111 VAL B N 1
ATOM 2864 C CA . VAL B 1 111 ? 1.236 2.609 5.012 1 98.81 111 VAL B CA 1
ATOM 2865 C C . VAL B 1 111 ? 0.438 2.332 6.285 1 98.81 111 VAL B C 1
ATOM 2867 O O . VAL B 1 111 ? -0.467 3.092 6.637 1 98.81 111 VAL B O 1
ATOM 2870 N N . LEU B 1 112 ? 0.89 1.408 7.078 1 98.56 112 LEU B N 1
ATOM 2871 C CA . LEU B 1 112 ? 0.07 0.906 8.172 1 98.56 112 LEU B CA 1
ATOM 2872 C C . LEU B 1 112 ? -0.119 1.976 9.242 1 98.56 112 LEU B C 1
ATOM 2874 O O . LEU B 1 112 ? -1.236 2.197 9.719 1 98.56 112 LEU B O 1
ATOM 2878 N N . ALA B 1 113 ? 0.948 2.59 9.672 1 98.75 113 ALA B N 1
ATOM 2879 C CA . ALA B 1 113 ? 0.834 3.637 10.68 1 98.75 113 ALA B CA 1
ATOM 2880 C C . ALA B 1 113 ? -0.062 4.773 10.195 1 98.75 113 ALA B C 1
ATOM 2882 O O . ALA B 1 113 ? -0.879 5.297 10.961 1 98.75 113 ALA B O 1
ATOM 2883 N N . LEU B 1 114 ? 0.088 5.148 8.945 1 98.88 114 LEU B N 1
ATOM 2884 C CA . LEU B 1 114 ? -0.708 6.211 8.336 1 98.88 114 LEU B CA 1
ATOM 2885 C C . LEU B 1 114 ? -2.189 5.848 8.336 1 98.88 114 LEU B C 1
ATOM 2887 O O . LEU B 1 114 ? -3.029 6.652 8.75 1 98.88 114 LEU B O 1
ATOM 2891 N N . VAL B 1 115 ? -2.529 4.629 7.941 1 98.88 115 VAL B N 1
ATOM 2892 C CA . VAL B 1 115 ? -3.912 4.164 7.887 1 98.88 115 VAL B CA 1
ATOM 2893 C C . VAL B 1 115 ? -4.504 4.133 9.297 1 98.88 115 VAL B C 1
ATOM 2895 O O . VAL B 1 115 ? -5.621 4.605 9.516 1 98.88 115 VAL B O 1
ATOM 2898 N N . ASP B 1 116 ? -3.74 3.617 10.203 1 98.81 116 ASP B N 1
ATOM 2899 C CA . ASP B 1 116 ? -4.227 3.408 11.562 1 98.81 116 ASP B CA 1
ATOM 2900 C C . ASP B 1 116 ? -4.48 4.742 12.266 1 98.81 116 ASP B C 1
ATOM 2902 O O . ASP B 1 116 ? -5.535 4.938 12.875 1 98.81 116 ASP B O 1
ATOM 2906 N N . LEU B 1 117 ? -3.559 5.676 12.141 1 98.88 117 LEU B N 1
ATOM 2907 C CA . LEU B 1 117 ? -3.754 6.996 12.727 1 98.88 117 LEU B CA 1
ATOM 2908 C C . LEU B 1 117 ? -4.938 7.711 12.086 1 98.88 117 LEU B C 1
ATOM 2910 O O . LEU B 1 117 ? -5.719 8.367 12.773 1 98.88 117 LEU B O 1
ATOM 2914 N N . THR B 1 118 ? -5.031 7.598 10.766 1 98.94 118 THR B N 1
ATOM 2915 C CA . THR B 1 118 ? -6.172 8.188 10.07 1 98.94 118 THR B CA 1
ATOM 2916 C C . THR B 1 118 ? -7.484 7.625 10.602 1 98.94 118 THR B C 1
ATOM 2918 O O . THR B 1 118 ? -8.43 8.375 10.859 1 98.94 118 THR B O 1
ATOM 2921 N N . HIS B 1 119 ? -7.531 6.328 10.805 1 98.75 119 HIS B N 1
ATOM 2922 C CA . HIS B 1 119 ? -8.75 5.676 11.273 1 98.75 119 HIS B CA 1
ATOM 2923 C C . HIS B 1 119 ? -9.094 6.113 12.688 1 98.75 119 HIS B C 1
ATOM 2925 O O . HIS B 1 119 ? -10.273 6.223 13.039 1 98.75 119 HIS B O 1
ATOM 2931 N N . LYS B 1 120 ? -8.125 6.348 13.484 1 98.62 120 LYS B N 1
ATOM 2932 C CA . LYS B 1 120 ? -8.336 6.715 14.883 1 98.62 120 LYS B CA 1
ATOM 2933 C C . LYS B 1 120 ? -8.883 8.133 15 1 98.62 120 LYS B C 1
ATOM 2935 O O . LYS B 1 120 ? -9.742 8.398 15.844 1 98.62 120 LYS B O 1
ATOM 2940 N N . PHE B 1 121 ? -8.477 9.055 14.125 1 98.81 121 PHE B N 1
ATOM 2941 C CA . PHE B 1 121 ? -8.797 10.461 14.344 1 98.81 121 PHE B CA 1
ATOM 2942 C C . PHE B 1 121 ? -9.945 10.898 13.438 1 98.81 121 PHE B C 1
ATOM 2944 O O . PHE B 1 121 ? -10.727 11.781 13.797 1 98.81 121 PHE B O 1
ATOM 2951 N N . LEU B 1 122 ? -10.117 10.281 12.273 1 98.81 122 LEU B N 1
ATOM 2952 C CA . LEU B 1 122 ? -11.102 10.711 11.289 1 98.81 122 LEU B CA 1
ATOM 2953 C C . LEU B 1 122 ? -12.516 10.609 11.852 1 98.81 122 LEU B C 1
ATOM 2955 O O . LEU B 1 122 ? -13.32 11.531 11.695 1 98.81 122 LEU B O 1
ATOM 2959 N N . PRO B 1 123 ? -12.875 9.453 12.547 1 98.56 123 PRO B N 1
ATOM 2960 C CA . PRO B 1 123 ? -14.234 9.375 13.094 1 98.56 123 PRO B CA 1
ATOM 2961 C C . PRO B 1 123 ? -14.547 10.508 14.078 1 98.56 123 PRO B C 1
ATOM 2963 O O . PRO B 1 123 ? -15.68 10.992 14.125 1 98.56 123 PRO B O 1
ATOM 2966 N N . LEU B 1 124 ? -13.57 10.922 14.812 1 98.44 124 LEU B N 1
ATOM 2967 C CA . LEU B 1 124 ? -13.75 12.023 15.758 1 98.44 124 LEU B CA 1
ATOM 2968 C C . LEU B 1 124 ? -13.953 13.344 15.031 1 98.44 124 LEU B C 1
ATOM 2970 O O . LEU B 1 124 ? -14.773 14.172 15.445 1 98.44 124 LEU B O 1
ATOM 2974 N N . MET B 1 125 ? -13.242 13.547 13.945 1 98.62 125 MET B N 1
ATOM 2975 C CA . MET B 1 125 ? -13.422 14.727 13.102 1 98.62 125 MET B CA 1
ATOM 2976 C C . MET B 1 125 ? -14.812 14.734 12.477 1 98.62 125 MET B C 1
ATOM 2978 O O . MET B 1 125 ? -15.469 15.773 12.422 1 98.62 125 MET B O 1
ATOM 2982 N N . ARG B 1 126 ? -15.203 13.547 12.031 1 97.94 126 ARG B N 1
ATOM 2983 C CA . ARG B 1 126 ? -16.516 13.398 11.414 1 97.94 126 ARG B CA 1
ATOM 2984 C C . ARG B 1 126 ? -17.625 13.766 12.398 1 97.94 126 ARG B C 1
ATOM 2986 O O . ARG B 1 126 ? -18.609 14.414 12.016 1 97.94 126 ARG B O 1
ATOM 2993 N N . GLN B 1 127 ? -17.484 13.359 13.57 1 97.44 127 GLN B N 1
ATOM 2994 C CA . GLN B 1 127 ? -18.469 13.625 14.609 1 97.44 127 GLN B CA 1
ATOM 2995 C C . GLN B 1 127 ? -18.641 15.125 14.828 1 97.44 127 GLN B C 1
ATOM 2997 O O . GLN B 1 127 ? -19.766 15.602 15.023 1 97.44 127 GLN B O 1
ATOM 3002 N N . ARG B 1 128 ? -17.625 15.875 14.75 1 96.88 128 ARG B N 1
ATOM 3003 C CA . ARG B 1 128 ? -17.688 17.312 15.008 1 96.88 128 ARG B CA 1
ATOM 3004 C C . ARG B 1 128 ? -17.844 18.094 13.703 1 96.88 128 ARG B C 1
ATOM 3006 O O . ARG B 1 128 ? -17.969 19.312 13.719 1 96.88 128 ARG B O 1
ATOM 3013 N N . ARG B 1 129 ? -17.781 17.422 12.562 1 97.75 129 ARG B N 1
ATOM 3014 C CA . ARG B 1 129 ? -17.891 18 11.227 1 97.75 129 ARG B CA 1
ATOM 3015 C C . ARG B 1 129 ? -16.828 19.078 11.016 1 97.75 129 ARG B C 1
ATOM 3017 O O . ARG B 1 129 ? -17.141 20.156 10.5 1 97.75 129 ARG B O 1
ATOM 3024 N N . SER B 1 130 ? -15.703 18.797 11.555 1 98.12 130 SER B N 1
ATOM 3025 C CA . SER B 1 130 ? -14.555 19.688 11.414 1 98.12 130 SER B CA 1
ATOM 3026 C C . SER B 1 130 ? -13.242 18.938 11.609 1 98.12 130 SER B C 1
ATOM 3028 O O . SER B 1 130 ? -13.133 18.094 12.5 1 98.12 130 SER B O 1
ATOM 3030 N N . GLY B 1 131 ? -12.297 19.188 10.773 1 98.5 131 GLY B N 1
ATOM 3031 C CA . GLY B 1 131 ? -10.992 18.547 10.852 1 98.5 131 GLY B CA 1
ATOM 3032 C C . GLY B 1 131 ? -10.32 18.391 9.5 1 98.5 131 GLY B C 1
ATOM 3033 O O . GLY B 1 131 ? -10.969 18.562 8.461 1 98.5 131 GLY B O 1
ATOM 3034 N N . SER B 1 132 ? -9.023 18.25 9.508 1 98.88 132 SER B N 1
ATOM 3035 C CA . SER B 1 132 ? -8.234 18.094 8.289 1 98.88 132 SER B CA 1
ATOM 3036 C C . SER B 1 132 ? -7.168 17.016 8.445 1 98.88 132 SER B C 1
ATOM 3038 O O . SER B 1 132 ? -6.645 16.812 9.547 1 98.88 132 SER B O 1
ATOM 3040 N N . ILE B 1 133 ? -6.914 16.328 7.402 1 98.94 133 ILE B N 1
ATOM 3041 C CA . ILE B 1 133 ? -5.855 15.32 7.352 1 98.94 133 ILE B CA 1
ATOM 3042 C C . ILE B 1 133 ? -4.98 15.562 6.125 1 98.94 133 ILE B C 1
ATOM 3044 O O . ILE B 1 133 ? -5.488 15.742 5.016 1 98.94 133 ILE B O 1
ATOM 3048 N N . ILE B 1 134 ? -3.709 15.703 6.32 1 98.94 134 ILE B N 1
ATOM 3049 C CA . ILE B 1 134 ? -2.729 15.742 5.242 1 98.94 134 ILE B CA 1
ATOM 3050 C C . ILE B 1 134 ? -1.889 14.469 5.258 1 98.94 134 ILE B C 1
ATOM 3052 O O . ILE B 1 134 ? -1.299 14.117 6.281 1 98.94 134 ILE B O 1
ATOM 3056 N N . ASN B 1 135 ? -1.901 13.703 4.211 1 98.94 135 ASN B N 1
ATOM 3057 C CA . ASN B 1 135 ? -1.021 12.562 3.998 1 98.94 135 ASN B CA 1
ATOM 3058 C C . ASN B 1 135 ? 0.103 12.898 3.021 1 98.94 135 ASN B C 1
ATOM 3060 O O . ASN B 1 135 ? -0.153 13.359 1.91 1 98.94 135 ASN B O 1
ATOM 3064 N N . ILE B 1 136 ? 1.353 12.664 3.432 1 98.88 136 ILE B N 1
ATOM 3065 C CA . ILE B 1 136 ? 2.49 12.984 2.578 1 98.88 136 ILE B CA 1
ATOM 3066 C C . ILE B 1 136 ? 2.861 11.773 1.731 1 98.88 136 ILE B C 1
ATOM 3068 O O . ILE B 1 136 ? 3.254 10.734 2.264 1 98.88 136 ILE B O 1
ATOM 3072 N N . SER B 1 137 ? 2.684 11.898 0.494 1 98.56 137 SER B N 1
ATOM 3073 C CA . SER B 1 137 ? 3.092 10.914 -0.502 1 98.56 137 SER B CA 1
ATOM 3074 C C . SER B 1 137 ? 4.367 11.344 -1.215 1 98.56 137 SER B C 1
ATOM 3076 O O . SER B 1 137 ? 5.348 11.727 -0.569 1 98.56 137 SER B O 1
ATOM 3078 N N . SER B 1 138 ? 4.434 11.203 -2.48 1 97.19 138 SER B N 1
ATOM 3079 C CA . SER B 1 138 ? 5.566 11.539 -3.334 1 97.19 138 SER B CA 1
ATOM 3080 C C . SER B 1 138 ? 5.18 11.5 -4.809 1 97.19 138 SER B C 1
ATOM 3082 O O . SER B 1 138 ? 4.176 10.883 -5.176 1 97.19 138 SER B O 1
ATOM 3084 N N . ILE B 1 139 ? 5.965 12.156 -5.656 1 93.75 139 ILE B N 1
ATOM 3085 C CA . ILE B 1 139 ? 5.781 11.992 -7.094 1 93.75 139 ILE B CA 1
ATOM 3086 C C . ILE B 1 139 ? 6.094 10.547 -7.492 1 93.75 139 ILE B C 1
ATOM 3088 O O . ILE B 1 139 ? 5.684 10.094 -8.555 1 93.75 139 ILE B O 1
ATOM 3092 N N . ALA B 1 140 ? 6.801 9.805 -6.652 1 95.12 140 ALA B N 1
ATOM 3093 C CA . ALA B 1 140 ? 7.07 8.383 -6.879 1 95.12 140 ALA B CA 1
ATOM 3094 C C . ALA B 1 140 ? 5.777 7.578 -6.895 1 95.12 140 ALA B C 1
ATOM 3096 O O . ALA B 1 140 ? 5.766 6.422 -7.328 1 95.12 140 ALA B O 1
ATOM 3097 N N . ALA B 1 141 ? 4.68 8.18 -6.449 1 96.62 141 ALA B N 1
ATOM 3098 C CA . ALA B 1 141 ? 3.389 7.504 -6.363 1 96.62 141 ALA B CA 1
ATOM 3099 C C . ALA B 1 141 ? 2.785 7.289 -7.746 1 96.62 141 ALA B C 1
ATOM 3101 O O . ALA B 1 141 ? 1.848 6.504 -7.91 1 96.62 141 ALA B O 1
ATOM 3102 N N . PHE B 1 142 ? 3.246 8.016 -8.75 1 93.19 142 PHE B N 1
ATOM 3103 C CA . PHE B 1 142 ? 2.527 8.117 -10.016 1 93.19 142 PHE B CA 1
ATOM 3104 C C . PHE B 1 142 ? 2.994 7.051 -10.992 1 93.19 142 PHE B C 1
ATOM 3106 O O . PHE B 1 142 ? 2.404 6.879 -12.062 1 93.19 142 PHE B O 1
ATOM 3113 N N . GLN B 1 143 ? 4.047 6.32 -10.602 1 91.44 143 GLN B N 1
ATOM 3114 C CA . GLN B 1 143 ? 4.59 5.289 -11.484 1 91.44 143 GLN B CA 1
ATOM 3115 C C . GLN B 1 143 ? 5.336 4.223 -10.688 1 91.44 143 GLN B C 1
ATOM 3117 O O . GLN B 1 143 ? 5.922 4.52 -9.641 1 91.44 143 GLN B O 1
ATOM 3122 N N . PRO B 1 144 ? 5.285 2.975 -11.242 1 93.94 144 PRO B N 1
ATOM 3123 C CA . PRO B 1 144 ? 6.176 1.98 -10.641 1 93.94 144 PRO B CA 1
ATOM 3124 C C . PRO B 1 144 ? 7.652 2.285 -10.883 1 93.94 144 PRO B C 1
ATOM 3126 O O . PRO B 1 144 ? 8.055 2.535 -12.023 1 93.94 144 PRO B O 1
ATOM 3129 N N . ILE B 1 145 ? 8.461 2.242 -9.828 1 94.25 145 ILE B N 1
ATOM 3130 C CA . ILE B 1 145 ? 9.859 2.643 -9.992 1 94.25 145 ILE B CA 1
ATOM 3131 C C . ILE B 1 145 ? 10.773 1.496 -9.578 1 94.25 145 ILE B C 1
ATOM 3133 O O . ILE B 1 145 ? 10.922 1.211 -8.391 1 94.25 145 ILE B O 1
ATOM 3137 N N . PRO B 1 146 ? 11.438 0.826 -10.555 1 96.06 146 PRO B N 1
ATOM 3138 C CA . PRO B 1 146 ? 12.453 -0.172 -10.203 1 96.06 146 PRO B CA 1
ATOM 3139 C C . PRO B 1 146 ? 13.508 0.374 -9.242 1 96.06 146 PRO B C 1
ATOM 3141 O O . PRO B 1 146 ? 13.891 1.542 -9.352 1 96.06 146 PRO B O 1
ATOM 3144 N N . TYR B 1 147 ? 14 -0.459 -8.234 1 96 147 TYR B N 1
ATOM 3145 C CA . TYR B 1 147 ? 15.023 -0.161 -7.238 1 96 147 TYR B CA 1
ATOM 3146 C C . TYR B 1 147 ? 14.469 0.739 -6.141 1 96 147 TYR B C 1
ATOM 3148 O O . TYR B 1 147 ? 15.172 1.059 -5.18 1 96 147 TYR B O 1
ATOM 3156 N N . LEU B 1 148 ? 13.219 1.147 -6.297 1 97.19 148 LEU B N 1
ATOM 3157 C CA . LEU B 1 148 ? 12.406 1.812 -5.285 1 97.19 148 LEU B CA 1
ATOM 3158 C C . LEU B 1 148 ? 11.023 1.175 -5.199 1 97.19 148 LEU B C 1
ATOM 3160 O O . LEU B 1 148 ? 10.023 1.873 -5.004 1 97.19 148 LEU B O 1
ATOM 3164 N N . SER B 1 149 ? 10.992 -0.109 -5.414 1 97.69 149 SER B N 1
ATOM 3165 C CA . SER B 1 149 ? 9.742 -0.824 -5.648 1 97.69 149 SER B CA 1
ATOM 3166 C C . SER B 1 149 ? 8.781 -0.657 -4.477 1 97.69 149 SER B C 1
ATOM 3168 O O . SER B 1 149 ? 7.633 -0.257 -4.664 1 97.69 149 SER B O 1
ATOM 3170 N N . VAL B 1 150 ? 9.258 -0.885 -3.191 1 98.81 150 VAL B N 1
ATOM 3171 C CA . VAL B 1 150 ? 8.375 -0.81 -2.031 1 98.81 150 VAL B CA 1
ATOM 3172 C C . VAL B 1 150 ? 8.023 0.647 -1.744 1 98.81 150 VAL B C 1
ATOM 3174 O O . VAL B 1 150 ? 6.875 0.959 -1.41 1 98.81 150 VAL B O 1
ATOM 3177 N N . TYR B 1 151 ? 8.945 1.551 -1.912 1 98.5 151 TYR B N 1
ATOM 3178 C CA . TYR B 1 151 ? 8.695 2.961 -1.639 1 98.5 151 TYR B CA 1
ATOM 3179 C C . TYR B 1 151 ? 7.648 3.525 -2.596 1 98.5 151 TYR B C 1
ATOM 3181 O O . TYR B 1 151 ? 6.645 4.09 -2.162 1 98.5 151 TYR B O 1
ATOM 3189 N N . SER B 1 152 ? 7.918 3.375 -3.939 1 97.75 152 SER B N 1
ATOM 3190 C CA . SER B 1 152 ? 6.973 3.904 -4.918 1 97.75 152 SER B CA 1
ATOM 3191 C C . SER B 1 152 ? 5.586 3.291 -4.738 1 97.75 152 SER B C 1
ATOM 3193 O O . SER B 1 152 ? 4.574 3.988 -4.84 1 97.75 152 SER B O 1
ATOM 3195 N N . ALA B 1 153 ? 5.551 1.996 -4.441 1 98.81 153 ALA B N 1
ATOM 3196 C CA . ALA B 1 153 ? 4.277 1.323 -4.211 1 98.81 153 ALA B CA 1
ATOM 3197 C C . ALA B 1 153 ? 3.582 1.875 -2.967 1 98.81 153 ALA B C 1
ATOM 3199 O O . ALA B 1 153 ? 2.365 2.078 -2.967 1 98.81 153 ALA B O 1
ATOM 3200 N N . SER B 1 154 ? 4.312 2.115 -1.894 1 98.94 154 SER B N 1
ATOM 3201 C CA . SER B 1 154 ? 3.738 2.66 -0.669 1 98.94 154 SER B CA 1
ATOM 3202 C C . SER B 1 154 ? 3.158 4.051 -0.901 1 98.94 154 SER B C 1
ATOM 3204 O O . SER B 1 154 ? 2.096 4.383 -0.372 1 98.94 154 SER B O 1
ATOM 3206 N N . LYS B 1 155 ? 3.852 4.82 -1.68 1 98.81 155 LYS B N 1
ATOM 3207 C CA . LYS B 1 155 ? 3.365 6.176 -1.932 1 98.81 155 LYS B CA 1
ATOM 3208 C C . LYS B 1 155 ? 2.184 6.164 -2.898 1 98.81 155 LYS B C 1
ATOM 3210 O O . LYS B 1 155 ? 1.285 7 -2.797 1 98.81 155 LYS B O 1
ATOM 3215 N N . ALA B 1 156 ? 2.133 5.18 -3.791 1 98.38 156 ALA B N 1
ATOM 3216 C CA . ALA B 1 156 ? 0.924 4.969 -4.582 1 98.38 156 ALA B CA 1
ATOM 3217 C C . ALA B 1 156 ? -0.265 4.621 -3.691 1 98.38 156 ALA B C 1
ATOM 3219 O O . ALA B 1 156 ? -1.372 5.125 -3.9 1 98.38 156 ALA B O 1
ATOM 3220 N N . PHE B 1 157 ? -0.033 3.742 -2.717 1 98.88 157 PHE B N 1
ATOM 3221 C CA . PHE B 1 157 ? -1.065 3.432 -1.736 1 98.88 157 PHE B CA 1
ATOM 3222 C C . PHE B 1 157 ? -1.585 4.703 -1.075 1 98.88 157 PHE B C 1
ATOM 3224 O O . PHE B 1 157 ? -2.793 4.941 -1.044 1 98.88 157 PHE B O 1
ATOM 3231 N N . VAL B 1 158 ? -0.671 5.527 -0.606 1 98.94 158 VAL B N 1
ATOM 3232 C CA . VAL B 1 158 ? -1.02 6.734 0.138 1 98.94 158 VAL B CA 1
ATOM 3233 C C . VAL B 1 158 ? -1.856 7.66 -0.741 1 98.94 158 VAL B C 1
ATOM 3235 O O . VAL B 1 158 ? -2.857 8.219 -0.286 1 98.94 158 VAL B O 1
ATOM 3238 N N . ARG B 1 159 ? -1.469 7.809 -1.953 1 98.06 159 ARG B N 1
ATOM 3239 C CA . ARG B 1 159 ? -2.193 8.68 -2.869 1 98.06 159 ARG B CA 1
ATOM 3240 C C . ARG B 1 159 ? -3.617 8.18 -3.094 1 98.06 159 ARG B C 1
ATOM 3242 O O . ARG B 1 159 ? -4.578 8.93 -2.918 1 98.06 159 ARG B O 1
ATOM 3249 N N . HIS B 1 160 ? -3.777 6.91 -3.443 1 97.62 160 HIS B N 1
ATOM 3250 C CA . HIS B 1 160 ? -5.086 6.32 -3.693 1 97.62 160 HIS B CA 1
ATOM 3251 C C . HIS B 1 160 ? -5.977 6.406 -2.457 1 97.62 160 HIS B C 1
ATOM 3253 O O . HIS B 1 160 ? -7.133 6.82 -2.549 1 97.62 160 HIS B O 1
ATOM 3259 N N . PHE B 1 161 ? -5.422 6.105 -1.328 1 98.81 161 PHE B N 1
ATOM 3260 C CA . PHE B 1 161 ? -6.113 6.098 -0.044 1 98.81 161 PHE B CA 1
ATOM 3261 C C . PHE B 1 161 ? -6.652 7.484 0.289 1 98.81 161 PHE B C 1
ATOM 3263 O O . PHE B 1 161 ? -7.832 7.641 0.607 1 98.81 161 PHE B O 1
ATOM 3270 N N . SER B 1 162 ? -5.816 8.453 0.098 1 98.81 162 SER B N 1
ATOM 3271 C CA . SER B 1 162 ? -6.141 9.828 0.464 1 98.81 162 SER B CA 1
ATOM 3272 C C . SER B 1 162 ? -7.23 10.398 -0.435 1 98.81 162 SER B C 1
ATOM 3274 O O . SER B 1 162 ? -8.172 11.031 0.049 1 98.81 162 SER B O 1
ATOM 3276 N N . GLU B 1 163 ? -7.078 10.148 -1.692 1 97.56 163 GLU B N 1
ATOM 3277 C CA . GLU B 1 163 ? -8.055 10.664 -2.646 1 97.56 163 GLU B CA 1
ATOM 3278 C C . GLU B 1 163 ? -9.43 10.039 -2.422 1 97.56 163 GLU B C 1
ATOM 3280 O O . GLU B 1 163 ? -10.445 10.734 -2.492 1 97.56 163 GLU B O 1
ATOM 3285 N N . ALA B 1 164 ? -9.461 8.727 -2.186 1 97.5 164 ALA B N 1
ATOM 3286 C CA . ALA B 1 164 ? -10.727 8.062 -1.888 1 97.5 164 ALA B CA 1
ATOM 3287 C C . ALA B 1 164 ? -11.375 8.656 -0.639 1 97.5 164 ALA B C 1
ATOM 3289 O O . ALA B 1 164 ? -12.578 8.914 -0.62 1 97.5 164 ALA B O 1
ATOM 3290 N N . LEU B 1 165 ? -10.602 8.898 0.374 1 98.38 165 LEU B N 1
ATOM 3291 C CA . LEU B 1 165 ? -11.125 9.445 1.623 1 98.38 165 LEU B CA 1
ATOM 3292 C C . LEU B 1 165 ? -11.617 10.875 1.432 1 98.38 165 LEU B C 1
ATOM 3294 O O . LEU B 1 165 ? -12.578 11.297 2.07 1 98.38 165 LEU B O 1
ATOM 3298 N N . TRP B 1 166 ? -10.859 11.641 0.65 1 97.81 166 TRP B N 1
ATOM 3299 C CA . TRP B 1 166 ? -11.312 12.984 0.324 1 97.81 166 TRP B CA 1
ATOM 3300 C C . TRP B 1 166 ? -12.758 12.969 -0.168 1 97.81 166 TRP B C 1
ATOM 3302 O O . TRP B 1 166 ? -13.602 13.711 0.343 1 97.81 166 TRP B O 1
ATOM 3312 N N . ALA B 1 167 ? -13.062 12.078 -1.085 1 96.06 167 ALA B N 1
ATOM 3313 C CA . ALA B 1 167 ? -14.391 12 -1.683 1 96.06 167 ALA B CA 1
ATOM 3314 C C . ALA B 1 167 ? -15.43 11.539 -0.659 1 96.06 167 ALA B C 1
ATOM 3316 O O . ALA B 1 167 ? -16.562 12.008 -0.668 1 96.06 167 ALA B O 1
ATOM 3317 N N . GLU B 1 168 ? -15.055 10.664 0.274 1 95.5 168 GLU B N 1
ATOM 3318 C CA . GLU B 1 168 ? -15.961 10.109 1.274 1 95.5 168 GLU B CA 1
ATOM 3319 C C . GLU B 1 168 ? -16.328 11.164 2.318 1 95.5 168 GLU B C 1
ATOM 3321 O O . GLU B 1 168 ? -17.375 11.047 2.979 1 95.5 168 GLU B O 1
ATOM 3326 N N . ASN B 1 169 ? -15.453 12.227 2.447 1 96.94 169 ASN B N 1
ATOM 3327 C CA . ASN B 1 169 ? -15.57 12.969 3.699 1 96.94 169 ASN B CA 1
ATOM 3328 C C . ASN B 1 169 ? -15.812 14.453 3.451 1 96.94 169 ASN B C 1
ATOM 3330 O O . ASN B 1 169 ? -16.172 15.195 4.371 1 96.94 169 ASN B O 1
ATOM 3334 N N . ARG B 1 170 ? -15.602 14.945 2.244 1 93.25 170 ARG B N 1
ATOM 3335 C CA . ARG B 1 170 ? -15.672 16.375 1.964 1 93.25 170 ARG B CA 1
ATOM 3336 C C . ARG B 1 170 ? -17.047 16.938 2.318 1 93.25 170 ARG B C 1
ATOM 3338 O O . ARG B 1 170 ? -17.172 18.094 2.713 1 93.25 170 ARG B O 1
ATOM 3345 N N . GLN B 1 171 ? -18.109 16.125 2.289 1 93.88 171 GLN B N 1
ATOM 3346 C CA . GLN B 1 171 ? -19.453 16.578 2.57 1 93.88 171 GLN B CA 1
ATOM 3347 C C . GLN B 1 171 ? -19.688 16.734 4.07 1 93.88 171 GLN B C 1
ATOM 3349 O O . GLN B 1 171 ? -20.688 17.312 4.496 1 93.88 171 GLN B O 1
ATOM 3354 N N . TYR B 1 172 ? -18.75 16.297 4.824 1 96.56 172 TYR B N 1
ATOM 3355 C CA . TYR B 1 172 ? -18.922 16.312 6.273 1 96.56 172 TYR B CA 1
ATOM 3356 C C . TYR B 1 172 ? -18.062 17.406 6.914 1 96.56 172 TYR B C 1
ATOM 3358 O O . TYR B 1 172 ? -17.797 17.359 8.117 1 96.56 172 TYR B O 1
ATOM 3366 N N . GLY B 1 173 ? -17.484 18.297 6.086 1 96.38 173 GLY B N 1
ATOM 3367 C CA . GLY B 1 173 ? -16.688 19.391 6.621 1 96.38 173 GLY B CA 1
ATOM 3368 C C . GLY B 1 173 ? -15.25 19 6.918 1 96.38 173 GLY B C 1
ATOM 3369 O O . GLY B 1 173 ? -14.547 19.703 7.637 1 96.38 173 GLY B O 1
ATOM 3370 N N . ILE B 1 174 ? -14.883 17.812 6.453 1 98.38 174 ILE B N 1
ATOM 3371 C CA . ILE B 1 174 ? -13.523 17.328 6.645 1 98.38 174 ILE B CA 1
ATOM 3372 C C . ILE B 1 174 ? -12.695 17.594 5.383 1 98.38 174 ILE B C 1
ATOM 3374 O O . ILE B 1 174 ? -13.172 17.359 4.27 1 98.38 174 ILE B O 1
ATOM 3378 N N . ARG B 1 175 ? -11.5 18.141 5.527 1 98.38 175 ARG B N 1
ATOM 3379 C CA . ARG B 1 175 ? -10.57 18.328 4.414 1 98.38 175 ARG B CA 1
ATOM 3380 C C . ARG B 1 175 ? -9.461 17.281 4.441 1 98.38 175 ARG B C 1
ATOM 3382 O O . ARG B 1 175 ? -8.789 17.109 5.461 1 98.38 175 ARG B O 1
ATOM 3389 N N . ILE B 1 176 ? -9.375 16.547 3.393 1 98.69 176 ILE B N 1
ATOM 3390 C CA . ILE B 1 176 ? -8.312 15.555 3.254 1 98.69 176 ILE B CA 1
ATOM 3391 C C . ILE B 1 176 ? -7.492 15.852 2.002 1 98.69 176 ILE B C 1
ATOM 3393 O O . ILE B 1 176 ? -8.047 16.078 0.925 1 98.69 176 ILE B O 1
ATOM 3397 N N . LEU B 1 177 ? -6.156 15.93 2.164 1 98.69 177 LEU B N 1
ATOM 3398 C CA . LEU B 1 177 ? -5.246 16.281 1.077 1 98.69 177 LEU B CA 1
ATOM 3399 C C . LEU B 1 177 ? -4.062 15.32 1.033 1 98.69 177 LEU B C 1
ATOM 3401 O O . LEU B 1 177 ? -3.492 14.984 2.072 1 98.69 177 LEU B O 1
ATOM 3405 N N . VAL B 1 178 ? -3.793 14.812 -0.131 1 98.75 178 VAL B N 1
ATOM 3406 C CA . VAL B 1 178 ? -2.516 14.141 -0.327 1 98.75 178 VAL B CA 1
ATOM 3407 C C . VAL B 1 178 ? -1.521 15.094 -0.988 1 98.75 178 VAL B C 1
ATOM 3409 O O . VAL B 1 178 ? -1.841 15.734 -1.991 1 98.75 178 VAL B O 1
ATOM 3412 N N . CYS B 1 179 ? -0.388 15.273 -0.359 1 98.69 179 CYS B N 1
ATOM 3413 C CA . CYS B 1 179 ? 0.716 16.062 -0.907 1 98.69 179 CYS B CA 1
ATOM 3414 C C . CYS B 1 179 ? 1.74 15.156 -1.582 1 98.69 179 CYS B C 1
ATOM 3416 O O . CYS B 1 179 ? 2.215 14.188 -0.98 1 98.69 179 CYS B O 1
ATOM 3418 N N . CYS B 1 180 ? 2.051 15.43 -2.812 1 97.88 180 CYS B N 1
ATOM 3419 C CA . CYS B 1 180 ? 3.021 14.656 -3.582 1 97.88 180 CYS B CA 1
ATOM 3420 C C . CYS B 1 180 ? 4.215 15.523 -3.975 1 97.88 180 CYS B C 1
ATOM 3422 O O . CYS B 1 180 ? 4.289 16.016 -5.102 1 97.88 180 CYS B O 1
ATOM 3424 N N . PRO B 1 181 ? 5.172 15.586 -3.061 1 97.19 181 PRO B N 1
ATOM 3425 C CA . PRO B 1 181 ? 6.348 16.406 -3.363 1 97.19 181 PRO B CA 1
ATOM 3426 C C . PRO B 1 181 ? 7.305 15.734 -4.34 1 97.19 181 PRO B C 1
ATOM 3428 O O . PRO B 1 181 ? 7.465 14.508 -4.309 1 97.19 181 PRO B O 1
ATOM 3431 N N . GLY B 1 182 ? 7.895 16.531 -5.191 1 94 182 GLY B N 1
ATOM 3432 C CA . GLY B 1 182 ? 9.102 16.109 -5.883 1 94 182 GLY B CA 1
ATOM 3433 C C . GLY B 1 182 ? 10.336 16.141 -5.008 1 94 182 GLY B C 1
ATOM 3434 O O . GLY B 1 182 ? 10.234 16.172 -3.779 1 94 182 GLY B O 1
ATOM 3435 N N . PRO B 1 183 ? 11.508 16.016 -5.648 1 91.44 183 PRO B N 1
ATOM 3436 C CA . PRO B 1 183 ? 12.734 16.109 -4.852 1 91.44 183 PRO B CA 1
ATOM 3437 C C . PRO B 1 183 ? 12.766 17.328 -3.949 1 91.44 183 PRO B C 1
ATOM 3439 O O . PRO B 1 183 ? 12.523 18.453 -4.414 1 91.44 183 PRO B O 1
ATOM 3442 N N . THR B 1 184 ? 12.938 17.109 -2.709 1 92.81 184 THR B N 1
ATOM 3443 C CA . THR B 1 184 ? 12.906 18.156 -1.688 1 92.81 184 THR B CA 1
ATOM 3444 C C . THR B 1 184 ? 14.219 18.172 -0.91 1 92.81 184 THR B C 1
ATOM 3446 O O . THR B 1 184 ? 14.805 17.125 -0.635 1 92.81 184 THR B O 1
ATOM 3449 N N . GLU B 1 185 ? 14.656 19.312 -0.547 1 90.31 185 GLU B N 1
ATOM 3450 C CA . GLU B 1 185 ? 15.906 19.5 0.195 1 90.31 185 GLU B CA 1
ATOM 3451 C C . GLU B 1 185 ? 15.766 19 1.629 1 90.31 185 GLU B C 1
ATOM 3453 O O . GLU B 1 185 ? 15.453 19.766 2.537 1 90.31 185 GLU B O 1
ATOM 3458 N N . THR B 1 186 ? 15.984 17.766 1.819 1 92.38 186 THR B N 1
ATOM 3459 C CA . THR B 1 186 ? 15.984 17.078 3.111 1 92.38 186 THR B CA 1
ATOM 3460 C C . THR B 1 186 ? 17.062 16 3.15 1 92.38 186 THR B C 1
ATOM 3462 O O . THR B 1 186 ? 17.781 15.797 2.174 1 92.38 186 THR B O 1
ATOM 3465 N N . ASN B 1 187 ? 17.188 15.375 4.223 1 91.19 187 ASN B N 1
ATOM 3466 C CA . ASN B 1 187 ? 18.109 14.25 4.32 1 91.19 187 ASN B CA 1
ATOM 3467 C C . ASN B 1 187 ? 17.5 12.969 3.758 1 91.19 187 ASN B C 1
ATOM 3469 O O . ASN B 1 187 ? 18.031 11.875 3.971 1 91.19 187 ASN B O 1
ATOM 3473 N N . PHE B 1 188 ? 16.469 13.07 3.027 1 90.44 188 PHE B N 1
ATOM 3474 C CA . PHE B 1 188 ? 15.719 11.922 2.549 1 90.44 188 PHE B CA 1
ATOM 3475 C C . PHE B 1 188 ? 16.578 11.039 1.65 1 90.44 188 PHE B C 1
ATOM 3477 O O . PHE B 1 188 ? 16.625 9.82 1.829 1 90.44 188 PHE B O 1
ATOM 3484 N N . PHE B 1 189 ? 17.297 11.633 0.767 1 91.19 189 PHE B N 1
ATOM 3485 C CA . PHE B 1 189 ? 18.031 10.867 -0.229 1 91.19 189 PHE B CA 1
ATOM 3486 C C . PHE B 1 189 ? 19.188 10.117 0.417 1 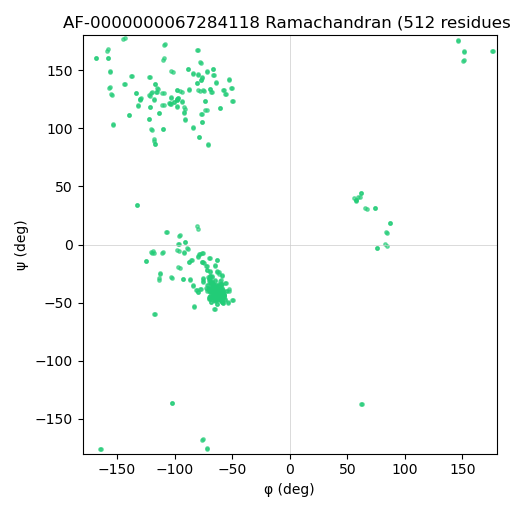91.19 189 PHE B C 1
ATOM 3488 O O . PHE B 1 189 ? 19.484 8.969 0.055 1 91.19 189 PHE B O 1
ATOM 3495 N N . THR B 1 190 ? 19.766 10.836 1.337 1 90.69 190 THR B N 1
ATOM 3496 C CA . THR B 1 190 ? 20.859 10.195 2.062 1 90.69 190 THR B CA 1
ATOM 3497 C C . THR B 1 190 ? 20.344 9.023 2.896 1 90.69 190 THR B C 1
ATOM 3499 O O . THR B 1 190 ? 20.891 7.926 2.836 1 90.69 190 THR B O 1
ATOM 3502 N N . GLU B 1 191 ? 19.266 9.242 3.596 1 93 191 GLU B N 1
ATOM 3503 C CA . GLU B 1 191 ? 18.703 8.211 4.461 1 93 191 GLU B CA 1
ATOM 3504 C C . GLU B 1 191 ? 18.156 7.047 3.645 1 93 191 GLU B C 1
ATOM 3506 O O . GLU B 1 191 ? 18.188 5.898 4.09 1 93 191 GLU B O 1
ATOM 3511 N N . ALA B 1 192 ? 17.75 7.344 2.428 1 93.31 192 ALA B N 1
ATOM 3512 C CA . ALA B 1 192 ? 17.156 6.336 1.553 1 93.31 192 ALA B CA 1
ATOM 3513 C C . ALA B 1 192 ? 18.219 5.652 0.704 1 93.31 192 ALA B C 1
ATOM 3515 O O . ALA B 1 192 ? 17.906 4.809 -0.139 1 93.31 192 ALA B O 1
ATOM 3516 N N . LYS B 1 193 ? 19.5 5.988 0.874 1 92.94 193 LYS B N 1
ATOM 3517 C CA . LYS B 1 193 ? 20.656 5.336 0.269 1 92.94 193 LYS B CA 1
ATOM 3518 C C . LYS B 1 193 ? 20.656 5.52 -1.246 1 92.94 193 LYS B C 1
ATOM 3520 O O . LYS B 1 193 ? 21.062 4.621 -1.984 1 92.94 193 LYS B O 1
ATOM 3525 N N . PHE B 1 194 ? 20.125 6.641 -1.708 1 90.69 194 PHE B N 1
ATOM 3526 C CA . PHE B 1 194 ? 20.219 6.926 -3.135 1 90.69 194 PHE B CA 1
ATOM 3527 C C . PHE B 1 194 ? 21.672 7.094 -3.562 1 90.69 194 PHE B C 1
ATOM 3529 O O . PHE B 1 194 ? 22.469 7.734 -2.863 1 90.69 194 PHE B O 1
ATOM 3536 N N . PRO B 1 195 ? 21.984 6.527 -4.758 1 88.94 195 PRO B N 1
ATOM 3537 C CA . PRO B 1 195 ? 23.312 6.816 -5.293 1 88.94 195 PRO B CA 1
ATOM 3538 C C . PRO B 1 195 ? 23.5 8.289 -5.664 1 88.94 195 PRO B C 1
ATOM 3540 O O . PRO B 1 195 ? 22.562 8.922 -6.164 1 88.94 195 PRO B O 1
ATOM 3543 N N . PRO B 1 196 ? 24.703 8.75 -5.469 1 85.25 196 PRO B N 1
ATOM 3544 C CA . PRO B 1 196 ? 24.969 10.148 -5.801 1 85.25 196 PRO B CA 1
ATOM 3545 C C . PRO B 1 196 ? 24.625 10.492 -7.25 1 85.25 196 PRO B C 1
ATOM 3547 O O . PRO B 1 196 ? 24.156 11.594 -7.531 1 85.25 196 PRO B O 1
ATOM 3550 N N . ALA B 1 197 ? 24.812 9.531 -8.117 1 82.38 197 ALA B N 1
ATOM 3551 C CA . ALA B 1 197 ? 24.562 9.766 -9.539 1 82.38 197 ALA B CA 1
ATOM 3552 C C . ALA B 1 197 ? 23.078 10.047 -9.797 1 82.38 197 ALA B C 1
ATOM 3554 O O . ALA B 1 197 ? 22.734 10.812 -10.695 1 82.38 197 ALA B O 1
ATOM 3555 N N . ILE B 1 198 ? 22.234 9.461 -8.992 1 80.25 198 ILE B N 1
ATOM 3556 C CA . ILE B 1 198 ? 20.797 9.648 -9.141 1 80.25 198 ILE B CA 1
ATOM 3557 C C . ILE B 1 198 ? 20.375 10.961 -8.492 1 80.25 198 ILE B C 1
ATOM 3559 O O . ILE B 1 198 ? 19.547 11.703 -9.039 1 80.25 198 ILE B O 1
ATOM 3563 N N . VAL B 1 199 ? 20.938 11.281 -7.398 1 81.31 199 VAL B N 1
ATOM 3564 C CA . VAL B 1 199 ? 20.609 12.492 -6.648 1 81.31 199 VAL B CA 1
ATOM 3565 C C . VAL B 1 199 ? 21.031 13.719 -7.449 1 81.31 199 VAL B C 1
ATOM 3567 O O . VAL B 1 199 ? 20.312 14.727 -7.461 1 81.31 199 VAL B O 1
ATOM 3570 N N . SER B 1 200 ? 22.125 13.57 -8.117 1 77.19 200 SER B N 1
ATOM 3571 C CA . SER B 1 200 ? 22.703 14.703 -8.844 1 77.19 200 SER B CA 1
ATOM 3572 C C . SER B 1 200 ? 21.828 15.078 -10.039 1 77.19 200 SER B C 1
ATOM 3574 O O . SER B 1 200 ? 21.938 16.188 -10.555 1 77.19 200 SER B O 1
ATOM 3576 N N . LYS B 1 201 ? 21.109 14.164 -10.469 1 74.81 201 LYS B N 1
ATOM 3577 C CA . LYS B 1 201 ? 20.266 14.422 -11.633 1 74.81 201 LYS B CA 1
ATOM 3578 C C . LYS B 1 201 ? 19.047 15.273 -11.266 1 74.81 201 LYS B C 1
ATOM 3580 O O . LYS B 1 201 ? 18.375 15.812 -12.141 1 74.81 201 LYS B O 1
ATOM 3585 N N . ASN B 1 202 ? 18.859 15.312 -9.945 1 70.06 202 ASN B N 1
ATOM 3586 C CA . ASN B 1 202 ? 17.734 16.125 -9.477 1 70.06 202 ASN B CA 1
ATOM 3587 C C . ASN B 1 202 ? 18.125 17.594 -9.359 1 70.06 202 ASN B C 1
ATOM 3589 O O . ASN B 1 202 ? 18.766 18 -8.391 1 70.06 202 ASN B O 1
ATOM 3593 N N . THR B 1 203 ? 17.75 18.391 -10.305 1 64.31 203 THR B N 1
ATOM 3594 C CA . THR B 1 203 ? 18.219 19.766 -10.414 1 64.31 203 THR B CA 1
ATOM 3595 C C . THR B 1 203 ? 17.203 20.719 -9.797 1 64.31 203 THR B C 1
ATOM 3597 O O . THR B 1 203 ? 17.531 21.875 -9.484 1 64.31 203 THR B O 1
ATOM 3600 N N . GLN B 1 204 ? 16.094 20.266 -9.672 1 73.69 204 GLN B N 1
ATOM 3601 C CA . GLN B 1 204 ? 15.086 21.188 -9.156 1 73.69 204 GLN B CA 1
ATOM 3602 C C . GLN B 1 204 ? 14.516 20.703 -7.828 1 73.69 204 GLN B C 1
ATOM 3604 O O . GLN B 1 204 ? 13.516 19.984 -7.801 1 73.69 204 GLN B O 1
ATOM 3609 N N . LEU B 1 205 ? 15.188 21.125 -6.824 1 83.69 205 LEU B N 1
ATOM 3610 C CA . LEU B 1 205 ? 14.742 20.766 -5.484 1 83.69 205 LEU B CA 1
ATOM 3611 C C . LEU B 1 205 ? 13.844 21.844 -4.895 1 83.69 205 LEU B C 1
ATOM 3613 O O . LEU B 1 205 ? 14.109 23.031 -5.059 1 83.69 205 LEU B O 1
ATOM 3617 N N . SER B 1 206 ? 12.734 21.438 -4.367 1 92.19 206 SER B N 1
ATOM 3618 C CA . SER B 1 206 ? 11.922 22.328 -3.549 1 92.19 206 SER B CA 1
ATOM 3619 C C . SER B 1 206 ? 12.414 22.359 -2.105 1 92.19 206 SER B C 1
ATOM 3621 O O . SER B 1 206 ? 12.945 21.375 -1.605 1 92.19 206 SER B O 1
ATOM 3623 N N . SER B 1 207 ? 12.25 23.578 -1.45 1 95.69 207 SER B N 1
ATOM 3624 C CA . SER B 1 207 ? 12.516 23.625 -0.015 1 95.69 207 SER B CA 1
ATOM 3625 C C . SER B 1 207 ? 11.359 23.016 0.776 1 95.69 207 SER B C 1
ATOM 3627 O O . SER B 1 207 ? 10.219 22.984 0.302 1 95.69 207 SER B O 1
ATOM 3629 N N . SER B 1 208 ? 11.648 22.562 1.953 1 97.69 208 SER B N 1
ATOM 3630 C CA . SER B 1 208 ? 10.586 22.062 2.824 1 97.69 208 SER B CA 1
ATOM 3631 C C . SER B 1 208 ? 9.539 23.125 3.098 1 97.69 208 SER B C 1
ATOM 3633 O O . SER B 1 208 ? 8.344 22.828 3.168 1 97.69 208 SER B O 1
ATOM 3635 N N . GLU B 1 209 ? 9.977 24.375 3.25 1 97.56 209 GLU B N 1
ATOM 3636 C CA . GLU B 1 209 ? 9.062 25.5 3.496 1 97.56 209 GLU B CA 1
ATOM 3637 C C . GLU B 1 209 ? 8.102 25.688 2.332 1 97.56 209 GLU B C 1
ATOM 3639 O O . GLU B 1 209 ? 6.906 25.922 2.541 1 97.56 209 GLU B O 1
ATOM 3644 N N . GLU B 1 210 ? 8.656 25.594 1.147 1 96.88 210 GLU B N 1
ATOM 3645 C CA . GLU B 1 210 ? 7.82 25.703 -0.042 1 96.88 210 GLU B CA 1
ATOM 3646 C C . GLU B 1 210 ? 6.781 24.594 -0.092 1 96.88 210 GLU B C 1
ATOM 3648 O O . GLU B 1 210 ? 5.613 24.828 -0.39 1 96.88 210 GLU B O 1
ATOM 3653 N N . VAL B 1 211 ? 7.219 23.391 0.184 1 98.19 211 VAL B N 1
ATOM 3654 C CA . VAL B 1 211 ? 6.32 22.234 0.194 1 98.19 211 VAL B CA 1
ATOM 3655 C C . VAL B 1 211 ? 5.176 22.469 1.174 1 98.19 211 VAL B C 1
ATOM 3657 O O . VAL B 1 211 ? 4.008 22.281 0.83 1 98.19 211 VAL B O 1
ATOM 3660 N N . VAL B 1 212 ? 5.469 22.984 2.342 1 98.75 212 VAL B N 1
ATOM 3661 C CA . VAL B 1 212 ? 4.484 23.156 3.406 1 98.75 212 VAL B CA 1
ATOM 3662 C C . VAL B 1 212 ? 3.508 24.266 3.023 1 98.75 212 VAL B C 1
ATOM 3664 O O . VAL B 1 212 ? 2.291 24.109 3.146 1 98.75 212 VAL B O 1
ATOM 3667 N N . LYS B 1 213 ? 4.023 25.375 2.527 1 98.25 213 LYS B N 1
ATOM 3668 C CA . L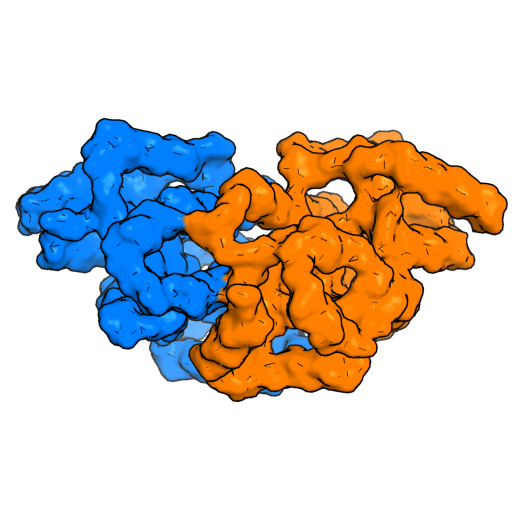YS B 1 213 ? 3.174 26.5 2.164 1 98.25 213 LYS B CA 1
ATOM 3669 C C . LYS B 1 213 ? 2.186 26.125 1.065 1 98.25 213 LYS B C 1
ATOM 3671 O O . LYS B 1 213 ? 0.993 26.406 1.167 1 98.25 213 LYS B O 1
ATOM 3676 N N . GLU B 1 214 ? 2.697 25.453 0.073 1 98.12 214 GLU B N 1
ATOM 3677 C CA . GLU B 1 214 ? 1.833 25.031 -1.025 1 98.12 214 GLU B CA 1
ATOM 3678 C C . GLU B 1 214 ? 0.819 23.984 -0.562 1 98.12 214 GLU B C 1
ATOM 3680 O O . GLU B 1 214 ? -0.327 23.984 -1.018 1 98.12 214 GLU B O 1
ATOM 3685 N N . THR B 1 215 ? 1.233 23.141 0.306 1 98.81 215 THR B N 1
ATOM 3686 C CA . THR B 1 215 ? 0.357 22.094 0.831 1 98.81 215 THR B CA 1
ATOM 3687 C C . THR B 1 215 ? -0.792 22.703 1.627 1 98.81 215 THR B C 1
ATOM 3689 O O . THR B 1 215 ? -1.956 22.359 1.411 1 98.81 215 THR B O 1
ATOM 3692 N N . LEU B 1 216 ? -0.494 23.641 2.521 1 98.81 216 LEU B N 1
ATOM 3693 C CA . LEU B 1 216 ? -1.522 24.266 3.352 1 98.81 216 LEU B CA 1
ATOM 3694 C C . LEU B 1 216 ? -2.475 25.094 2.502 1 98.81 216 LEU B C 1
ATOM 3696 O O . LEU B 1 216 ? -3.678 25.141 2.771 1 98.81 216 LEU B O 1
ATOM 3700 N N . LYS B 1 217 ? -1.927 25.734 1.465 1 98.62 217 LYS B N 1
ATOM 3701 C CA . LYS B 1 217 ? -2.775 26.484 0.545 1 98.62 217 LYS B CA 1
ATOM 3702 C C . LYS B 1 217 ? -3.758 25.562 -0.173 1 98.62 217 LYS B C 1
ATOM 3704 O O . LYS B 1 217 ? -4.941 25.891 -0.297 1 98.62 217 LYS B O 1
ATOM 3709 N N . ALA B 1 218 ? -3.232 24.453 -0.664 1 98.38 218 ALA B N 1
ATOM 3710 C CA . ALA B 1 218 ? -4.082 23.484 -1.35 1 98.38 218 ALA B CA 1
ATOM 3711 C C . ALA B 1 218 ? -5.148 22.938 -0.41 1 98.38 218 ALA B C 1
ATOM 3713 O O . ALA B 1 218 ? -6.293 22.719 -0.816 1 98.38 218 ALA B O 1
ATOM 3714 N N . LEU B 1 219 ? -4.758 22.688 0.808 1 98.5 219 LEU B N 1
ATOM 3715 C CA . LEU B 1 219 ? -5.703 22.203 1.806 1 98.5 219 LEU B CA 1
ATOM 3716 C C . LEU B 1 219 ? -6.848 23.203 1.998 1 98.5 219 LEU B C 1
ATOM 3718 O O . LEU B 1 219 ? -8.016 22.797 2.045 1 98.5 219 LEU B O 1
ATOM 3722 N N . GLU B 1 220 ? -6.512 24.438 2.141 1 97.62 220 GLU B N 1
ATOM 3723 C CA . GLU B 1 220 ? -7.504 25.5 2.34 1 97.62 220 GLU B CA 1
ATOM 3724 C C . GLU B 1 220 ? -8.477 25.562 1.162 1 97.62 220 GLU B C 1
ATOM 3726 O O . GLU B 1 220 ? -9.656 25.859 1.344 1 97.62 220 GLU B O 1
ATOM 3731 N N . LYS B 1 221 ? -7.973 25.297 -0.031 1 97.06 221 LYS B N 1
ATOM 3732 C CA . LYS B 1 221 ? -8.781 25.359 -1.242 1 97.06 221 LYS B CA 1
ATOM 3733 C C . LYS B 1 221 ? -9.719 24.156 -1.351 1 97.06 221 LYS B C 1
ATOM 3735 O O . LYS B 1 221 ? -10.656 24.172 -2.148 1 97.06 221 LYS B O 1
ATOM 3740 N N . GLY B 1 222 ? -9.438 23.141 -0.579 1 96.19 222 GLY B N 1
ATOM 3741 C CA . GLY B 1 222 ? -10.266 21.938 -0.612 1 96.19 222 GLY B CA 1
ATOM 3742 C C . GLY B 1 222 ? -9.836 20.953 -1.674 1 96.19 222 GLY B C 1
ATOM 3743 O O . GLY B 1 222 ? -10.609 20.062 -2.051 1 96.19 222 GLY B O 1
ATOM 3744 N N . ASP B 1 223 ? -8.57 21.094 -2.164 1 96.44 223 ASP B N 1
ATOM 3745 C CA . ASP B 1 223 ? -8.047 20.172 -3.164 1 96.44 223 ASP B CA 1
ATOM 3746 C C . ASP B 1 223 ? -7.883 18.766 -2.582 1 96.44 223 ASP B C 1
ATOM 3748 O O . ASP B 1 223 ? -7.707 18.609 -1.372 1 96.44 223 ASP B O 1
ATOM 3752 N N . SER B 1 224 ? -7.992 17.75 -3.434 1 96.75 224 SER B N 1
ATOM 3753 C CA . SER B 1 224 ? -7.75 16.391 -2.998 1 96.75 224 SER B CA 1
ATOM 3754 C C . SER B 1 224 ? -6.266 16.031 -3.084 1 96.75 224 SER B C 1
ATOM 3756 O O . SER B 1 224 ? -5.781 15.172 -2.344 1 96.75 224 SER B O 1
ATOM 3758 N N . THR B 1 225 ? -5.543 16.641 -4.02 1 96.94 225 THR B N 1
ATOM 3759 C CA . THR B 1 225 ? -4.152 16.312 -4.32 1 96.94 225 THR B CA 1
ATOM 3760 C C . THR B 1 225 ? -3.367 17.562 -4.684 1 96.94 225 THR B C 1
ATOM 3762 O O . THR B 1 225 ? -3.877 18.453 -5.383 1 96.94 225 THR B O 1
ATOM 3765 N N . VAL B 1 226 ? -2.174 17.688 -4.207 1 96.81 226 VAL B N 1
ATOM 3766 C CA . VAL B 1 226 ? -1.261 18.734 -4.656 1 96.81 226 VAL B CA 1
ATOM 3767 C C . VAL B 1 226 ? 0.094 18.125 -5.008 1 96.81 226 VAL B C 1
ATOM 3769 O O . VAL B 1 226 ? 0.633 17.328 -4.246 1 96.81 226 VAL B O 1
ATOM 3772 N N . VAL B 1 227 ? 0.569 18.344 -6.172 1 95.81 227 VAL B N 1
ATOM 3773 C CA . VAL B 1 227 ? 1.906 17.969 -6.613 1 95.81 227 VAL B CA 1
ATOM 3774 C C . VAL B 1 227 ? 2.844 19.172 -6.516 1 95.81 227 VAL B C 1
ATOM 3776 O O . VAL B 1 227 ? 2.535 20.25 -7.027 1 95.81 227 VAL B O 1
ATOM 3779 N N . ILE B 1 228 ? 3.916 19 -5.824 1 95.56 228 ILE B N 1
ATOM 3780 C CA . ILE B 1 228 ? 4.824 20.125 -5.602 1 95.56 228 ILE B CA 1
ATOM 3781 C C . ILE B 1 228 ? 6.156 19.859 -6.297 1 95.56 228 ILE B C 1
ATOM 3783 O O . ILE B 1 228 ? 6.781 18.812 -6.074 1 95.56 228 ILE B O 1
ATOM 3787 N N . GLY B 1 229 ? 6.586 20.797 -6.93 1 89.88 229 GLY B N 1
ATOM 3788 C CA . GLY B 1 229 ? 7.84 20.734 -7.668 1 89.88 229 GLY B CA 1
ATOM 3789 C C . GLY B 1 229 ? 7.82 21.562 -8.938 1 89.88 229 GLY B C 1
ATOM 3790 O O . GLY B 1 229 ? 6.824 22.219 -9.234 1 89.88 229 GLY B O 1
ATOM 3791 N N . GLY B 1 230 ? 8.914 21.656 -9.625 1 85.12 230 GLY B N 1
ATOM 3792 C CA . GLY B 1 230 ? 9.031 22.438 -10.844 1 85.12 230 GLY B CA 1
ATOM 3793 C C . GLY B 1 230 ? 8.312 21.812 -12.023 1 85.12 230 GLY B C 1
ATOM 3794 O O . GLY B 1 230 ? 7.559 20.859 -11.859 1 85.12 230 GLY B O 1
ATOM 3795 N N . PHE B 1 231 ? 8.422 22.359 -13.141 1 81.75 231 PHE B N 1
ATOM 3796 C CA . PHE B 1 231 ? 7.746 21.969 -14.375 1 81.75 231 PHE B CA 1
ATOM 3797 C C . PHE B 1 231 ? 8.016 20.5 -14.688 1 81.75 231 PHE B C 1
ATOM 3799 O O . PHE B 1 231 ? 7.109 19.781 -15.102 1 81.75 231 PHE B O 1
ATOM 3806 N N . SER B 1 232 ? 9.219 20.125 -14.453 1 82 232 SER B N 1
ATOM 3807 C CA . SER B 1 232 ? 9.602 18.75 -14.75 1 82 232 SER B CA 1
ATOM 3808 C C . SER B 1 232 ? 8.82 17.766 -13.883 1 82 232 SER B C 1
ATOM 3810 O O . SER B 1 232 ? 8.414 16.703 -14.352 1 82 232 SER B O 1
ATOM 3812 N N . THR B 1 233 ? 8.555 18.156 -12.68 1 85.19 233 THR B N 1
ATOM 3813 C CA . THR B 1 233 ? 7.797 17.328 -11.758 1 85.19 233 THR B CA 1
ATOM 3814 C C . THR B 1 233 ? 6.359 17.156 -12.242 1 85.19 233 THR B C 1
ATOM 3816 O O . THR B 1 233 ? 5.844 16.031 -12.281 1 85.19 233 THR B O 1
ATOM 3819 N N . HIS B 1 234 ? 5.77 18.203 -12.68 1 84.75 234 HIS B N 1
ATOM 3820 C CA . HIS B 1 234 ? 4.395 18.156 -13.164 1 84.75 234 HIS B CA 1
ATOM 3821 C C . HIS B 1 234 ? 4.289 17.359 -14.461 1 84.75 234 HIS B C 1
ATOM 3823 O O . HIS B 1 234 ? 3.307 16.656 -14.68 1 84.75 234 HIS B O 1
ATOM 3829 N N . LEU B 1 235 ? 5.328 17.453 -15.211 1 80.69 235 LEU B N 1
ATOM 3830 C CA . LEU B 1 235 ? 5.344 16.719 -16.469 1 80.69 235 LEU B CA 1
ATOM 3831 C C . LEU B 1 235 ? 5.453 15.219 -16.234 1 80.69 235 LEU B C 1
ATOM 3833 O O . LEU B 1 235 ? 4.77 14.43 -16.891 1 80.69 235 LEU B O 1
ATOM 3837 N N . ILE B 1 236 ? 6.25 14.875 -15.305 1 81.06 236 ILE B N 1
ATOM 3838 C CA . ILE B 1 236 ? 6.484 13.469 -14.992 1 81.06 236 ILE B CA 1
ATOM 3839 C C . ILE B 1 236 ? 5.176 12.82 -14.547 1 81.06 236 ILE B C 1
ATOM 3841 O O . ILE B 1 236 ? 4.84 11.719 -14.992 1 81.06 236 ILE B O 1
ATOM 3845 N N . THR B 1 237 ? 4.383 13.508 -13.719 1 84.06 237 THR B N 1
ATOM 3846 C CA . THR B 1 237 ? 3.15 12.93 -13.203 1 84.06 237 THR B CA 1
ATOM 3847 C C . THR B 1 237 ? 2.105 12.789 -14.305 1 84.06 237 THR B C 1
ATOM 3849 O O . THR B 1 237 ? 1.291 11.867 -14.289 1 84.06 237 THR B O 1
ATOM 3852 N N . LYS B 1 238 ? 2.176 13.664 -15.305 1 78.56 238 LYS B N 1
ATOM 3853 C CA . LYS B 1 238 ? 1.235 13.609 -16.422 1 78.56 238 LYS B CA 1
ATOM 3854 C C . LYS B 1 238 ? 1.632 12.523 -17.422 1 78.56 238 LYS B C 1
ATOM 3856 O O . LYS B 1 238 ? 0.772 11.82 -17.953 1 78.56 238 LYS B O 1
ATOM 3861 N N . VAL B 1 239 ? 2.945 12.422 -17.672 1 74.38 239 VAL B N 1
ATOM 3862 C CA . VAL B 1 239 ? 3.463 11.477 -18.656 1 74.38 239 VAL B CA 1
ATOM 3863 C C . VAL B 1 239 ? 3.256 10.047 -18.141 1 74.38 239 VAL B C 1
ATOM 3865 O O . VAL B 1 239 ? 2.967 9.141 -18.938 1 74.38 239 VAL B O 1
ATOM 3868 N N . ALA B 1 240 ? 3.312 9.914 -16.906 1 73.44 240 ALA B N 1
ATOM 3869 C CA . ALA B 1 240 ? 3.154 8.586 -16.312 1 73.44 240 ALA B CA 1
ATOM 3870 C C . ALA B 1 240 ? 1.783 8 -16.625 1 73.44 240 ALA B C 1
ATOM 3872 O O . ALA B 1 240 ? 1.621 6.777 -16.688 1 73.44 240 ALA B O 1
ATOM 3873 N N . SER B 1 241 ? 0.861 8.828 -16.891 1 69.81 241 SER B N 1
ATOM 3874 C CA . SER B 1 241 ? -0.507 8.375 -17.125 1 69.81 241 SER B CA 1
ATOM 3875 C C . SER B 1 241 ? -0.725 8.008 -18.594 1 69.81 241 SER B C 1
ATOM 3877 O O . SER B 1 241 ? -1.667 7.289 -18.922 1 69.81 241 SER B O 1
ATOM 3879 N N . VAL B 1 242 ? 0.199 8.438 -19.422 1 73.94 242 VAL B N 1
ATOM 3880 C CA . VAL B 1 242 ? -0.107 8.336 -20.844 1 73.94 242 VAL B CA 1
ATOM 3881 C C . VAL B 1 242 ? 0.835 7.328 -21.5 1 73.94 242 VAL B C 1
ATOM 3883 O O . VAL B 1 242 ? 0.49 6.715 -22.516 1 73.94 242 VAL B O 1
ATOM 3886 N N . VAL B 1 243 ? 2.043 7.16 -21.031 1 72.44 243 VAL B N 1
ATOM 3887 C CA . VAL B 1 243 ? 3.049 6.266 -21.594 1 72.44 243 VAL B CA 1
ATOM 3888 C C . VAL B 1 243 ? 2.707 4.82 -21.25 1 72.44 243 VAL B C 1
ATOM 3890 O O . VAL B 1 243 ? 2.354 4.512 -20.109 1 72.44 243 VAL B O 1
ATOM 3893 N N . PRO B 1 244 ? 2.783 3.996 -22.344 1 72.12 244 PRO B N 1
ATOM 3894 C CA . PRO B 1 244 ? 2.566 2.582 -22.031 1 72.12 244 PRO B CA 1
ATOM 3895 C C . PRO B 1 244 ? 3.428 2.096 -20.875 1 72.12 244 PRO B C 1
ATOM 3897 O O . PRO B 1 244 ? 4.613 2.436 -20.797 1 72.12 244 PRO B O 1
ATOM 3900 N N . ARG B 1 245 ? 2.811 1.42 -20.062 1 76.5 245 ARG B N 1
ATOM 3901 C CA . ARG B 1 245 ? 3.395 1.066 -18.781 1 76.5 245 ARG B CA 1
ATOM 3902 C C . ARG B 1 245 ? 4.715 0.324 -18.953 1 76.5 245 ARG B C 1
ATOM 3904 O O . ARG B 1 245 ? 5.703 0.629 -18.281 1 76.5 245 ARG B O 1
ATOM 3911 N N . GLU B 1 246 ? 4.805 -0.626 -19.844 1 78.44 246 GLU B N 1
ATOM 3912 C CA . GLU B 1 246 ? 6.043 -1.377 -20.016 1 78.44 246 GLU B CA 1
ATOM 3913 C C . GLU B 1 246 ? 7.16 -0.482 -20.547 1 78.44 246 GLU B C 1
ATOM 3915 O O . GLU B 1 246 ? 8.328 -0.658 -20.188 1 78.44 246 GLU B O 1
ATOM 3920 N N . THR B 1 247 ? 6.773 0.464 -21.422 1 76.5 247 THR B N 1
ATOM 3921 C CA . THR B 1 247 ? 7.75 1.439 -21.891 1 76.5 247 THR B CA 1
ATOM 3922 C C . THR B 1 247 ? 8.273 2.285 -20.734 1 76.5 247 THR B C 1
ATOM 3924 O O . THR B 1 247 ? 9.477 2.482 -20.594 1 76.5 247 THR B O 1
ATOM 3927 N N . LEU B 1 248 ? 7.348 2.678 -19.984 1 78.75 248 LEU B N 1
ATOM 3928 C CA . LEU B 1 248 ? 7.695 3.465 -18.797 1 78.75 248 LEU B CA 1
ATOM 3929 C C . LEU B 1 248 ? 8.609 2.674 -17.875 1 78.75 248 LEU B C 1
ATOM 3931 O O . LEU B 1 248 ? 9.609 3.199 -17.391 1 78.75 248 LEU B O 1
ATOM 3935 N N . LEU B 1 249 ? 8.359 1.445 -17.672 1 80.56 249 LEU B N 1
ATOM 3936 C CA . LEU B 1 249 ? 9.148 0.583 -16.812 1 80.56 249 LEU B CA 1
ATOM 3937 C C . LEU B 1 249 ? 10.562 0.413 -17.359 1 80.56 249 LEU B C 1
ATOM 3939 O O . LEU B 1 249 ? 11.531 0.411 -16.594 1 80.56 249 LEU B O 1
ATOM 3943 N N . ASN B 1 250 ? 10.727 0.236 -18.609 1 80.69 250 ASN B N 1
ATOM 3944 C CA . ASN B 1 250 ? 12.039 0.094 -19.219 1 80.69 250 ASN B CA 1
ATOM 3945 C C . ASN B 1 250 ? 12.875 1.357 -19.047 1 80.69 250 ASN B C 1
ATOM 3947 O O . ASN B 1 250 ? 14.07 1.28 -18.75 1 80.69 250 ASN B O 1
ATOM 3951 N N . ILE B 1 251 ? 12.234 2.494 -19.266 1 77.31 251 ILE B N 1
ATOM 3952 C CA . ILE B 1 251 ? 12.922 3.771 -19.125 1 77.31 251 ILE B CA 1
ATOM 3953 C C . ILE B 1 251 ? 13.344 3.977 -17.672 1 77.31 251 ILE B C 1
ATOM 3955 O O . ILE B 1 251 ? 14.5 4.305 -17.391 1 77.31 251 ILE B O 1
ATOM 3959 N N . LEU B 1 252 ? 12.469 3.713 -16.781 1 80.94 252 LEU B N 1
ATOM 3960 C CA . LEU B 1 252 ? 12.727 3.938 -15.375 1 80.94 252 LEU B CA 1
ATOM 3961 C C . LEU B 1 252 ? 13.773 2.955 -14.852 1 80.94 252 LEU B C 1
ATOM 3963 O O . LEU B 1 252 ? 14.594 3.305 -13.992 1 80.94 252 LEU B O 1
ATOM 3967 N N . GLU B 1 253 ? 13.727 1.722 -15.289 1 85.19 253 GLU B N 1
ATOM 3968 C CA . GLU B 1 253 ? 14.711 0.727 -14.875 1 85.19 253 GLU B CA 1
ATOM 3969 C C . GLU B 1 253 ? 16.125 1.161 -15.25 1 85.19 253 GLU B C 1
ATOM 3971 O O . GLU B 1 253 ? 17.047 1.027 -14.453 1 85.19 253 GLU B O 1
ATOM 3976 N N . LYS B 1 254 ? 16.266 1.687 -16.438 1 78.94 254 LYS B N 1
ATOM 3977 C CA . LYS B 1 254 ? 17.578 2.174 -16.875 1 78.94 254 LYS B CA 1
ATOM 3978 C C . LYS B 1 254 ? 18 3.406 -16.078 1 78.94 254 LYS B C 1
ATOM 3980 O O . LYS B 1 254 ? 19.172 3.557 -15.734 1 78.94 254 LYS B O 1
ATOM 3985 N N . GLN B 1 255 ? 17 4.246 -15.781 1 80.19 255 GLN B N 1
ATOM 3986 C CA . GLN B 1 255 ? 17.281 5.504 -15.102 1 80.19 255 GLN B CA 1
ATOM 3987 C C . GLN B 1 255 ? 17.688 5.266 -13.648 1 80.19 255 GLN B C 1
ATOM 3989 O O . GLN B 1 255 ? 18.531 5.984 -13.109 1 80.19 255 GLN B O 1
ATOM 3994 N N . PHE B 1 256 ? 17.219 4.203 -13.07 1 83.44 256 PHE B N 1
ATOM 3995 C CA . PHE B 1 256 ? 17.406 4.047 -11.633 1 83.44 256 PHE B CA 1
ATOM 3996 C C . PHE B 1 256 ? 18.391 2.914 -11.336 1 83.44 256 PHE B C 1
ATOM 3998 O O . PHE B 1 256 ? 18.766 2.697 -10.188 1 83.44 256 PHE B O 1
ATOM 4005 N N . LYS B 1 257 ? 18.719 2.24 -12.445 1 79.44 257 LYS B N 1
ATOM 4006 C CA . LYS B 1 257 ? 19.75 1.229 -12.258 1 79.44 257 LYS B CA 1
ATOM 4007 C C . LYS B 1 257 ? 21.109 1.877 -12.047 1 79.44 257 LYS B C 1
ATOM 4009 O O . LYS B 1 257 ? 21.562 2.676 -12.875 1 79.44 257 LYS B O 1
ATOM 4014 N N . ALA B 1 258 ? 21.719 1.731 -10.93 1 71.25 258 ALA B N 1
ATOM 4015 C CA . ALA B 1 258 ? 23.047 2.295 -10.664 1 71.25 258 ALA B CA 1
ATOM 4016 C C . ALA B 1 258 ? 24.141 1.5 -11.367 1 71.25 258 ALA B C 1
ATOM 4018 O O . ALA B 1 258 ? 24.047 0.274 -11.477 1 71.25 258 ALA B O 1
#

Sequence (516 aa):
MPTALITGASSGIGRAFAEELAAQNHYLILVARSEDKLNELANQLNQKYQIQVDVIAKDLTEPGATNTVFEFTKEKALTIDLLINNAGFGDYGDFAETDEERQIKMVQLNVLALVDLTHKFLPLMRQRRSGSIINISSIAAFQPIPYLSVYSASKAFVRHFSEALWAENRQYGIRILVCCPGPTETNFFTEAKFPPAIVSKNTQLSSSEEVVKETLKALEKGDSTVVIGGFSTHLITKVASVVPRETLLNILEKQFKAMPTALITGASSGIGRAFAEELAAQNHYLILVARSEDKLNELANQLNQKYQIQVDVIAKDLTEPGATNTVFEFTKEKALTIDLLINNAGFGDYGDFAETDEERQIKMVQLNVLALVDLTHKFLPLMRQRRSGSIINISSIAAFQPIPYLSVYSASKAFVRHFSEALWAENRQYGIRILVCCPGPTETNFFTEAKFPPAIVSKNTQLSSSEEVVKETLKALEKGDSTVVIGGFSTHLITKVASVVPRETLLNILEKQFKA

Radius of gyration: 22.61 Å; Cα contacts (8 Å, |Δi|>4): 1092; chains: 2; bounding box: 52×70×51 Å

Organism: NCBI:txid741277

Nearest PDB structures (foldseek):
  3ai3-assembly1_G  TM=8.661E-01  e=1.147E-20  Gluconobacter frateurii
  2p68-assembly1_A  TM=8.825E-01  e=1.325E-19  Aquifex aeolicus VF5
  3ai1-assembly1_A  TM=8.790E-01  e=1.592E-19  Gluconobacter frateurii
  2p68-assembly1_B-2  TM=8.775E-01  e=8.828E-19  Aquifex aeolicus VF5
  4jro-assembly1_C  TM=9.008E-01  e=4.164E-17  Listeria monocytogenes EGD-e

Secondary structure (DSSP, 8-state):
--EEEEESTTSHHHHHHHHHHHHTT-EEEEEES-HHHHHHHHHHHHHHH---EEEEE--TTSTTHHHHHHHHHHHTTPPPSEEEE-------S-GGGS-HHHHHHHHIIIIIIHHHHHHHHHHHHHHHT-EEEEEE--GGGGS--TT-HHHHHHHHHHHHHHHHHHHHHGGGTEEEEEEEE-SBSSSHHHHTT--HHHHTT---PBPHHHHHHHHHHHHHHT-SEEEES-HHHHHHHHHTTTS-HHHHHHHHHHHH--/--EEEEESTTSHHHHHHHHHHHHTT-EEEEEES-HHHHHHHHHHHHHHH---EEEEE--TTSTTHHHHHHHHHHHTTPPPSEEEE-------S-GGGS-HHHHHHHHIIIIIIHHHHHHHHHHHHHHHT-EEEEEE--GGGGS--TT-HHHHHHHHHHHHHHHHHHHHHGGGTEEEEEEEE-SBSSSHHHHTT--HHHHTT---PBPHHHHHHHHHHHHHHT-SEEEES-HHHHHHHHHTTTS-HHHHHHHHHHHH--

Solvent-accessible surface area (backbone atoms only — not comparable to full-atom values): 25365 Å² total; per-residue (Å²): 122,55,24,35,38,32,29,33,24,63,45,48,54,26,30,33,41,52,53,55,40,37,74,69,55,26,33,37,36,37,27,25,62,53,50,67,51,38,51,53,50,36,52,52,49,27,71,73,57,72,40,60,58,46,76,46,65,44,54,53,61,41,89,64,34,60,53,53,57,52,49,54,35,56,75,67,68,55,68,68,38,30,42,33,42,48,42,64,68,55,61,47,41,56,70,65,73,50,62,65,67,60,55,52,41,36,49,32,28,43,39,50,38,43,53,51,47,48,53,66,48,45,38,60,20,55,73,67,41,41,29,34,38,39,39,59,41,29,54,48,28,55,44,48,31,26,37,28,23,68,40,15,9,36,21,23,19,42,43,23,29,31,40,8,47,21,57,70,31,49,89,43,50,32,39,31,24,20,35,22,43,38,61,53,67,47,64,57,50,67,74,13,55,53,53,66,77,59,56,65,68,59,78,63,63,34,49,31,58,56,51,40,54,54,46,54,52,37,44,74,72,61,37,42,66,46,77,41,53,50,70,68,48,58,46,51,55,55,47,48,50,68,47,58,63,68,60,47,33,55,54,38,31,62,68,53,54,128,124,55,23,34,36,31,29,32,25,63,44,49,54,26,30,33,41,51,53,55,39,36,74,69,55,26,32,39,37,39,26,25,63,54,51,67,51,37,50,51,49,37,52,51,48,28,69,74,58,72,40,59,59,46,77,45,67,43,55,54,61,42,91,63,32,58,54,54,56,52,48,53,35,56,75,68,68,56,68,69,37,30,40,33,43,48,41,63,68,54,62,48,41,57,71,66,73,49,60,66,67,59,56,52,41,37,48,32,28,43,38,49,40,44,52,50,47,48,53,66,47,45,37,58,20,54,74,68,41,40,29,35,38,39,39,59,42,28,54,49,29,55,43,47,30,26,36,28,23,67,42,16,9,36,20,23,19,44,42,24,30,30,39,7,46,21,58,71,30,49,90,45,50,32,40,29,24,21,37,21,43,38,59,52,66,47,66,57,51,68,74,14,54,52,53,66,76,60,56,65,69,60,79,62,62,34,49,30,59,56,51,41,52,53,45,54,52,38,43,73,72,61,37,42,67,44,77,40,53,51,70,68,47,58,46,51,55,55,46,46,48,69,48,56,62,68,60,48,32,55,53,38,31,60,68,52,53,127